Protein AF-A0A9J7KHP8-F1 (afdb_monomer_lite)

Sequence (453 aa):
MSPRVAGVLDDCNVEYSWENEDTSPMNNAVVNQTSPWVYQTSSALNGYPFWGSFALYAGGGYVAELSTNPAESVAIIQDLKNNMWIDDNTRTVLVEFTIYNAYVNLFSVVTLALELPVSGGVFPRADIQTVRLYNYTSQYTLYIMACEILYVIMLLFYLYREVKELRQKKCKYFGEFWNWVELAVAWLSVCAVCLFAWRMVITDRITAYRRSNPGRFVNYSEAAFWDAVYGYVIAIIVTLVIAKFVKLLRFNRRMSLIGDTIKHAAPKVLGFIVIYIVVIMAFAQALFFVLGNTSASFGTFLACLKTLWNIQLGEFDFSEFWDGHWFLGPAIWFTYVVTSSCILVFTFVAILMDSFESVKANIEKQSNDHEIVDFMVKQFKDYIGWKKEKNKRNAILPSPRTRSSDDLIEEDTRQMTKSRDSWTDFKTQEKEQVQTSAENGDKNMKDPFYCIL

Secondary structure (DSSP, 8-state):
--TTTTTT-S-------TTS---S-SS-----TTSTTS-B-HHHHTPPPEE-SS-EE-S-B---PPPSSHHHHHHHHHHHHHTTSS-TT--EEEEEEEEEETTTTEEEEEEEEEE--TT---EEEEEEEEE----S-STTHHHHHHHHHHHHHHHHHHHHHHHHHHHHHGGGGGGSHHHHHHHHHHHHHHHHHHHHHHHHHHHHHHHHHHHHSTTS----HHHHHHHHHHHHHHHHHHHHHHHHHHHHGGGSHHHHHHHHHHHHHHHHHHHHHHHHHHHHHHHHHHHHHHHTTT-GGGSSHHHHHHHHHHHHHT---HHHHHHH-TTHHHHHHHHHHIIIIIIIHHHHHHHHHHHHHHHHHHHHHS----HHHHHHHHHHHHHTT--------------PPPPPHHHHHHHHHHHHHHHHHHHHHHHHHHHHHHHHHHHHHTT----------

Structure (mmCIF, N/CA/C/O backbone):
data_AF-A0A9J7KHP8-F1
#
_entry.id   AF-A0A9J7KHP8-F1
#
loop_
_atom_site.group_PDB
_atom_site.id
_atom_site.type_symbol
_atom_site.label_atom_id
_atom_site.label_alt_id
_atom_site.label_comp_id
_atom_site.label_asym_id
_atom_site.label_entity_id
_atom_site.label_seq_id
_atom_site.pdbx_PDB_ins_code
_atom_site.Cartn_x
_atom_site.Cartn_y
_atom_site.Cartn_z
_atom_site.occupancy
_atom_site.B_iso_or_equiv
_atom_site.auth_seq_id
_atom_site.auth_comp_id
_atom_site.auth_asym_id
_atom_site.auth_atom_id
_atom_site.pdbx_PDB_model_num
ATOM 1 N N . MET A 1 1 ? 9.792 -30.897 -18.957 1.00 57.41 1 MET A N 1
ATOM 2 C CA . MET A 1 1 ? 8.770 -31.253 -19.968 1.00 57.41 1 MET A CA 1
ATOM 3 C C . MET A 1 1 ? 8.320 -32.695 -19.761 1.00 57.41 1 MET A C 1
ATOM 5 O O . MET A 1 1 ? 9.156 -33.517 -19.401 1.00 57.41 1 MET A O 1
ATOM 9 N N . SER A 1 2 ? 7.033 -33.024 -19.925 1.00 64.69 2 SER A N 1
ATOM 10 C CA . SER A 1 2 ? 6.605 -34.430 -19.819 1.00 64.69 2 SER A CA 1
ATOM 11 C C . SER A 1 2 ? 7.113 -35.234 -21.032 1.00 64.69 2 SER A C 1
ATOM 13 O O . SER A 1 2 ? 7.100 -34.699 -22.143 1.00 64.69 2 SER A O 1
ATOM 15 N N . PRO A 1 3 ? 7.500 -36.517 -20.878 1.00 73.25 3 PRO A N 1
ATOM 16 C CA . PRO A 1 3 ? 8.039 -37.322 -21.983 1.00 73.25 3 PRO A CA 1
ATOM 17 C C . PRO A 1 3 ? 7.072 -37.485 -23.166 1.00 73.25 3 PRO A C 1
ATOM 19 O O . PRO A 1 3 ? 7.483 -37.861 -24.255 1.00 73.25 3 PRO A O 1
ATOM 22 N N . ARG A 1 4 ? 5.775 -37.223 -22.953 1.00 77.25 4 ARG A N 1
ATOM 23 C CA . ARG A 1 4 ? 4.712 -37.407 -23.949 1.00 77.25 4 ARG A CA 1
ATOM 24 C C . ARG A 1 4 ? 4.614 -36.279 -24.978 1.00 77.25 4 ARG A C 1
ATOM 26 O O . ARG A 1 4 ? 4.010 -36.498 -26.018 1.00 77.25 4 ARG A O 1
ATOM 33 N N . VAL A 1 5 ? 5.166 -35.097 -24.689 1.00 81.31 5 VAL A N 1
ATOM 34 C CA . VAL A 1 5 ? 5.009 -33.892 -25.538 1.00 81.31 5 VAL A CA 1
ATOM 35 C C . VAL A 1 5 ? 6.353 -33.385 -26.082 1.00 81.31 5 VAL A C 1
ATOM 37 O O . VAL A 1 5 ? 6.386 -32.511 -26.938 1.00 81.31 5 VAL A O 1
ATOM 40 N N . ALA A 1 6 ? 7.465 -33.993 -25.660 1.00 72.94 6 ALA A N 1
ATOM 41 C CA . ALA A 1 6 ? 8.825 -33.595 -26.034 1.00 72.94 6 ALA A CA 1
ATOM 42 C C . ALA A 1 6 ? 9.168 -33.752 -27.534 1.00 72.94 6 ALA A C 1
ATOM 44 O O . ALA A 1 6 ? 10.245 -33.353 -27.944 1.00 72.94 6 ALA A O 1
ATOM 45 N N . GLY A 1 7 ? 8.289 -34.358 -28.343 1.00 78.94 7 GLY A N 1
ATOM 46 C CA . GLY A 1 7 ? 8.441 -34.444 -29.803 1.00 78.94 7 GLY A CA 1
ATOM 47 C C . GLY A 1 7 ? 7.521 -33.508 -30.596 1.00 78.94 7 GLY A C 1
ATOM 48 O O . GLY A 1 7 ? 7.484 -33.609 -31.816 1.00 78.94 7 GLY A O 1
ATOM 49 N N . VAL A 1 8 ? 6.724 -32.674 -29.915 1.00 83.19 8 VAL A N 1
ATOM 50 C CA . VAL A 1 8 ? 5.751 -31.748 -30.535 1.00 83.19 8 VAL A CA 1
ATOM 51 C C . VAL A 1 8 ? 6.102 -30.285 -30.262 1.00 83.19 8 VAL A C 1
ATOM 53 O O . VAL A 1 8 ? 5.781 -29.422 -31.071 1.00 83.19 8 VAL A O 1
ATOM 56 N N . LEU A 1 9 ? 6.733 -30.004 -29.123 1.00 80.31 9 LEU A N 1
ATOM 57 C CA . LEU A 1 9 ? 7.154 -28.668 -28.721 1.00 80.31 9 LEU A CA 1
ATOM 58 C C . LEU A 1 9 ? 8.669 -28.680 -28.534 1.00 80.31 9 LEU A C 1
ATOM 60 O O . LEU A 1 9 ? 9.168 -29.454 -27.715 1.00 80.31 9 LEU A O 1
ATOM 64 N N . ASP A 1 10 ? 9.356 -27.825 -29.288 1.00 77.56 10 ASP A N 1
ATOM 65 C CA . ASP A 1 10 ? 10.814 -27.692 -29.238 1.00 77.56 10 ASP A CA 1
ATOM 66 C C . ASP A 1 10 ? 11.261 -26.853 -28.028 1.00 77.56 10 ASP A C 1
ATOM 68 O O . ASP A 1 10 ? 12.238 -27.207 -27.373 1.00 77.56 10 ASP A O 1
ATOM 72 N N . ASP A 1 11 ? 10.477 -25.829 -27.661 1.00 78.31 11 ASP A N 1
ATOM 73 C CA . ASP A 1 11 ? 10.762 -24.909 -26.555 1.00 78.31 11 ASP A CA 1
ATOM 74 C C . ASP A 1 11 ? 9.572 -24.759 -25.590 1.00 78.31 11 ASP A C 1
ATOM 76 O O . ASP A 1 11 ? 8.405 -24.971 -25.940 1.00 78.31 11 ASP A O 1
ATOM 80 N N . CYS A 1 12 ? 9.867 -24.416 -24.333 1.00 82.88 12 CYS A N 1
ATOM 81 C CA . CYS A 1 12 ? 8.866 -24.222 -23.286 1.00 82.88 12 CYS A CA 1
ATOM 82 C C . CYS A 1 12 ? 9.282 -23.104 -22.336 1.00 82.88 12 CYS A C 1
ATOM 84 O O . CYS A 1 12 ? 10.274 -23.234 -21.618 1.00 82.88 12 CYS A O 1
ATOM 86 N N . ASN A 1 13 ? 8.450 -22.070 -22.247 1.00 84.12 13 ASN A N 1
ATOM 87 C CA . ASN A 1 13 ? 8.718 -20.932 -21.381 1.00 84.12 13 ASN A CA 1
ATOM 88 C C . ASN A 1 13 ? 7.970 -21.074 -20.056 1.00 84.12 13 ASN A C 1
ATOM 90 O O . ASN A 1 13 ? 6.845 -21.573 -20.004 1.00 84.12 13 ASN A O 1
ATOM 94 N N . VAL A 1 14 ? 8.613 -20.637 -18.976 1.00 87.69 14 VAL A N 1
ATOM 95 C CA . VAL A 1 14 ? 8.067 -20.696 -17.617 1.00 87.69 14 VAL A CA 1
ATOM 96 C C . VAL A 1 14 ? 7.699 -19.307 -17.109 1.00 87.69 14 VAL A C 1
ATOM 98 O O . VAL A 1 14 ? 8.107 -18.281 -17.669 1.00 87.69 14 VAL A O 1
ATOM 101 N N . GLU A 1 15 ? 6.877 -19.278 -16.059 1.00 88.75 15 GLU A N 1
ATOM 102 C CA . GLU A 1 15 ? 6.552 -18.043 -15.353 1.00 88.75 15 GLU A CA 1
ATOM 103 C C . GLU A 1 15 ? 7.813 -17.431 -14.741 1.00 88.75 15 GLU A C 1
ATOM 105 O O . GLU A 1 15 ? 8.769 -18.135 -14.398 1.00 88.75 15 GLU A O 1
ATOM 110 N N . TYR A 1 16 ? 7.808 -16.104 -14.616 1.00 91.88 16 TYR A N 1
ATOM 111 C CA . TYR A 1 16 ? 8.930 -15.387 -14.033 1.00 91.88 16 TYR A CA 1
ATOM 112 C C . TYR A 1 16 ? 9.116 -15.785 -12.567 1.00 91.88 16 TYR A C 1
ATOM 114 O O . TYR A 1 16 ? 8.192 -15.708 -11.757 1.00 91.88 16 TYR A O 1
ATOM 122 N N . SER A 1 17 ? 10.343 -16.145 -12.219 1.00 90.69 17 SER A N 1
ATOM 123 C CA . SER A 1 17 ? 10.808 -16.270 -10.846 1.00 90.69 17 SER A CA 1
ATOM 124 C C . SER A 1 17 ? 12.242 -15.756 -10.782 1.00 90.69 17 SER A C 1
ATOM 126 O O . SER A 1 17 ? 12.949 -15.756 -11.788 1.00 90.69 17 SER A O 1
ATOM 128 N N . TRP A 1 18 ? 12.697 -15.350 -9.598 1.00 89.38 18 TRP A N 1
ATOM 129 C CA . TRP A 1 18 ? 14.078 -14.883 -9.422 1.00 89.38 18 TRP A CA 1
ATOM 130 C C . TRP A 1 18 ? 15.125 -15.980 -9.672 1.00 89.38 18 TRP A C 1
ATOM 132 O O . TRP A 1 18 ? 16.287 -15.672 -9.900 1.00 89.38 18 TRP A O 1
ATOM 142 N N . GLU A 1 19 ? 14.728 -17.254 -9.628 1.00 88.56 19 GLU A N 1
ATOM 143 C CA . GLU A 1 19 ? 15.612 -18.396 -9.894 1.00 88.56 19 GLU A CA 1
ATOM 144 C C . GLU A 1 19 ? 15.714 -18.724 -11.390 1.00 88.56 19 GLU A C 1
ATOM 146 O O . GLU A 1 19 ? 16.733 -19.246 -11.833 1.00 88.56 19 GLU A O 1
ATOM 151 N N . ASN A 1 20 ? 14.670 -18.407 -12.162 1.00 87.75 20 ASN A N 1
ATOM 152 C CA . ASN A 1 20 ? 14.571 -18.707 -13.592 1.00 87.75 20 ASN A CA 1
ATOM 153 C C . ASN A 1 20 ? 14.925 -17.499 -14.477 1.00 87.75 20 ASN A C 1
ATOM 155 O O . ASN A 1 20 ? 14.645 -17.516 -15.674 1.00 87.75 20 ASN A O 1
ATOM 159 N N . GLU A 1 21 ? 15.476 -16.432 -13.898 1.00 89.81 21 GLU A N 1
ATOM 160 C CA . GLU A 1 21 ? 15.877 -15.239 -14.640 1.00 89.81 21 GLU A CA 1
ATOM 161 C C . GLU A 1 21 ? 17.104 -15.539 -15.512 1.00 89.81 21 GLU A C 1
ATOM 163 O O . GLU A 1 21 ? 18.146 -15.976 -15.015 1.00 89.81 21 GLU A O 1
ATOM 168 N N . ASP A 1 22 ? 16.985 -15.305 -16.821 1.00 89.62 22 ASP A N 1
ATOM 169 C CA . ASP A 1 22 ? 18.116 -15.438 -17.733 1.00 89.62 22 ASP A CA 1
ATOM 170 C C . ASP A 1 22 ? 19.070 -14.249 -17.559 1.00 89.62 22 ASP A C 1
ATOM 172 O O . ASP A 1 22 ? 18.680 -13.083 -17.620 1.00 89.62 22 ASP A O 1
ATOM 176 N N . THR A 1 23 ? 20.337 -14.571 -17.314 1.00 89.19 23 THR A N 1
ATOM 177 C CA . THR A 1 23 ? 21.428 -13.605 -17.117 1.00 89.19 23 THR A CA 1
ATOM 178 C C . THR A 1 23 ? 22.476 -13.691 -18.225 1.00 89.19 23 THR A C 1
ATOM 180 O O . THR A 1 23 ? 23.482 -12.976 -18.199 1.00 89.19 23 THR A O 1
ATOM 183 N N . SER A 1 24 ? 22.272 -14.579 -19.201 1.00 87.69 24 SER A N 1
ATOM 184 C CA . SER A 1 24 ? 23.193 -14.786 -20.310 1.00 87.69 24 SER A CA 1
ATOM 185 C C . SER A 1 24 ? 23.137 -13.622 -21.315 1.00 87.69 24 SER A C 1
ATOM 187 O O . SER A 1 24 ? 22.125 -12.933 -21.434 1.00 87.69 24 SER A O 1
ATOM 189 N N . PRO A 1 25 ? 24.233 -13.302 -22.021 1.00 84.88 25 PRO A N 1
ATOM 190 C CA . PRO A 1 25 ? 24.202 -12.252 -23.033 1.00 84.88 25 PRO A CA 1
ATOM 191 C C . PRO A 1 25 ? 23.331 -12.679 -24.224 1.00 84.88 25 PRO A C 1
ATOM 193 O O . PRO A 1 25 ? 23.494 -13.772 -24.760 1.00 84.88 25 PRO A O 1
ATOM 196 N N . MET A 1 26 ? 22.452 -11.784 -24.675 1.00 81.50 26 MET A N 1
ATOM 197 C CA . MET A 1 26 ? 21.475 -12.054 -25.739 1.00 81.50 26 MET A CA 1
ATOM 198 C C . MET A 1 26 ? 22.116 -12.097 -27.141 1.00 81.50 26 MET A C 1
ATOM 200 O O . MET A 1 26 ? 21.536 -12.629 -28.085 1.00 81.50 26 MET A O 1
ATOM 204 N N . ASN A 1 27 ? 23.329 -11.553 -27.304 1.00 75.19 27 ASN A N 1
ATOM 205 C CA . ASN A 1 27 ? 24.096 -11.649 -28.545 1.00 75.19 27 ASN A CA 1
ATOM 206 C C . ASN A 1 27 ? 25.610 -11.790 -28.307 1.00 75.19 27 ASN A C 1
ATOM 208 O O . ASN A 1 27 ? 26.138 -11.508 -27.235 1.00 75.19 27 ASN A O 1
ATOM 212 N N . ASN A 1 28 ? 26.327 -12.183 -29.364 1.00 64.31 28 ASN A N 1
ATOM 213 C CA . ASN A 1 28 ? 27.793 -12.275 -29.378 1.00 64.31 28 ASN A CA 1
ATOM 214 C C . ASN A 1 28 ? 28.482 -10.906 -29.574 1.00 64.31 28 ASN A C 1
ATOM 216 O O . ASN A 1 28 ? 29.649 -10.860 -29.973 1.00 64.31 28 ASN A O 1
ATOM 220 N N . ALA A 1 29 ? 27.771 -9.785 -29.389 1.00 56.25 29 ALA A N 1
ATOM 221 C CA . ALA A 1 29 ? 28.343 -8.466 -29.630 1.00 56.25 29 ALA A CA 1
ATOM 222 C C . ALA A 1 29 ? 29.395 -8.120 -28.566 1.00 56.25 29 ALA A C 1
ATOM 224 O O . ALA A 1 29 ? 29.362 -8.593 -27.431 1.00 56.25 29 ALA A O 1
ATOM 225 N N . VAL A 1 30 ? 30.365 -7.298 -28.972 1.00 54.59 30 VAL A N 1
ATOM 226 C CA . VAL A 1 30 ? 31.521 -6.891 -28.166 1.00 54.59 30 VAL A CA 1
ATOM 227 C C . VAL A 1 30 ? 31.074 -6.426 -26.778 1.00 54.59 30 VAL A C 1
ATOM 229 O O . VAL A 1 30 ? 30.212 -5.558 -26.659 1.00 54.59 30 VAL A O 1
ATOM 232 N N . VAL A 1 31 ? 31.702 -7.014 -25.754 1.00 57.19 31 VAL A N 1
ATOM 233 C CA . VAL A 1 31 ? 31.436 -6.878 -24.313 1.00 57.19 31 VAL A CA 1
ATOM 234 C C . VAL A 1 31 ? 31.705 -5.450 -23.818 1.00 57.19 31 VAL A C 1
ATOM 236 O O . VAL A 1 31 ? 32.621 -5.192 -23.042 1.00 57.19 31 VAL A O 1
ATOM 239 N N . ASN A 1 32 ? 30.906 -4.488 -24.266 1.00 62.47 32 ASN A N 1
ATOM 240 C CA . ASN A 1 32 ? 30.736 -3.232 -23.558 1.00 62.47 32 ASN A CA 1
ATOM 241 C C . ASN A 1 32 ? 29.624 -3.453 -22.529 1.00 62.47 32 ASN A C 1
ATOM 243 O O . ASN A 1 32 ? 28.487 -3.759 -22.890 1.00 62.47 32 ASN A O 1
ATOM 247 N N . GLN A 1 33 ? 29.959 -3.287 -21.246 1.00 61.22 33 GLN A N 1
ATOM 248 C CA . GLN A 1 33 ? 29.051 -3.506 -20.106 1.00 61.22 33 GLN A CA 1
ATOM 249 C C . GLN A 1 33 ? 27.774 -2.647 -20.153 1.00 61.22 33 GLN A C 1
ATOM 251 O O . GLN A 1 33 ? 26.822 -2.929 -19.441 1.00 61.22 33 GLN A O 1
ATOM 256 N N . THR A 1 34 ? 27.748 -1.607 -20.990 1.00 67.88 34 THR A N 1
ATOM 257 C CA . THR A 1 34 ? 26.619 -0.683 -21.172 1.00 67.88 34 THR A CA 1
ATOM 258 C C . THR A 1 34 ? 25.767 -0.996 -22.404 1.00 67.88 34 THR A C 1
ATOM 260 O O . THR A 1 34 ? 24.966 -0.161 -22.815 1.00 67.88 34 THR A O 1
ATOM 263 N N . SER A 1 35 ? 25.995 -2.128 -23.073 1.00 83.06 35 SER A N 1
ATOM 264 C CA . SER A 1 35 ? 25.195 -2.517 -24.236 1.00 83.06 35 SER A CA 1
ATOM 265 C C . SER A 1 35 ? 23.824 -3.061 -23.804 1.00 83.06 35 SER A C 1
ATOM 267 O O . SER A 1 35 ? 23.729 -3.714 -22.764 1.00 83.06 35 SER A O 1
ATOM 269 N N . PRO A 1 36 ? 22.764 -2.852 -24.607 1.00 87.75 36 PRO A N 1
ATOM 270 C CA . PRO A 1 36 ? 21.411 -3.298 -24.268 1.00 87.75 36 PRO A CA 1
ATOM 271 C C . PRO A 1 36 ? 21.216 -4.817 -24.360 1.00 87.75 36 PRO A C 1
ATOM 273 O O . PRO A 1 36 ? 20.140 -5.314 -24.057 1.00 87.75 36 PRO A O 1
ATOM 276 N N . TRP A 1 37 ? 22.249 -5.552 -24.772 1.00 89.06 37 TRP A N 1
ATOM 277 C CA . TRP A 1 37 ? 22.232 -7.001 -24.985 1.00 89.06 37 TRP A CA 1
ATOM 278 C C . TRP A 1 37 ? 22.928 -7.780 -23.861 1.00 89.06 37 TRP A C 1
ATOM 280 O O . TRP A 1 37 ? 22.935 -9.010 -23.869 1.00 89.06 37 TRP A O 1
ATOM 290 N N . VAL A 1 38 ? 23.532 -7.071 -22.901 1.00 89.94 38 VAL A N 1
ATOM 291 C CA . VAL A 1 38 ? 24.224 -7.651 -21.747 1.00 89.94 38 VAL A CA 1
ATOM 292 C C . VAL A 1 38 ? 23.385 -7.413 -20.497 1.00 89.94 38 VAL A C 1
ATOM 294 O O . VAL A 1 38 ? 22.963 -6.287 -20.232 1.00 89.94 38 VAL A O 1
ATOM 297 N N . TYR A 1 39 ? 23.163 -8.476 -19.723 1.00 90.44 39 TYR A N 1
ATOM 298 C CA . TYR A 1 39 ? 22.431 -8.401 -18.465 1.00 90.44 39 TYR A CA 1
ATOM 299 C C . TYR A 1 39 ? 23.182 -7.529 -17.449 1.00 90.44 39 TYR A C 1
ATOM 301 O O . TYR A 1 39 ? 24.380 -7.710 -17.208 1.00 90.44 39 TYR A O 1
ATOM 309 N N . GLN A 1 40 ? 22.466 -6.601 -16.819 1.00 90.81 40 GLN A N 1
ATOM 310 C CA . GLN A 1 40 ? 22.981 -5.743 -15.759 1.00 90.81 40 GLN A CA 1
ATOM 311 C C . GLN A 1 40 ? 22.262 -6.055 -14.447 1.00 90.81 40 GLN A C 1
ATOM 313 O O . GLN A 1 40 ? 21.036 -6.134 -14.379 1.00 90.81 40 GLN A O 1
ATOM 318 N N . THR A 1 41 ? 23.032 -6.222 -13.372 1.00 91.19 41 THR A N 1
ATOM 319 C CA . THR A 1 41 ? 22.471 -6.524 -12.053 1.00 91.19 41 THR A CA 1
ATOM 320 C C . THR A 1 41 ? 21.744 -5.312 -11.467 1.00 91.19 41 THR A C 1
ATOM 322 O O . THR A 1 41 ? 22.122 -4.163 -11.704 1.00 91.19 41 THR A O 1
ATOM 325 N N . SER A 1 42 ? 20.757 -5.563 -10.599 1.00 90.31 42 SER A N 1
ATOM 326 C CA . SER A 1 42 ? 20.036 -4.510 -9.856 1.00 90.31 42 SER A CA 1
ATOM 327 C C . SER A 1 42 ? 20.979 -3.548 -9.117 1.00 90.31 42 SER A C 1
ATOM 329 O O . SER A 1 42 ? 20.749 -2.340 -9.104 1.00 90.31 42 SER A O 1
ATOM 331 N N . SER A 1 43 ? 22.093 -4.047 -8.570 1.00 88.38 43 SER A N 1
ATOM 332 C CA . SER A 1 43 ? 23.103 -3.218 -7.901 1.00 88.38 43 SER A CA 1
ATOM 333 C C . SER A 1 43 ? 23.867 -2.289 -8.848 1.00 88.38 43 SER A C 1
ATOM 335 O O . SER A 1 43 ? 24.205 -1.178 -8.453 1.00 88.38 43 SER A O 1
ATOM 337 N N . ALA A 1 44 ? 24.136 -2.717 -10.085 1.00 87.44 44 ALA A N 1
ATOM 338 C CA . ALA A 1 44 ? 24.820 -1.896 -11.082 1.00 87.44 44 ALA A CA 1
ATOM 339 C C . ALA A 1 44 ? 23.908 -0.772 -11.599 1.00 87.44 44 ALA A C 1
ATOM 341 O O . ALA A 1 44 ? 24.362 0.354 -11.794 1.00 87.44 44 ALA A O 1
ATOM 342 N N . LEU A 1 45 ? 22.616 -1.072 -11.754 1.00 86.31 45 LEU A N 1
ATOM 343 C CA . LEU A 1 45 ? 21.592 -0.134 -12.219 1.00 86.31 45 LEU A CA 1
ATOM 344 C C . LEU A 1 45 ? 21.030 0.772 -11.113 1.00 86.31 45 LEU A C 1
ATOM 346 O O . LEU A 1 45 ? 20.279 1.701 -11.407 1.00 86.31 45 LEU A O 1
ATOM 350 N N . ASN A 1 46 ? 21.352 0.502 -9.841 1.00 86.81 46 ASN A N 1
ATOM 351 C CA . ASN A 1 46 ? 20.595 1.014 -8.691 1.00 86.81 46 ASN A CA 1
ATOM 352 C C . ASN A 1 46 ? 19.076 0.797 -8.870 1.00 86.81 46 ASN A C 1
ATOM 354 O O . ASN A 1 46 ? 18.266 1.664 -8.537 1.00 86.81 46 ASN A O 1
ATOM 358 N N . GLY A 1 47 ? 18.701 -0.338 -9.465 1.00 85.00 47 GLY A N 1
ATOM 359 C CA . GLY A 1 47 ? 17.325 -0.660 -9.812 1.00 85.00 47 GLY A CA 1
ATOM 360 C C . GLY A 1 47 ? 16.560 -1.189 -8.607 1.00 85.00 47 GLY A C 1
ATOM 361 O O . GLY A 1 47 ? 17.014 -2.120 -7.935 1.00 85.00 47 GLY A O 1
ATOM 362 N N . TYR A 1 48 ? 15.396 -0.602 -8.342 1.00 86.81 48 TYR A N 1
ATOM 363 C CA . TYR A 1 48 ? 14.488 -1.024 -7.280 1.00 86.81 48 TYR A CA 1
ATOM 364 C C . TYR A 1 48 ? 13.476 -2.055 -7.820 1.00 86.81 48 TYR A C 1
ATOM 366 O O . TYR A 1 48 ? 13.029 -1.900 -8.955 1.00 86.81 48 TYR A O 1
ATOM 374 N N . PRO A 1 49 ? 13.100 -3.098 -7.054 1.00 92.00 49 PRO A N 1
ATOM 375 C CA . PRO A 1 49 ? 12.123 -4.087 -7.511 1.00 92.00 49 PRO A CA 1
ATOM 376 C C . PRO A 1 49 ? 10.769 -3.466 -7.876 1.00 92.00 49 PRO A C 1
ATOM 378 O O . PRO A 1 49 ? 10.248 -2.618 -7.146 1.00 92.00 49 PRO A O 1
ATOM 381 N N . PHE A 1 50 ? 10.166 -3.933 -8.970 1.00 91.44 50 PHE A N 1
ATOM 382 C CA . PHE A 1 50 ? 8.868 -3.453 -9.445 1.00 91.44 50 PHE A CA 1
ATOM 383 C C . PHE A 1 50 ? 7.752 -4.441 -9.088 1.00 91.44 50 PHE A C 1
ATOM 385 O O . PHE A 1 50 ? 7.775 -5.606 -9.493 1.00 91.44 50 PHE A O 1
ATOM 392 N N . TRP A 1 51 ? 6.749 -3.974 -8.336 1.00 91.06 51 TRP A N 1
ATOM 393 C CA . TRP A 1 51 ? 5.589 -4.786 -7.955 1.00 91.06 51 TRP A CA 1
ATOM 394 C C . TRP A 1 51 ? 4.533 -4.794 -9.071 1.00 91.06 51 TRP A C 1
ATOM 396 O O . TRP A 1 51 ? 3.653 -3.924 -9.140 1.00 91.06 51 TRP A O 1
ATOM 406 N N . GLY A 1 52 ? 4.614 -5.807 -9.933 1.00 90.31 52 GLY A N 1
ATOM 407 C CA . GLY A 1 52 ? 3.671 -6.062 -11.016 1.00 90.31 52 GLY A CA 1
ATOM 408 C C . GLY A 1 52 ? 2.335 -6.649 -10.565 1.00 90.31 52 GLY A C 1
ATOM 409 O O . GLY A 1 52 ? 2.063 -6.804 -9.374 1.00 90.31 52 GLY A O 1
ATOM 410 N N . SER A 1 53 ? 1.470 -6.941 -11.533 1.00 85.56 53 SER A N 1
ATOM 411 C CA . SER A 1 53 ? 0.179 -7.600 -11.288 1.00 85.56 53 SER A CA 1
ATOM 412 C C . SER A 1 53 ? 0.348 -9.116 -11.195 1.00 85.56 53 SER A C 1
ATOM 414 O O . SER A 1 53 ? -0.374 -9.765 -10.441 1.00 85.56 53 SER A O 1
ATOM 416 N N . PHE A 1 54 ? 1.314 -9.662 -11.943 1.00 87.50 54 PHE A N 1
ATOM 417 C CA . PHE A 1 54 ? 1.583 -11.101 -12.010 1.00 87.50 54 PHE A CA 1
ATOM 418 C C . PHE A 1 54 ? 2.746 -11.530 -11.111 1.00 87.50 54 PHE A C 1
ATOM 420 O O . PHE A 1 54 ? 2.677 -12.588 -10.491 1.00 87.50 54 PHE A O 1
ATOM 427 N N . ALA A 1 55 ? 3.802 -10.717 -11.013 1.00 90.31 55 ALA A N 1
ATOM 428 C CA . ALA A 1 55 ? 4.993 -11.047 -10.235 1.00 90.31 55 ALA A CA 1
ATOM 429 C C . ALA A 1 55 ? 5.704 -9.802 -9.682 1.00 90.31 55 ALA A C 1
ATOM 431 O O . ALA A 1 55 ? 5.470 -8.670 -10.111 1.00 90.31 55 ALA A O 1
ATOM 432 N N . LEU A 1 56 ? 6.600 -10.031 -8.720 1.00 93.06 56 LEU A N 1
ATOM 433 C CA . LEU A 1 56 ? 7.560 -9.039 -8.244 1.00 93.06 56 LEU A CA 1
ATOM 434 C C . LEU A 1 56 ? 8.844 -9.161 -9.071 1.00 93.06 56 LEU A C 1
ATOM 436 O O . LEU A 1 56 ? 9.608 -10.110 -8.887 1.00 93.06 56 LEU A O 1
ATOM 440 N N . TYR A 1 57 ? 9.083 -8.207 -9.966 1.00 93.06 57 TYR A N 1
ATOM 441 C CA . TYR A 1 57 ? 10.245 -8.227 -10.853 1.00 93.06 57 TYR A CA 1
ATOM 442 C C . TYR A 1 57 ? 11.468 -7.632 -10.166 1.00 93.06 57 TYR A C 1
ATOM 444 O O . TYR A 1 57 ? 11.368 -6.630 -9.448 1.00 93.06 57 TYR A O 1
ATOM 452 N N . ALA A 1 58 ? 12.627 -8.252 -10.383 1.00 91.56 58 ALA A N 1
ATOM 453 C CA . ALA A 1 58 ? 13.895 -7.713 -9.923 1.00 91.56 58 ALA A CA 1
ATOM 454 C C . ALA A 1 58 ? 14.203 -6.373 -10.616 1.00 91.56 58 ALA A C 1
ATOM 456 O O . ALA A 1 58 ? 13.739 -6.099 -11.717 1.00 91.56 58 ALA A O 1
ATOM 457 N N . GLY A 1 59 ? 15.018 -5.532 -9.975 1.00 89.19 59 GLY A N 1
ATOM 458 C CA . GLY A 1 59 ? 15.484 -4.271 -10.568 1.00 89.19 59 GLY A CA 1
ATOM 459 C C . GLY A 1 59 ? 16.662 -4.433 -11.541 1.00 89.19 59 GLY A C 1
ATOM 460 O O . GLY A 1 59 ? 17.363 -3.461 -11.804 1.00 89.19 59 GLY A O 1
ATOM 461 N N . GLY A 1 60 ? 16.964 -5.663 -11.965 1.00 91.12 60 GLY A N 1
ATOM 462 C CA . GLY A 1 60 ? 18.022 -5.995 -12.922 1.00 91.12 60 GLY A CA 1
ATOM 463 C C . GLY A 1 60 ? 17.440 -6.331 -14.293 1.00 91.12 60 GLY A C 1
ATOM 464 O O . GLY A 1 60 ? 16.230 -6.477 -14.434 1.00 91.12 60 GLY A O 1
ATOM 465 N N . GLY A 1 61 ? 18.299 -6.457 -15.300 1.00 92.69 61 GLY A N 1
ATOM 466 C CA . GLY A 1 61 ? 17.887 -6.889 -16.631 1.00 92.69 61 GLY A CA 1
ATOM 467 C C . GLY A 1 61 ? 18.717 -6.283 -17.752 1.00 92.69 61 GLY A C 1
ATOM 468 O O . GLY A 1 61 ? 19.810 -5.750 -17.548 1.00 92.69 61 GLY A O 1
ATOM 469 N N . TYR A 1 62 ? 18.171 -6.371 -18.958 1.00 92.69 62 TYR A N 1
ATOM 470 C CA . TYR A 1 62 ? 18.718 -5.750 -20.156 1.00 92.69 62 TYR A CA 1
ATOM 471 C C . TYR A 1 62 ? 18.201 -4.312 -20.244 1.00 92.69 62 TYR A C 1
ATOM 473 O O . TYR A 1 62 ? 17.003 -4.072 -20.100 1.00 92.69 62 TYR A O 1
ATOM 481 N N . VAL A 1 63 ? 19.092 -3.339 -20.458 1.00 92.38 63 VAL A N 1
ATOM 482 C CA . VAL A 1 63 ? 18.735 -1.911 -20.397 1.00 92.38 63 VAL A CA 1
ATOM 483 C C . VAL A 1 63 ? 19.258 -1.164 -21.613 1.00 92.38 63 VAL A C 1
ATOM 485 O O . VAL A 1 63 ? 20.457 -1.166 -21.889 1.00 92.38 63 VAL A O 1
ATOM 488 N N . ALA A 1 64 ? 18.357 -0.466 -22.303 1.00 92.12 64 ALA A N 1
ATOM 489 C CA . ALA A 1 64 ? 18.686 0.475 -23.365 1.00 92.12 64 ALA A CA 1
ATOM 490 C C . ALA A 1 64 ? 18.436 1.916 -22.893 1.00 92.12 64 ALA A C 1
ATOM 492 O O . ALA A 1 64 ? 17.292 2.332 -22.714 1.00 92.12 64 ALA A O 1
ATOM 493 N N . GLU A 1 65 ? 19.505 2.692 -22.703 1.00 91.25 65 GLU A N 1
ATOM 494 C CA . GLU A 1 65 ? 19.391 4.120 -22.386 1.00 91.25 65 GLU A CA 1
ATOM 495 C C . GLU A 1 65 ? 19.029 4.917 -23.652 1.00 91.25 65 GLU A C 1
ATOM 497 O O . GLU A 1 65 ? 19.765 4.910 -24.640 1.00 91.25 65 GLU A O 1
ATOM 502 N N . LEU A 1 66 ? 17.894 5.621 -23.626 1.00 91.50 66 LEU A N 1
ATOM 503 C CA . LEU A 1 66 ? 17.490 6.520 -24.709 1.00 91.50 66 LEU A CA 1
ATOM 504 C C . LEU A 1 66 ? 18.256 7.849 -24.628 1.00 91.50 66 LEU A C 1
ATOM 506 O O . LEU A 1 66 ? 18.530 8.370 -23.546 1.00 91.50 66 LEU A O 1
ATOM 510 N N . SER A 1 67 ? 18.568 8.423 -25.790 1.00 89.81 67 SER A N 1
ATOM 511 C CA . SER A 1 67 ? 19.234 9.723 -25.898 1.00 89.81 67 SER A CA 1
ATOM 512 C C . SER A 1 67 ? 18.268 10.881 -25.615 1.00 89.81 67 SER A C 1
ATOM 514 O O . SER A 1 67 ? 17.044 10.772 -25.729 1.00 89.81 67 SER A O 1
ATOM 516 N N . THR A 1 68 ? 18.834 12.047 -25.296 1.00 88.44 68 THR A N 1
ATOM 517 C CA . THR A 1 68 ? 18.075 13.308 -25.220 1.00 88.44 68 THR A CA 1
ATOM 518 C C . THR A 1 68 ? 17.621 13.772 -26.609 1.00 88.44 68 THR A C 1
ATOM 520 O O . THR A 1 68 ? 16.630 14.491 -26.728 1.00 88.44 68 THR A O 1
ATOM 523 N N . ASN A 1 69 ? 18.327 13.360 -27.669 1.00 93.25 69 ASN A N 1
ATOM 524 C CA . ASN A 1 69 ? 17.969 13.676 -29.045 1.00 93.25 69 ASN A CA 1
ATOM 525 C C . ASN A 1 69 ? 16.897 12.694 -29.566 1.00 93.25 69 ASN A C 1
ATOM 527 O O . ASN A 1 69 ? 17.170 11.493 -29.653 1.00 93.25 69 ASN A O 1
ATOM 531 N N . PRO A 1 70 ? 15.709 13.174 -29.983 1.00 93.06 70 PRO A N 1
ATOM 532 C CA . PRO A 1 70 ? 14.647 12.304 -30.484 1.00 93.06 70 PRO A CA 1
ATOM 533 C C . PRO A 1 70 ? 15.064 11.436 -31.678 1.00 93.06 70 PRO A C 1
ATOM 535 O O . PRO A 1 70 ? 14.651 10.283 -31.756 1.00 93.06 70 PRO A O 1
ATOM 538 N N . ALA A 1 71 ? 15.889 11.956 -32.594 1.00 95.75 71 ALA A N 1
ATOM 539 C CA . ALA A 1 71 ? 16.300 11.214 -33.788 1.00 95.75 71 ALA A CA 1
ATOM 540 C C . ALA A 1 71 ? 17.186 10.004 -33.447 1.00 95.75 71 ALA A C 1
ATOM 542 O O . ALA A 1 71 ? 17.005 8.925 -34.008 1.00 95.75 71 ALA A O 1
ATOM 543 N N . GLU A 1 72 ? 18.101 10.166 -32.488 1.00 93.56 72 GLU A N 1
ATOM 544 C CA . GLU A 1 72 ? 18.955 9.080 -31.990 1.00 93.56 72 GLU A CA 1
ATOM 545 C C . GLU A 1 72 ? 18.137 8.038 -31.230 1.00 93.56 72 GLU A C 1
ATOM 547 O O . GLU A 1 72 ? 18.297 6.844 -31.463 1.00 93.56 72 GLU A O 1
ATOM 552 N N . SER A 1 73 ? 17.207 8.472 -30.376 1.00 93.38 73 SER A N 1
ATOM 553 C CA . SER A 1 73 ? 16.325 7.564 -29.636 1.00 93.38 73 SER A CA 1
ATOM 554 C C . SER A 1 73 ? 15.440 6.732 -30.562 1.00 93.38 73 SER A C 1
ATOM 556 O O . SER A 1 73 ? 15.270 5.538 -30.333 1.00 93.38 73 SER A O 1
ATOM 558 N N . VAL A 1 74 ? 14.932 7.318 -31.651 1.00 95.88 74 VAL A N 1
ATOM 559 C CA . VAL A 1 74 ? 14.197 6.568 -32.683 1.00 95.88 74 VAL A CA 1
ATOM 560 C C . VAL A 1 74 ? 15.101 5.547 -33.375 1.00 95.88 74 VAL A C 1
ATOM 562 O O . VAL A 1 74 ? 14.661 4.420 -33.589 1.00 95.88 74 VAL A O 1
ATOM 565 N N . ALA A 1 75 ? 16.351 5.899 -33.689 1.00 95.19 75 ALA A N 1
ATOM 566 C CA . ALA A 1 75 ? 17.303 4.963 -34.288 1.00 95.19 75 ALA A CA 1
ATOM 567 C C . ALA A 1 75 ? 17.629 3.787 -33.347 1.00 95.19 75 ALA A C 1
ATOM 569 O O . ALA A 1 75 ? 17.630 2.643 -33.793 1.00 95.19 75 ALA A O 1
ATOM 570 N N . ILE A 1 76 ? 17.816 4.048 -32.046 1.00 93.38 76 ILE A N 1
ATOM 571 C CA . ILE A 1 76 ? 18.016 3.007 -31.022 1.00 93.38 76 ILE A CA 1
ATOM 572 C C . ILE A 1 76 ? 16.797 2.081 -30.961 1.00 93.38 76 ILE A C 1
ATOM 574 O O . ILE A 1 76 ? 16.941 0.867 -31.040 1.00 93.38 76 ILE A O 1
ATOM 578 N N . ILE A 1 77 ? 15.583 2.633 -30.885 1.00 94.62 77 ILE A N 1
ATOM 579 C CA . ILE A 1 77 ? 14.348 1.832 -30.835 1.00 94.62 77 ILE A CA 1
ATOM 580 C C . ILE A 1 77 ? 14.178 0.989 -32.109 1.00 94.62 77 ILE A C 1
ATOM 582 O O . ILE A 1 77 ? 13.739 -0.158 -32.035 1.00 94.62 77 ILE A O 1
ATOM 586 N N . GLN A 1 78 ? 14.528 1.532 -33.279 1.00 95.56 78 GLN A N 1
ATOM 587 C CA . GLN A 1 78 ? 14.501 0.783 -34.537 1.00 95.56 78 GLN A CA 1
ATOM 588 C C . GLN A 1 78 ? 15.506 -0.372 -34.536 1.00 95.56 78 GLN A C 1
ATOM 590 O O . GLN A 1 78 ? 15.150 -1.463 -34.973 1.00 95.56 78 GLN A O 1
ATOM 595 N N . ASP A 1 79 ? 16.717 -0.164 -34.019 1.00 93.00 79 ASP A N 1
ATOM 596 C CA . ASP A 1 79 ? 17.726 -1.220 -33.885 1.00 93.00 79 ASP A CA 1
ATOM 597 C C . ASP A 1 79 ? 17.264 -2.337 -32.934 1.00 93.00 79 ASP A C 1
ATOM 599 O O . ASP A 1 79 ? 17.296 -3.513 -33.297 1.00 93.00 79 ASP A O 1
ATOM 603 N N . LEU A 1 80 ? 16.720 -1.978 -31.764 1.00 93.62 80 LEU A N 1
ATOM 604 C CA . LEU A 1 80 ? 16.146 -2.940 -30.813 1.00 93.62 80 LEU A CA 1
ATOM 605 C C . LEU A 1 80 ? 15.002 -3.746 -31.439 1.00 93.62 80 LEU A C 1
ATOM 607 O O . LEU A 1 80 ? 14.905 -4.957 -31.244 1.00 93.62 80 LEU A O 1
ATOM 611 N N . LYS A 1 81 ? 14.146 -3.088 -32.229 1.00 94.50 81 LYS A N 1
ATOM 612 C CA . LYS A 1 81 ? 13.038 -3.741 -32.930 1.00 94.50 81 LYS A CA 1
ATOM 613 C C . LYS A 1 81 ? 13.527 -4.693 -34.024 1.00 94.50 81 LYS A C 1
ATOM 615 O O . LYS A 1 81 ? 13.013 -5.802 -34.127 1.00 94.50 81 LYS A O 1
ATOM 620 N N . ASN A 1 82 ? 14.492 -4.269 -34.840 1.00 94.38 82 ASN A N 1
ATOM 621 C CA . ASN A 1 82 ? 15.017 -5.073 -35.947 1.00 94.38 82 ASN A CA 1
ATOM 622 C C . ASN A 1 82 ? 15.747 -6.331 -35.455 1.00 94.38 82 ASN A C 1
ATOM 624 O O . ASN A 1 82 ? 15.732 -7.348 -36.142 1.00 94.38 82 ASN A O 1
ATOM 628 N N . ASN A 1 83 ? 16.340 -6.264 -34.263 1.00 90.94 83 ASN A N 1
ATOM 629 C CA . ASN A 1 83 ? 17.070 -7.362 -33.635 1.00 90.94 83 ASN A CA 1
ATOM 630 C C . ASN A 1 83 ? 16.234 -8.146 -32.601 1.00 90.94 83 ASN A C 1
ATOM 632 O O . ASN A 1 83 ? 16.801 -8.913 -31.831 1.00 90.94 83 ASN A O 1
ATOM 636 N N . MET A 1 84 ? 14.904 -7.964 -32.574 1.00 91.75 84 MET A N 1
ATOM 637 C CA . MET A 1 84 ? 13.973 -8.681 -31.683 1.00 91.75 84 MET A CA 1
ATOM 638 C C . MET A 1 84 ? 14.368 -8.628 -30.198 1.00 91.75 84 MET A C 1
ATOM 640 O O . MET A 1 84 ? 14.383 -9.644 -29.515 1.00 91.75 84 MET A O 1
ATOM 644 N N . TRP A 1 85 ? 14.678 -7.432 -29.685 1.00 92.44 85 TRP A N 1
ATOM 645 C CA . TRP A 1 85 ? 15.011 -7.239 -28.266 1.00 92.44 85 TRP A CA 1
ATOM 646 C C . TRP A 1 85 ? 13.881 -7.660 -27.308 1.00 92.44 85 TRP A C 1
ATOM 648 O O . TRP A 1 85 ? 14.141 -8.025 -26.169 1.00 92.44 85 TRP A O 1
ATOM 658 N N . ILE A 1 86 ? 12.633 -7.612 -27.783 1.00 93.19 86 ILE A N 1
ATOM 659 C CA . ILE A 1 86 ? 11.468 -8.189 -27.107 1.00 93.19 86 ILE A CA 1
ATOM 660 C C . ILE A 1 86 ? 11.110 -9.475 -27.848 1.00 93.19 86 ILE A C 1
ATOM 662 O O . ILE A 1 86 ? 10.807 -9.431 -29.044 1.00 93.19 86 ILE A O 1
ATOM 666 N N . ASP A 1 87 ? 11.129 -10.587 -27.127 1.00 89.81 87 ASP A N 1
ATOM 667 C CA . ASP A 1 87 ? 10.909 -11.943 -27.627 1.00 89.81 87 ASP A CA 1
ATOM 668 C C . ASP A 1 87 ? 9.864 -12.705 -26.783 1.00 89.81 87 ASP A C 1
ATOM 670 O O . ASP A 1 87 ? 9.280 -12.165 -25.839 1.00 89.81 87 ASP A O 1
ATOM 674 N N . ASP A 1 88 ? 9.638 -13.983 -27.099 1.00 87.81 88 ASP A N 1
ATOM 675 C CA . ASP A 1 88 ? 8.670 -14.844 -26.396 1.00 87.81 88 ASP A CA 1
ATOM 676 C C . ASP A 1 88 ? 9.086 -15.187 -24.944 1.00 87.81 88 ASP A C 1
ATOM 678 O O . ASP A 1 88 ? 8.274 -15.676 -24.138 1.00 87.81 88 ASP A O 1
ATOM 682 N N . ASN A 1 89 ? 10.353 -14.936 -24.593 1.00 88.88 89 ASN A N 1
ATOM 683 C CA . ASN A 1 89 ? 10.910 -15.130 -23.253 1.00 88.88 89 ASN A CA 1
ATOM 684 C C . ASN A 1 89 ? 10.749 -13.888 -22.374 1.00 88.88 89 ASN A C 1
ATOM 686 O O . ASN A 1 89 ? 10.810 -13.981 -21.146 1.00 88.88 89 ASN A O 1
ATOM 690 N N . THR A 1 90 ? 10.500 -12.731 -22.984 1.00 92.69 90 THR A N 1
ATOM 691 C CA . THR A 1 90 ? 10.341 -11.466 -22.280 1.00 92.69 90 THR A CA 1
ATOM 692 C C . THR A 1 90 ? 9.092 -11.505 -21.397 1.00 92.69 90 THR A C 1
ATOM 694 O O . THR A 1 90 ? 7.986 -11.781 -21.859 1.00 92.69 90 THR A O 1
ATOM 697 N N . ARG A 1 91 ? 9.259 -11.223 -20.099 1.00 93.25 91 ARG A N 1
ATOM 698 C CA . ARG A 1 91 ? 8.166 -11.243 -19.104 1.00 93.25 91 ARG A CA 1
ATOM 699 C C . ARG A 1 91 ? 7.662 -9.857 -18.733 1.00 93.25 91 ARG A C 1
ATOM 701 O O . ARG A 1 91 ? 6.481 -9.695 -18.442 1.00 93.25 91 ARG A O 1
ATOM 708 N N . THR A 1 92 ? 8.539 -8.861 -18.742 1.00 95.06 92 THR A N 1
ATOM 709 C CA . THR A 1 92 ? 8.176 -7.475 -18.455 1.00 95.06 92 THR A CA 1
ATOM 710 C C . THR A 1 92 ? 9.060 -6.521 -19.241 1.00 95.06 92 THR A C 1
ATOM 712 O O . THR A 1 92 ? 10.253 -6.770 -19.405 1.00 95.06 92 THR A O 1
ATOM 715 N N . VAL A 1 93 ? 8.478 -5.425 -19.716 1.00 95.50 93 VAL A N 1
ATOM 716 C CA . VAL A 1 93 ? 9.211 -4.301 -20.303 1.00 95.50 93 VAL A CA 1
ATOM 717 C C . VAL A 1 93 ? 8.863 -3.054 -19.509 1.00 95.50 93 VAL A C 1
ATOM 719 O O . VAL A 1 93 ? 7.697 -2.661 -19.445 1.00 95.50 93 VAL A O 1
ATOM 722 N N . LEU A 1 94 ? 9.876 -2.436 -18.904 1.00 95.44 94 LEU A N 1
ATOM 723 C CA . LEU A 1 94 ? 9.734 -1.222 -18.109 1.00 95.44 94 LEU A CA 1
ATOM 724 C C . LEU A 1 94 ? 10.297 -0.028 -18.882 1.00 95.44 94 LEU A C 1
ATOM 726 O O . LEU A 1 94 ? 11.454 -0.028 -19.297 1.00 95.44 94 LEU A O 1
ATOM 730 N N . VAL A 1 95 ? 9.478 1.004 -19.058 1.00 94.81 95 VAL A N 1
ATOM 731 C CA . VAL A 1 95 ? 9.895 2.305 -19.584 1.00 94.81 95 VAL A CA 1
ATOM 732 C C . VAL A 1 95 ? 9.877 3.298 -18.432 1.00 94.81 95 VAL A C 1
ATOM 734 O O . VAL A 1 95 ? 8.812 3.690 -17.951 1.00 94.81 95 VAL A O 1
ATOM 737 N N . GLU A 1 96 ? 11.067 3.699 -17.992 1.00 93.88 96 GLU A N 1
ATOM 738 C CA . GLU A 1 96 ? 11.257 4.553 -16.822 1.00 93.88 96 GLU A CA 1
ATOM 739 C C . GLU A 1 96 ? 11.777 5.933 -17.216 1.00 93.88 96 GLU A C 1
ATOM 741 O O . GLU A 1 96 ? 12.751 6.073 -17.957 1.00 93.88 96 GLU A O 1
ATOM 746 N N . PHE A 1 97 ? 11.146 6.981 -16.695 1.00 93.06 97 PHE A N 1
ATOM 747 C CA . PHE A 1 97 ? 11.651 8.343 -16.816 1.00 93.06 97 PHE A CA 1
ATOM 748 C C . PHE A 1 97 ? 11.196 9.195 -15.633 1.00 93.06 97 PHE A C 1
ATOM 750 O O . PHE A 1 97 ? 10.178 8.942 -14.995 1.00 93.06 97 PHE A O 1
ATOM 757 N N . THR A 1 98 ? 11.966 10.235 -15.319 1.00 92.94 98 THR A N 1
ATOM 758 C CA . THR A 1 98 ? 11.631 11.170 -14.238 1.00 92.94 98 THR A CA 1
ATOM 759 C C . THR A 1 98 ? 11.484 12.576 -14.793 1.00 92.94 98 THR A C 1
ATOM 761 O O . THR A 1 98 ? 12.394 13.102 -15.433 1.00 92.94 98 THR A O 1
ATOM 764 N N . ILE A 1 99 ? 10.348 13.208 -14.507 1.00 93.44 99 ILE A N 1
ATOM 765 C CA . ILE A 1 99 ? 10.061 14.594 -14.882 1.00 93.44 99 ILE A CA 1
ATOM 766 C C . ILE A 1 99 ? 10.197 15.473 -13.642 1.00 93.44 99 ILE A C 1
ATOM 768 O O . ILE A 1 99 ? 9.621 15.177 -12.599 1.00 93.44 99 ILE A O 1
ATOM 772 N N . TYR A 1 100 ? 10.920 16.587 -13.753 1.00 92.62 100 TYR A N 1
ATOM 773 C CA . TYR A 1 100 ? 10.996 17.593 -12.695 1.00 92.62 100 TYR A CA 1
ATOM 774 C C . TYR A 1 100 ? 10.289 18.879 -13.116 1.00 92.62 100 TYR A C 1
ATOM 776 O O . TYR A 1 100 ? 10.654 19.499 -14.114 1.00 92.62 100 TYR A O 1
ATOM 784 N N . ASN A 1 101 ? 9.306 19.308 -12.325 1.00 94.12 101 ASN A N 1
ATOM 785 C CA . ASN A 1 101 ? 8.666 20.606 -12.483 1.00 94.12 101 ASN A CA 1
ATOM 786 C C . ASN A 1 101 ? 9.275 21.610 -11.494 1.00 94.12 101 ASN A C 1
ATOM 788 O O . ASN A 1 101 ? 9.003 21.562 -10.291 1.00 94.12 101 ASN A O 1
ATOM 792 N N . ALA A 1 102 ? 10.074 22.544 -12.016 1.00 89.81 102 ALA A N 1
ATOM 793 C CA . ALA A 1 102 ? 10.774 23.552 -11.221 1.00 89.81 102 ALA A CA 1
ATOM 794 C C . ALA A 1 102 ? 9.843 24.595 -10.574 1.00 89.81 102 ALA A C 1
ATOM 796 O O . ALA A 1 102 ? 10.184 25.134 -9.525 1.00 89.81 102 ALA A O 1
ATOM 797 N N . TYR A 1 103 ? 8.668 24.866 -11.156 1.00 89.12 103 TYR A N 1
ATOM 798 C CA . TYR A 1 103 ? 7.743 25.883 -10.642 1.00 89.12 103 TYR A CA 1
ATOM 799 C C . TYR A 1 103 ? 7.088 25.449 -9.323 1.00 89.12 103 TYR A C 1
ATOM 801 O O . TYR A 1 103 ? 7.042 26.216 -8.365 1.00 89.12 103 TYR A O 1
ATOM 809 N N . VAL A 1 104 ? 6.626 24.195 -9.248 1.00 88.69 104 VAL A N 1
ATOM 810 C CA . VAL A 1 104 ? 6.034 23.617 -8.022 1.00 88.69 104 VAL A CA 1
ATOM 811 C C . VAL A 1 104 ? 7.046 22.856 -7.157 1.00 88.69 104 VAL A C 1
ATOM 813 O O . VAL A 1 104 ? 6.749 22.512 -6.007 1.00 88.69 104 VAL A O 1
ATOM 816 N N . ASN A 1 105 ? 8.253 22.626 -7.685 1.00 90.50 105 ASN A N 1
ATOM 817 C CA . ASN A 1 105 ? 9.311 21.832 -7.066 1.00 90.50 105 ASN A CA 1
ATOM 818 C C . ASN A 1 105 ? 8.825 20.411 -6.713 1.00 90.50 105 ASN A C 1
ATOM 820 O O . ASN A 1 105 ? 8.844 19.996 -5.550 1.00 90.50 105 ASN A O 1
ATOM 824 N N . LEU A 1 106 ? 8.341 19.699 -7.736 1.00 92.44 106 LEU A N 1
ATOM 825 C CA . LEU A 1 106 ? 7.887 18.308 -7.657 1.00 92.44 106 LEU A CA 1
ATOM 826 C C . LEU A 1 106 ? 8.580 17.468 -8.727 1.00 92.44 106 LEU A C 1
ATOM 828 O O . LEU A 1 106 ? 8.703 17.883 -9.880 1.00 92.44 106 LEU A O 1
ATOM 832 N N . PHE A 1 107 ? 9.003 16.277 -8.330 1.00 93.38 107 PHE A N 1
ATOM 833 C CA . PHE A 1 107 ? 9.470 15.224 -9.216 1.00 93.38 107 PHE A CA 1
ATOM 834 C C . PHE A 1 107 ? 8.316 14.260 -9.453 1.00 93.38 107 PHE A C 1
ATOM 836 O O . PHE A 1 107 ? 7.605 13.923 -8.515 1.00 93.38 107 PHE A O 1
ATOM 843 N N . SER A 1 108 ? 8.115 13.828 -10.689 1.00 95.12 108 SER A N 1
ATOM 844 C CA . SER A 1 108 ? 7.221 12.724 -11.029 1.00 95.12 108 SER A CA 1
ATOM 845 C C . SER A 1 108 ? 8.065 11.610 -11.614 1.00 95.12 108 SER A C 1
ATOM 847 O O . SER A 1 108 ? 8.647 11.773 -12.687 1.00 95.12 108 SER A O 1
ATOM 849 N N . VAL A 1 109 ? 8.175 10.520 -10.866 1.00 94.50 109 VAL A N 1
ATOM 850 C CA . VAL A 1 109 ? 8.830 9.286 -11.288 1.00 94.50 109 VAL A CA 1
ATOM 851 C C . VAL A 1 109 ? 7.770 8.454 -11.991 1.00 94.50 109 VAL A C 1
ATOM 853 O O . VAL A 1 109 ? 6.730 8.157 -11.403 1.00 94.50 109 VAL A O 1
ATOM 856 N N . VAL A 1 110 ? 7.997 8.164 -13.268 1.00 94.94 110 VAL A N 1
ATOM 857 C CA . VAL A 1 110 ? 7.052 7.451 -14.122 1.00 94.94 110 VAL A CA 1
ATOM 858 C C . VAL A 1 110 ? 7.675 6.128 -14.533 1.00 94.94 110 VAL A C 1
ATOM 860 O O . VAL A 1 110 ? 8.747 6.115 -15.138 1.00 94.94 110 VAL A O 1
ATOM 863 N N . THR A 1 111 ? 6.967 5.042 -14.245 1.00 94.69 111 THR A N 1
ATOM 864 C CA . THR A 1 111 ? 7.298 3.689 -14.688 1.00 94.69 111 THR A CA 1
ATOM 865 C C . THR A 1 111 ? 6.106 3.150 -15.468 1.00 94.69 111 THR A C 1
ATOM 867 O O . THR A 1 111 ? 5.030 2.916 -14.915 1.00 94.69 111 THR A O 1
ATOM 870 N N . LEU A 1 112 ? 6.276 2.983 -16.777 1.00 95.62 112 LEU A N 1
ATOM 871 C CA . LEU A 1 112 ? 5.298 2.321 -17.635 1.00 95.62 112 LEU A CA 1
ATOM 872 C C . LEU A 1 112 ? 5.731 0.868 -17.802 1.00 95.62 112 LEU A C 1
ATOM 874 O O . LEU A 1 112 ? 6.796 0.604 -18.349 1.00 95.62 112 LEU A O 1
ATOM 878 N N . ALA A 1 113 ? 4.918 -0.061 -17.323 1.00 95.75 113 ALA A N 1
ATOM 879 C CA . ALA A 1 113 ? 5.176 -1.487 -17.388 1.00 95.75 113 ALA A CA 1
ATOM 880 C C . ALA A 1 113 ? 4.289 -2.148 -18.443 1.00 95.75 113 ALA A C 1
ATOM 882 O O . ALA A 1 113 ? 3.090 -1.881 -18.522 1.00 95.75 113 ALA A O 1
ATOM 883 N N . LEU A 1 114 ? 4.878 -3.036 -19.233 1.00 95.75 114 LEU A N 1
ATOM 884 C CA . LEU A 1 114 ? 4.175 -3.970 -20.104 1.00 95.75 114 LEU A CA 1
ATOM 885 C C . LEU A 1 114 ? 4.478 -5.376 -19.593 1.00 95.75 114 LEU A C 1
ATOM 887 O O . LEU A 1 114 ? 5.600 -5.847 -19.749 1.00 95.75 114 LEU A O 1
ATOM 891 N N . GLU A 1 115 ? 3.503 -6.029 -18.963 1.00 95.31 115 GLU A N 1
ATOM 892 C CA . GLU A 1 115 ? 3.652 -7.404 -18.473 1.00 95.31 115 GLU A CA 1
ATOM 893 C C . GLU A 1 115 ? 3.199 -8.402 -19.552 1.00 95.31 115 GLU A C 1
ATOM 895 O O . GLU A 1 115 ? 2.111 -8.260 -20.119 1.00 95.31 115 GLU A O 1
ATOM 900 N N . LEU A 1 116 ? 4.029 -9.412 -19.827 1.00 94.44 116 LEU A N 1
ATOM 901 C CA . LEU A 1 116 ? 3.806 -10.464 -20.823 1.00 94.44 116 LEU A CA 1
ATOM 902 C C . LEU A 1 116 ? 3.772 -11.840 -20.127 1.00 94.44 116 LEU A C 1
ATOM 904 O O . LEU A 1 116 ? 4.812 -12.498 -19.972 1.00 94.44 116 LEU A O 1
ATOM 908 N N . PRO A 1 117 ? 2.597 -12.292 -19.650 1.00 91.44 117 PRO A N 1
ATOM 909 C CA . PRO A 1 117 ? 2.475 -13.591 -18.998 1.00 91.44 117 PRO A CA 1
ATOM 910 C C . PRO A 1 117 ? 2.696 -14.742 -19.990 1.00 91.44 117 PRO A C 1
ATOM 912 O O . PRO A 1 117 ? 2.536 -14.592 -21.200 1.00 91.44 117 PRO A O 1
ATOM 915 N N . VAL A 1 118 ? 3.025 -15.929 -19.471 1.00 89.31 118 VAL A N 1
ATOM 916 C CA . VAL A 1 118 ? 3.275 -17.143 -20.281 1.00 89.31 118 VAL A CA 1
ATOM 917 C C . VAL A 1 118 ? 2.076 -17.581 -21.118 1.00 89.31 118 VAL A C 1
ATOM 919 O O . VAL A 1 118 ? 2.241 -18.215 -22.154 1.00 89.31 118 VAL A O 1
ATOM 922 N N . SER A 1 119 ? 0.865 -17.230 -20.682 1.00 86.25 119 SER A N 1
ATOM 923 C CA . SER A 1 119 ? -0.382 -17.468 -21.412 1.00 86.25 119 SER A CA 1
ATOM 924 C C . SER A 1 119 ? -0.494 -16.648 -22.702 1.00 86.25 119 SER A C 1
ATOM 926 O O . SER A 1 119 ? -1.427 -16.855 -23.475 1.00 86.25 119 SER A O 1
ATOM 928 N N . GLY A 1 120 ? 0.420 -15.698 -22.915 1.00 85.19 120 GLY A N 1
ATOM 929 C CA . GLY A 1 120 ? 0.353 -14.691 -23.961 1.00 85.19 120 GLY A CA 1
ATOM 930 C C . GLY A 1 120 ? -0.476 -13.469 -23.557 1.00 85.19 120 GLY A C 1
ATOM 931 O O . GLY A 1 120 ? -1.063 -13.403 -22.475 1.00 85.19 120 GLY A O 1
ATOM 932 N N . GLY A 1 121 ? -0.525 -12.492 -24.463 1.00 89.38 121 GLY A N 1
ATOM 933 C CA . GLY A 1 121 ? -1.136 -11.183 -24.228 1.00 89.38 121 GLY A CA 1
ATOM 934 C C . GLY A 1 121 ? -0.158 -10.160 -23.643 1.00 89.38 121 GLY A C 1
ATOM 935 O O . GLY A 1 121 ? 0.959 -10.489 -23.253 1.00 89.38 121 GLY A O 1
ATOM 936 N N . VAL A 1 122 ? -0.582 -8.896 -23.624 1.00 93.00 122 VAL A N 1
ATOM 937 C CA . VAL A 1 122 ? 0.210 -7.771 -23.111 1.00 93.00 122 VAL A CA 1
ATOM 938 C C . VAL A 1 122 ? -0.667 -6.953 -22.175 1.00 93.00 122 VAL A C 1
ATOM 940 O O . VAL A 1 122 ? -1.725 -6.470 -22.583 1.00 93.00 122 VAL A O 1
ATOM 943 N N . PHE A 1 123 ? -0.221 -6.785 -20.933 1.00 93.00 123 PHE A N 1
ATOM 944 C CA . PHE A 1 123 ? -0.954 -6.077 -19.888 1.00 93.00 123 PHE A CA 1
ATOM 945 C C . PHE A 1 123 ? -0.218 -4.782 -19.525 1.00 93.00 123 PHE A C 1
ATOM 947 O O . PHE A 1 123 ? 0.780 -4.821 -18.800 1.00 93.00 123 PHE A O 1
ATOM 954 N N . PRO A 1 124 ? -0.664 -3.626 -20.049 1.00 94.88 124 PRO A N 1
ATOM 955 C CA . PRO A 1 124 ? -0.041 -2.348 -19.753 1.00 94.88 124 PRO A CA 1
ATOM 956 C C . PRO A 1 124 ? -0.457 -1.829 -18.376 1.00 94.88 124 PRO A C 1
ATOM 958 O O . PRO A 1 124 ? -1.630 -1.867 -18.001 1.00 94.88 124 PRO A O 1
ATOM 961 N N . ARG A 1 125 ? 0.500 -1.256 -17.649 1.00 92.94 125 ARG A N 1
ATOM 962 C CA . ARG A 1 125 ? 0.283 -0.584 -16.369 1.00 92.94 125 ARG A CA 1
ATOM 963 C C . ARG A 1 125 ? 1.154 0.661 -16.278 1.00 92.94 125 ARG A C 1
ATOM 965 O O . ARG A 1 125 ? 2.322 0.638 -16.643 1.00 92.94 125 ARG A O 1
ATOM 972 N N . ALA A 1 126 ? 0.594 1.746 -15.760 1.00 93.81 126 ALA A N 1
ATOM 973 C CA . ALA A 1 126 ? 1.344 2.956 -15.453 1.00 93.81 126 ALA A CA 1
ATOM 974 C C . ALA A 1 126 ? 1.416 3.135 -13.935 1.00 93.81 126 ALA A C 1
ATOM 976 O O . ALA A 1 126 ? 0.378 3.133 -13.271 1.00 93.81 126 ALA A O 1
ATOM 977 N N . ASP A 1 127 ? 2.625 3.297 -13.402 1.00 92.94 127 ASP A N 1
ATOM 978 C CA . ASP A 1 127 ? 2.858 3.771 -12.041 1.00 92.94 127 ASP A CA 1
ATOM 979 C C . ASP A 1 127 ? 3.490 5.165 -12.095 1.00 92.94 127 ASP A C 1
ATOM 981 O O . ASP A 1 127 ? 4.505 5.387 -12.759 1.00 92.94 127 ASP A O 1
ATOM 985 N N . ILE A 1 128 ? 2.840 6.127 -11.444 1.00 94.31 128 ILE A N 1
ATOM 986 C CA . ILE A 1 128 ? 3.239 7.534 -11.452 1.00 94.31 128 ILE A CA 1
ATOM 987 C C . ILE A 1 128 ? 3.298 7.998 -10.005 1.00 94.31 128 ILE A C 1
ATOM 989 O O . ILE A 1 128 ? 2.268 8.180 -9.355 1.00 94.31 128 ILE A O 1
ATOM 993 N N . GLN A 1 129 ? 4.511 8.233 -9.517 1.00 93.44 129 GLN A N 1
ATOM 994 C CA . GLN A 1 129 ? 4.752 8.675 -8.150 1.00 93.44 129 GLN A CA 1
ATOM 995 C C . GLN A 1 129 ? 5.287 10.103 -8.153 1.00 93.44 129 GLN A C 1
ATOM 997 O O . GLN A 1 129 ? 6.377 10.385 -8.657 1.00 93.44 129 GLN A O 1
ATOM 1002 N N . THR A 1 130 ? 4.512 11.027 -7.585 1.00 93.81 130 THR A N 1
ATOM 1003 C CA . THR A 1 130 ? 4.903 12.434 -7.469 1.00 93.81 130 THR A CA 1
ATOM 1004 C C . THR A 1 130 ? 5.436 12.727 -6.073 1.00 93.81 130 THR A C 1
ATOM 1006 O O . THR A 1 130 ? 4.716 12.588 -5.089 1.00 93.81 130 THR A O 1
ATOM 1009 N N . VAL A 1 131 ? 6.686 13.183 -5.992 1.00 92.00 131 VAL A N 1
ATOM 1010 C CA . VAL A 1 131 ? 7.415 13.391 -4.737 1.00 92.00 131 VAL A CA 1
ATOM 1011 C C . VAL A 1 131 ? 8.137 14.734 -4.705 1.00 92.00 131 VAL A C 1
ATOM 1013 O O . VAL A 1 131 ? 8.642 15.236 -5.713 1.00 92.00 131 VAL A O 1
ATOM 1016 N N . ARG A 1 132 ? 8.223 15.342 -3.518 1.00 90.00 132 ARG A N 1
ATOM 1017 C CA . ARG A 1 132 ? 9.030 16.552 -3.294 1.00 90.00 132 ARG A CA 1
ATOM 1018 C C . ARG A 1 132 ? 10.374 16.156 -2.696 1.00 90.00 132 ARG A C 1
ATOM 1020 O O . ARG A 1 132 ? 10.490 16.014 -1.490 1.00 90.00 132 ARG A O 1
ATOM 1027 N N . LEU A 1 133 ? 11.415 16.007 -3.507 1.00 85.81 133 LEU A N 1
ATOM 1028 C CA . LEU A 1 133 ? 12.745 15.647 -2.988 1.00 85.81 133 LEU A CA 1
ATOM 1029 C C . LEU A 1 133 ? 13.442 16.830 -2.295 1.00 85.81 133 LEU A C 1
ATOM 1031 O O . LEU A 1 133 ? 14.061 16.667 -1.247 1.00 85.81 133 LEU A O 1
ATOM 1035 N N . TYR A 1 134 ? 13.294 18.044 -2.830 1.00 86.62 134 TYR A N 1
ATOM 1036 C CA . TYR A 1 134 ? 13.889 19.245 -2.240 1.00 86.62 134 TYR A CA 1
ATOM 1037 C C . TYR A 1 134 ? 12.924 19.922 -1.261 1.00 86.62 134 TYR A C 1
ATOM 1039 O O . TYR A 1 134 ? 12.054 20.694 -1.662 1.00 86.62 134 TYR A O 1
ATOM 1047 N N . ASN A 1 135 ? 13.077 19.649 0.036 1.00 80.25 135 ASN A N 1
ATOM 1048 C CA . ASN A 1 135 ? 12.183 20.191 1.067 1.00 80.25 135 ASN A CA 1
ATOM 1049 C C . ASN A 1 135 ? 12.447 21.673 1.400 1.00 80.25 135 ASN A C 1
ATOM 1051 O O . ASN A 1 135 ? 11.515 22.403 1.733 1.00 80.25 135 ASN A O 1
ATOM 1055 N N . TYR A 1 136 ? 13.688 22.145 1.249 1.00 82.50 136 TYR A N 1
ATOM 1056 C CA . TYR A 1 136 ? 14.156 23.440 1.771 1.00 82.50 136 TYR A CA 1
ATOM 1057 C C . TYR A 1 136 ? 14.424 24.493 0.685 1.00 82.50 136 TYR A C 1
ATOM 1059 O O . TYR A 1 136 ? 15.419 25.212 0.725 1.00 82.50 136 TYR A O 1
ATOM 1067 N N . THR A 1 137 ? 13.562 24.565 -0.330 1.00 78.19 137 THR A N 1
ATOM 1068 C CA . THR A 1 137 ? 13.731 25.496 -1.468 1.00 78.19 137 THR A CA 1
ATOM 1069 C C . THR A 1 137 ? 12.695 26.625 -1.473 1.00 78.19 137 THR A C 1
ATOM 1071 O O . THR A 1 137 ? 12.840 27.607 -2.193 1.00 78.19 137 THR A O 1
ATOM 1074 N N . SER A 1 138 ? 11.636 26.514 -0.666 1.00 75.94 138 SER A N 1
ATOM 1075 C CA . SER A 1 138 ? 10.533 27.483 -0.646 1.00 75.94 138 SER A CA 1
ATOM 1076 C C . SER A 1 138 ? 10.843 28.709 0.224 1.00 75.94 138 SER A C 1
ATOM 1078 O O . SER A 1 138 ? 11.631 28.630 1.166 1.00 75.94 138 SER A O 1
ATOM 1080 N N . GLN A 1 139 ? 10.148 29.825 -0.012 1.00 80.00 139 GLN A N 1
ATOM 1081 C CA . GLN A 1 139 ? 10.178 31.011 0.861 1.00 80.00 139 GLN A CA 1
ATOM 1082 C C . GLN A 1 139 ? 9.759 30.687 2.309 1.00 80.00 139 GLN A C 1
ATOM 1084 O O . GLN A 1 139 ? 10.165 31.367 3.246 1.00 80.00 139 GLN A O 1
ATOM 1089 N N . TYR A 1 140 ? 9.001 29.603 2.508 1.00 84.69 140 TYR A N 1
ATOM 1090 C CA . TYR A 1 140 ? 8.533 29.140 3.820 1.00 84.69 140 TYR A CA 1
ATOM 1091 C C . TYR A 1 140 ? 9.482 28.154 4.519 1.00 84.69 140 TYR A C 1
ATOM 1093 O O . TYR A 1 140 ? 9.112 27.560 5.528 1.00 84.69 140 TYR A O 1
ATOM 1101 N N . THR A 1 141 ? 10.705 27.969 4.018 1.00 86.75 141 THR A N 1
ATOM 1102 C CA . THR A 1 141 ? 11.674 27.000 4.564 1.00 86.75 141 THR A CA 1
ATOM 1103 C C . THR A 1 141 ? 11.938 27.202 6.061 1.00 86.75 141 THR A C 1
ATOM 1105 O O . THR A 1 141 ? 11.920 26.235 6.817 1.00 86.75 141 THR A O 1
ATOM 1108 N N . LEU A 1 142 ? 12.097 28.450 6.522 1.00 88.38 142 LEU A N 1
ATOM 1109 C CA . LEU A 1 142 ? 12.290 28.754 7.949 1.00 88.38 142 LEU A CA 1
ATOM 1110 C C . LEU A 1 142 ? 11.096 28.317 8.811 1.00 88.38 142 LEU A C 1
ATOM 1112 O O . LEU A 1 142 ? 11.288 27.784 9.901 1.00 88.38 142 LEU A O 1
ATOM 1116 N N . TYR A 1 143 ? 9.873 28.513 8.313 1.00 90.31 143 TYR A N 1
ATOM 1117 C CA . TYR A 1 143 ? 8.654 28.091 9.002 1.00 90.31 143 TYR A CA 1
ATOM 1118 C C . TYR A 1 143 ? 8.566 26.563 9.093 1.00 90.31 143 TYR A C 1
ATOM 1120 O O . TYR A 1 143 ? 8.318 26.030 10.170 1.00 90.31 143 TYR A O 1
ATOM 1128 N N . ILE A 1 144 ? 8.845 25.861 7.989 1.00 90.31 144 ILE A N 1
ATOM 1129 C CA . ILE A 1 144 ? 8.848 24.392 7.948 1.00 90.31 144 ILE A CA 1
ATOM 1130 C C . ILE A 1 144 ? 9.865 23.832 8.951 1.00 90.31 144 ILE A C 1
ATOM 1132 O O . ILE A 1 144 ? 9.501 23.003 9.780 1.00 90.31 144 ILE A O 1
ATOM 1136 N N . MET A 1 145 ? 11.100 24.347 8.955 1.00 90.06 145 MET A N 1
ATOM 1137 C CA . MET A 1 145 ? 12.130 23.917 9.911 1.00 90.06 145 MET A CA 1
ATOM 1138 C C . MET A 1 145 ? 11.723 24.188 11.366 1.00 90.06 145 MET A C 1
ATOM 1140 O O . MET A 1 145 ? 11.939 23.345 12.234 1.00 90.06 145 MET A O 1
ATOM 1144 N N . ALA A 1 146 ? 11.096 25.334 11.654 1.00 93.62 146 ALA A N 1
ATOM 1145 C CA . ALA A 1 146 ? 10.596 25.630 12.996 1.00 93.62 146 ALA A CA 1
ATOM 1146 C C . ALA A 1 146 ? 9.511 24.630 13.441 1.00 93.62 146 ALA A C 1
ATOM 1148 O O . ALA A 1 146 ? 9.531 24.174 14.586 1.00 93.62 146 ALA A O 1
ATOM 1149 N N . CYS A 1 147 ? 8.598 24.246 12.541 1.00 93.38 147 CYS A N 1
ATOM 1150 C CA . CYS A 1 147 ? 7.589 23.217 12.802 1.00 93.38 147 CYS A CA 1
ATOM 1151 C C . CYS A 1 147 ? 8.204 21.824 13.010 1.00 93.38 147 CYS A C 1
ATOM 1153 O O . CYS A 1 147 ? 7.768 21.110 13.912 1.00 93.38 147 CYS A O 1
ATOM 1155 N N . GLU A 1 148 ? 9.225 21.449 12.235 1.00 92.25 148 GLU A N 1
ATOM 1156 C CA . GLU A 1 148 ? 9.957 20.181 12.392 1.00 92.25 148 GLU A CA 1
ATOM 1157 C C . GLU A 1 148 ? 10.669 20.111 13.753 1.00 92.25 148 GLU A C 1
ATOM 1159 O O . GLU A 1 148 ? 10.525 19.131 14.486 1.00 92.25 148 GLU A O 1
ATOM 1164 N N . ILE A 1 149 ? 11.368 21.181 14.150 1.00 94.12 149 ILE A N 1
ATOM 1165 C CA . ILE A 1 149 ? 12.034 21.265 15.459 1.00 94.12 149 ILE A CA 1
ATOM 1166 C C . ILE A 1 149 ? 11.004 21.191 16.592 1.00 94.12 149 ILE A C 1
ATOM 1168 O O . ILE A 1 149 ? 11.185 20.437 17.551 1.00 94.12 149 ILE A O 1
ATOM 1172 N N . LEU A 1 150 ? 9.898 21.933 16.480 1.00 95.62 150 LEU A N 1
ATOM 1173 C CA . LEU A 1 150 ? 8.816 21.891 17.462 1.00 95.62 150 LEU A CA 1
ATOM 1174 C C . LEU A 1 150 ? 8.210 20.485 17.578 1.00 95.62 150 LEU A C 1
ATOM 1176 O O . LEU A 1 150 ? 7.942 20.030 18.690 1.00 95.62 150 LEU A O 1
ATOM 1180 N N . TYR A 1 151 ? 8.025 19.784 16.456 1.00 94.31 151 TYR A N 1
ATOM 1181 C CA . TYR A 1 151 ? 7.536 18.407 16.440 1.00 94.31 151 TYR A CA 1
ATOM 1182 C C . TYR A 1 151 ? 8.474 17.467 17.206 1.00 94.31 151 TYR A C 1
ATOM 1184 O O . TYR A 1 151 ? 8.007 16.704 18.051 1.00 94.31 151 TYR A O 1
ATOM 1192 N N . VAL A 1 152 ? 9.790 17.566 16.991 1.00 95.00 152 VAL A N 1
ATOM 1193 C CA . VAL A 1 152 ? 10.785 16.760 17.721 1.00 95.00 152 VAL A CA 1
ATOM 1194 C C . VAL A 1 152 ? 10.767 17.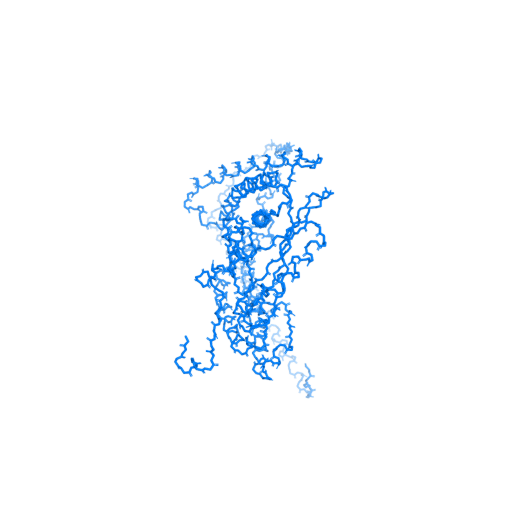072 19.223 1.00 95.00 152 VAL A C 1
ATOM 1196 O O . VAL A 1 152 ? 10.792 16.152 20.040 1.00 95.00 152 VAL A O 1
ATOM 1199 N N . ILE A 1 153 ? 10.655 18.346 19.616 1.00 95.81 153 ILE A N 1
ATOM 1200 C CA . ILE A 1 153 ? 10.540 18.736 21.034 1.00 95.81 153 ILE A CA 1
ATOM 1201 C C . ILE A 1 153 ? 9.275 18.133 21.664 1.00 95.81 153 ILE A C 1
ATOM 1203 O O . ILE A 1 153 ? 9.337 17.546 22.749 1.00 95.81 153 ILE A O 1
ATOM 1207 N N . MET A 1 154 ? 8.133 18.233 20.979 1.00 94.06 154 MET A N 1
ATOM 1208 C CA . MET A 1 154 ? 6.872 17.639 21.432 1.00 94.06 154 MET A CA 1
ATOM 1209 C C . MET A 1 154 ? 6.968 16.114 21.535 1.00 94.06 154 MET A C 1
ATOM 1211 O O . MET A 1 154 ? 6.478 15.533 22.503 1.00 94.06 154 MET A O 1
ATOM 1215 N N . LEU A 1 155 ? 7.636 15.462 20.583 1.00 94.50 155 LEU A N 1
ATOM 1216 C CA . LEU A 1 155 ? 7.878 14.023 20.602 1.00 94.50 155 LEU A CA 1
ATOM 1217 C C . LEU A 1 155 ? 8.678 13.600 21.839 1.00 94.50 155 LEU A C 1
ATOM 1219 O O . LEU A 1 155 ? 8.268 12.676 22.539 1.00 94.50 155 LEU A O 1
ATOM 1223 N N . LEU A 1 156 ? 9.776 14.293 22.153 1.00 95.06 156 LEU A N 1
ATOM 1224 C CA . LEU A 1 156 ? 10.585 14.004 23.342 1.00 95.06 156 LEU A CA 1
ATOM 1225 C C . LEU A 1 156 ? 9.774 14.158 24.634 1.00 95.06 156 LEU A C 1
ATOM 1227 O O . LEU A 1 156 ? 9.863 13.315 25.530 1.00 95.06 156 LEU A O 1
ATOM 1231 N N . PHE A 1 157 ? 8.942 15.200 24.717 1.00 94.81 157 PHE A N 1
ATOM 1232 C CA . PHE A 1 157 ? 8.028 15.390 25.841 1.00 94.81 157 PHE A CA 1
ATOM 1233 C C . PHE A 1 157 ? 7.014 14.242 25.962 1.00 94.81 157 PHE A C 1
ATOM 1235 O O . PHE A 1 157 ? 6.819 13.705 27.057 1.00 94.81 157 PHE A O 1
ATOM 1242 N N . TYR A 1 158 ? 6.395 13.827 24.852 1.00 91.62 158 TYR A N 1
ATOM 1243 C CA . TYR A 1 158 ? 5.451 12.711 24.852 1.00 91.62 158 TYR A CA 1
ATOM 1244 C C . TYR A 1 158 ? 6.122 11.390 25.232 1.00 91.62 158 TYR A C 1
ATOM 1246 O O . TYR A 1 158 ? 5.593 10.689 26.089 1.00 91.62 158 TYR A O 1
ATOM 1254 N N . LEU A 1 159 ? 7.307 11.084 24.698 1.00 93.62 159 LEU A N 1
ATOM 1255 C CA . LEU A 1 159 ? 8.070 9.888 25.068 1.00 93.62 159 LEU A CA 1
ATOM 1256 C C . LEU A 1 159 ? 8.405 9.868 26.562 1.00 93.62 159 LEU A C 1
ATOM 1258 O O . LEU A 1 159 ? 8.210 8.849 27.224 1.00 93.62 159 LEU A O 1
ATOM 1262 N N . TYR A 1 160 ? 8.853 10.996 27.120 1.00 93.94 160 TYR A N 1
ATOM 1263 C CA . TYR A 1 160 ? 9.098 11.108 28.557 1.00 93.94 160 TYR A CA 1
ATOM 1264 C C . TYR A 1 160 ? 7.830 10.823 29.375 1.00 93.94 160 TYR A C 1
ATOM 1266 O O . TYR A 1 160 ? 7.880 10.071 30.355 1.00 93.94 160 TYR A O 1
ATOM 1274 N N . ARG A 1 161 ? 6.688 11.395 28.969 1.00 92.38 161 ARG A N 1
ATOM 1275 C CA . ARG A 1 161 ? 5.402 11.160 29.634 1.00 92.38 161 ARG A CA 1
ATOM 1276 C C . ARG A 1 161 ? 5.002 9.686 29.570 1.00 92.38 161 ARG A C 1
ATOM 1278 O O . ARG A 1 161 ? 4.700 9.120 30.617 1.00 92.38 161 ARG A O 1
ATOM 1285 N N . GLU A 1 162 ? 5.060 9.062 28.395 1.00 91.31 162 GLU A N 1
ATOM 1286 C CA . GLU A 1 162 ? 4.700 7.648 28.220 1.00 91.31 162 GLU A CA 1
ATOM 1287 C C . GLU A 1 162 ? 5.604 6.727 29.052 1.00 91.31 162 GLU A C 1
ATOM 1289 O O . GLU A 1 162 ? 5.115 5.856 29.769 1.00 91.31 162 GLU A O 1
ATOM 1294 N N . VAL A 1 163 ? 6.920 6.966 29.070 1.00 90.56 163 VAL A N 1
ATOM 1295 C CA . VAL A 1 163 ? 7.859 6.185 29.899 1.00 90.56 163 VAL A CA 1
ATOM 1296 C C . VAL A 1 163 ? 7.565 6.352 31.393 1.00 90.56 163 VAL A C 1
ATOM 1298 O O . VAL A 1 163 ? 7.648 5.385 32.160 1.00 90.56 163 VAL A O 1
ATOM 1301 N N . LYS A 1 164 ? 7.211 7.563 31.836 1.00 91.56 164 LYS A N 1
ATOM 1302 C CA . LYS A 1 164 ? 6.823 7.823 33.228 1.00 91.56 164 LYS A CA 1
ATOM 1303 C C . LYS A 1 164 ? 5.540 7.075 33.594 1.00 91.56 164 LYS A C 1
ATOM 1305 O O . LYS A 1 164 ? 5.500 6.441 34.650 1.00 91.56 164 LYS A O 1
ATOM 1310 N N . GLU A 1 165 ? 4.524 7.115 32.737 1.00 88.44 165 GLU A N 1
ATOM 1311 C CA . GLU A 1 165 ? 3.266 6.394 32.952 1.00 88.44 165 GLU A CA 1
ATOM 1312 C C . GLU A 1 165 ? 3.464 4.878 32.968 1.00 88.44 165 GLU A C 1
ATOM 1314 O O . GLU A 1 165 ? 2.963 4.200 33.871 1.00 88.44 165 GLU A O 1
ATOM 1319 N N . LEU A 1 166 ? 4.274 4.358 32.044 1.00 88.94 166 LEU A N 1
ATOM 1320 C CA . LEU A 1 166 ? 4.639 2.948 31.984 1.00 88.94 166 LEU A CA 1
ATOM 1321 C C . LEU A 1 166 ? 5.340 2.502 33.276 1.00 88.94 166 LEU A C 1
ATOM 1323 O O . LEU A 1 166 ? 5.017 1.455 33.839 1.00 88.94 166 LEU A O 1
ATOM 1327 N N . ARG A 1 167 ? 6.255 3.323 33.810 1.00 89.06 167 ARG A N 1
ATOM 1328 C CA . ARG A 1 167 ? 6.975 3.026 35.060 1.00 89.06 167 ARG A CA 1
ATOM 1329 C C . ARG A 1 167 ? 6.057 3.019 36.285 1.00 89.06 167 ARG A C 1
ATOM 1331 O O . ARG A 1 167 ? 6.268 2.215 37.193 1.00 89.06 167 ARG A O 1
ATOM 1338 N N . GLN A 1 168 ? 5.056 3.897 36.320 1.00 89.69 168 GLN A N 1
ATOM 1339 C CA . GLN A 1 168 ? 4.101 3.986 37.429 1.00 89.69 168 GLN A CA 1
ATOM 1340 C C . GLN A 1 168 ? 3.077 2.846 37.404 1.00 89.69 168 GLN A C 1
ATOM 1342 O O . GLN A 1 168 ? 2.852 2.196 38.424 1.00 89.69 168 GLN A O 1
ATOM 1347 N N . LYS A 1 169 ? 2.465 2.588 36.241 1.00 84.25 169 LYS A N 1
ATOM 1348 C CA . LYS A 1 169 ? 1.374 1.612 36.083 1.00 84.25 169 LYS A CA 1
ATOM 1349 C C . LYS A 1 169 ? 1.883 0.175 35.868 1.00 84.25 169 LYS A C 1
ATOM 1351 O O . LYS A 1 169 ? 1.140 -0.771 36.139 1.00 84.25 169 LYS A O 1
ATOM 1356 N N . LYS A 1 170 ? 3.142 -0.013 35.443 1.00 86.44 170 LYS A N 1
ATOM 1357 C CA . LYS A 1 170 ? 3.782 -1.317 35.169 1.00 86.44 170 LYS A CA 1
ATOM 1358 C C . LYS A 1 170 ? 2.853 -2.233 34.354 1.00 86.44 170 LYS A C 1
ATOM 1360 O O . LYS A 1 170 ? 2.381 -1.849 33.293 1.00 86.44 170 LYS A O 1
ATOM 1365 N N . CYS A 1 171 ? 2.524 -3.418 34.875 1.00 79.25 171 CYS A N 1
ATOM 1366 C CA . CYS A 1 171 ? 1.678 -4.404 34.199 1.00 79.25 171 CYS A CA 1
ATOM 1367 C C . CYS A 1 171 ? 0.223 -3.943 34.010 1.00 79.25 171 CYS A C 1
ATOM 1369 O O . CYS A 1 171 ? -0.434 -4.394 33.079 1.00 79.25 171 CYS A O 1
ATOM 1371 N N . LYS A 1 172 ? -0.285 -3.019 34.842 1.00 82.62 172 LYS A N 1
ATOM 1372 C CA . LYS A 1 172 ? -1.650 -2.488 34.678 1.00 82.62 172 LYS A CA 1
ATOM 1373 C C . LYS A 1 172 ? -1.786 -1.601 33.437 1.00 82.62 172 LYS A C 1
ATOM 1375 O O . LYS A 1 172 ? -2.900 -1.418 32.963 1.00 82.62 172 LYS A O 1
ATOM 1380 N N . TYR A 1 173 ? -0.679 -1.081 32.896 1.00 82.69 173 TYR A N 1
ATOM 1381 C CA . TYR A 1 173 ? -0.692 -0.258 31.683 1.00 82.69 173 TYR A CA 1
ATOM 1382 C C . TYR A 1 173 ? -1.225 -1.040 30.473 1.00 82.69 173 TYR A C 1
ATOM 1384 O O . TYR A 1 173 ? -2.081 -0.538 29.751 1.00 82.69 173 TYR A O 1
ATOM 1392 N N . PHE A 1 174 ? -0.808 -2.299 30.312 1.00 83.69 174 PHE A N 1
ATOM 1393 C CA . PHE A 1 174 ? -1.172 -3.134 29.161 1.00 83.69 174 PHE A CA 1
ATOM 1394 C C . PHE A 1 174 ? -2.624 -3.637 29.168 1.00 83.69 174 PHE A C 1
ATOM 1396 O O . PHE A 1 174 ? -3.065 -4.227 28.184 1.00 83.69 174 PHE A O 1
ATOM 1403 N N . GLY A 1 175 ? -3.375 -3.402 30.250 1.00 80.19 175 GLY A N 1
ATOM 1404 C CA . GLY A 1 175 ? -4.784 -3.789 30.346 1.00 80.19 175 GLY A CA 1
ATOM 1405 C C . GLY A 1 175 ? -5.757 -2.808 29.684 1.00 80.19 175 GLY A C 1
ATOM 1406 O O . GLY A 1 175 ? -6.911 -3.160 29.454 1.00 80.19 175 GLY A O 1
ATOM 1407 N N . GLU A 1 176 ? -5.329 -1.580 29.379 1.00 83.88 176 GLU A N 1
ATOM 1408 C CA . GLU A 1 176 ? -6.198 -0.557 28.788 1.00 83.88 176 GLU A CA 1
ATOM 1409 C C . GLU A 1 176 ? -5.920 -0.399 27.288 1.00 83.88 176 GLU A C 1
ATOM 1411 O O . GLU A 1 176 ? -4.797 -0.114 26.879 1.00 83.88 176 GLU A O 1
ATOM 1416 N N . PHE A 1 177 ? -6.963 -0.520 26.462 1.00 84.06 177 PHE A N 1
ATOM 1417 C CA . PHE A 1 177 ? -6.872 -0.370 25.002 1.00 84.06 177 PHE A CA 1
ATOM 1418 C C . PHE A 1 177 ? -6.218 0.953 24.570 1.00 84.06 177 PHE A C 1
ATOM 1420 O O . PHE A 1 177 ? -5.379 0.980 23.677 1.00 84.06 177 PHE A O 1
ATOM 1427 N N . TRP A 1 178 ? -6.553 2.064 25.230 1.00 85.12 178 TRP A N 1
ATOM 1428 C CA . TRP A 1 178 ? -6.015 3.373 24.858 1.00 85.12 178 TRP A CA 1
ATOM 1429 C C . TRP A 1 178 ? -4.515 3.515 25.110 1.00 85.12 178 TRP A C 1
ATOM 1431 O O . TRP A 1 178 ? -3.865 4.261 24.385 1.00 85.12 178 TRP A O 1
ATOM 1441 N N . ASN A 1 179 ? -3.967 2.784 26.078 1.00 89.12 179 ASN A N 1
ATOM 1442 C CA . ASN A 1 179 ? -2.530 2.781 26.339 1.00 89.12 179 ASN A CA 1
ATOM 1443 C C . ASN A 1 179 ? -1.774 2.103 25.182 1.00 89.12 179 ASN A C 1
ATOM 1445 O O . ASN A 1 179 ? -0.698 2.551 24.801 1.00 89.12 179 ASN A O 1
ATOM 1449 N N . TRP A 1 180 ? -2.367 1.085 24.544 1.00 89.56 180 TRP A N 1
ATOM 1450 C CA . TRP A 1 180 ? -1.822 0.500 23.311 1.00 89.56 180 TRP A CA 1
ATOM 1451 C C . TRP A 1 180 ? -1.825 1.488 22.145 1.00 89.56 180 TRP A C 1
ATOM 1453 O O . TRP A 1 180 ? -0.847 1.557 21.406 1.00 89.56 180 TRP A O 1
ATOM 1463 N N . VAL A 1 181 ? -2.889 2.285 21.999 1.00 90.31 181 VAL A N 1
ATOM 1464 C CA . 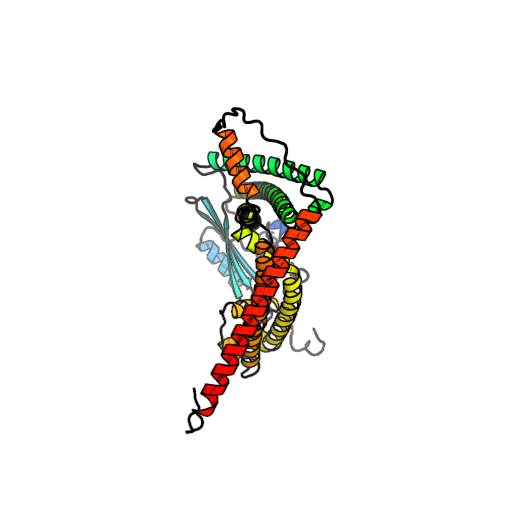VAL A 1 181 ? -2.950 3.343 20.977 1.00 90.31 181 VAL A CA 1
ATOM 1465 C C . VAL A 1 181 ? -1.883 4.413 21.233 1.00 90.31 181 VAL A C 1
ATOM 1467 O O . VAL A 1 181 ? -1.214 4.844 20.297 1.00 90.31 181 VAL A O 1
ATOM 1470 N N . GLU A 1 182 ? -1.682 4.827 22.488 1.00 90.56 182 GLU A N 1
ATOM 1471 C CA . GLU A 1 182 ? -0.643 5.801 22.855 1.00 90.56 182 GLU A CA 1
ATOM 1472 C C . GLU A 1 182 ? 0.768 5.270 22.592 1.00 90.56 182 GLU A C 1
ATOM 1474 O O . GLU A 1 182 ? 1.581 5.977 21.993 1.00 90.56 182 GLU A O 1
ATOM 1479 N N . LEU A 1 183 ? 1.026 4.006 22.933 1.00 91.69 183 LEU A N 1
ATOM 1480 C CA . LEU A 1 183 ? 2.283 3.333 22.627 1.00 91.69 183 LEU A CA 1
ATOM 1481 C C . LEU A 1 183 ? 2.521 3.222 21.112 1.00 91.69 183 LEU A C 1
ATOM 1483 O O . LEU A 1 183 ? 3.628 3.490 20.649 1.00 91.69 183 LEU A O 1
ATOM 1487 N N . ALA A 1 184 ? 1.489 2.881 20.333 1.00 93.75 184 ALA A N 1
ATOM 1488 C CA . ALA A 1 184 ? 1.577 2.794 18.877 1.00 93.75 184 ALA A CA 1
ATOM 1489 C C . ALA A 1 184 ? 1.899 4.155 18.242 1.00 93.75 184 ALA A C 1
ATOM 1491 O O . ALA A 1 184 ? 2.782 4.238 17.391 1.00 93.75 184 ALA A O 1
ATOM 1492 N N . VAL A 1 185 ? 1.244 5.233 18.689 1.00 93.56 185 VAL A N 1
ATOM 1493 C CA . VAL A 1 185 ? 1.538 6.598 18.220 1.00 93.56 185 VAL A CA 1
ATOM 1494 C C . VAL A 1 185 ? 2.969 7.005 18.572 1.00 93.56 185 VAL A C 1
ATOM 1496 O O . VAL A 1 185 ? 3.648 7.584 17.729 1.00 93.56 185 VAL A O 1
ATOM 1499 N N . ALA A 1 186 ? 3.437 6.697 19.786 1.00 93.50 186 ALA A N 1
ATOM 1500 C CA . ALA A 1 186 ? 4.796 7.010 20.224 1.00 93.50 186 ALA A CA 1
ATOM 1501 C C . ALA A 1 186 ? 5.868 6.232 19.444 1.00 93.50 186 ALA A C 1
ATOM 1503 O O . ALA A 1 186 ? 6.925 6.773 19.133 1.00 93.50 186 ALA A O 1
ATOM 1504 N N . TRP A 1 187 ? 5.605 4.968 19.110 1.00 94.31 187 TRP A N 1
ATOM 1505 C CA . TRP A 1 187 ? 6.517 4.166 18.299 1.00 94.31 187 TRP A CA 1
ATOM 1506 C C . TRP A 1 187 ? 6.544 4.647 16.842 1.00 94.31 187 TRP A C 1
ATOM 1508 O O . TRP A 1 187 ? 7.617 4.912 16.302 1.00 94.31 187 TRP A O 1
ATOM 1518 N N . LEU A 1 188 ? 5.372 4.848 16.229 1.00 95.94 188 LEU A N 1
ATOM 1519 C CA . LEU A 1 188 ? 5.261 5.314 14.845 1.00 95.94 188 LEU A CA 1
ATOM 1520 C C . LEU A 1 188 ? 5.887 6.698 14.644 1.00 95.94 188 LEU A C 1
ATOM 1522 O O . LEU A 1 188 ? 6.498 6.936 13.608 1.00 95.94 188 LEU A O 1
ATOM 1526 N N . SER A 1 189 ? 5.773 7.607 15.614 1.00 95.69 189 SER A N 1
ATOM 1527 C CA . SER A 1 189 ? 6.382 8.939 15.522 1.00 95.69 189 SER A CA 1
ATOM 1528 C C . SER A 1 189 ? 7.909 8.899 15.577 1.00 95.69 189 SER A C 1
ATOM 1530 O O . SER A 1 189 ? 8.559 9.632 14.832 1.00 95.69 189 SER A O 1
ATOM 1532 N N . VAL A 1 190 ? 8.500 8.006 16.379 1.00 95.69 190 VAL A N 1
ATOM 1533 C CA . VAL A 1 190 ? 9.950 7.750 16.344 1.00 95.69 190 VAL A CA 1
ATOM 1534 C C . VAL A 1 190 ? 10.352 7.177 14.985 1.00 95.69 190 VAL A C 1
ATOM 1536 O O . VAL A 1 190 ? 11.288 7.681 14.365 1.00 95.69 190 VAL A O 1
ATOM 1539 N N . CYS A 1 191 ? 9.607 6.191 14.476 1.00 96.19 191 CYS A N 1
ATOM 1540 C CA . CYS A 1 191 ? 9.831 5.643 13.139 1.00 96.19 191 CYS A CA 1
ATOM 1541 C C . CYS A 1 191 ? 9.731 6.716 12.046 1.00 96.19 191 CYS A C 1
ATOM 1543 O O . CYS A 1 191 ? 10.560 6.726 11.141 1.00 96.19 191 CYS A O 1
ATOM 1545 N N . ALA A 1 192 ? 8.779 7.648 12.140 1.00 95.81 192 ALA A N 1
ATOM 1546 C CA . ALA A 1 192 ? 8.625 8.741 11.183 1.00 95.81 192 ALA A CA 1
ATOM 1547 C C . ALA A 1 192 ? 9.862 9.653 11.144 1.00 95.81 192 ALA A C 1
ATOM 1549 O O . ALA A 1 192 ? 10.325 9.997 10.059 1.00 95.81 192 ALA A O 1
ATOM 1550 N N . VAL A 1 193 ? 10.450 9.990 12.300 1.00 95.44 193 VAL A N 1
ATOM 1551 C CA . VAL A 1 193 ? 11.696 10.779 12.360 1.00 95.44 193 VAL A CA 1
ATOM 1552 C C . VAL A 1 193 ? 12.866 10.015 11.730 1.00 95.44 193 VAL A C 1
ATOM 1554 O O . VAL A 1 193 ? 13.632 10.592 10.956 1.00 95.44 193 VAL A O 1
ATOM 1557 N N . CYS A 1 194 ? 12.988 8.712 12.002 1.00 95.38 194 CYS A N 1
ATOM 1558 C CA . CYS A 1 194 ? 14.012 7.873 11.375 1.00 95.38 194 CYS A CA 1
ATOM 1559 C C . CYS A 1 194 ? 13.837 7.789 9.850 1.00 95.38 194 CYS A C 1
ATOM 1561 O O . CYS A 1 194 ? 14.814 7.933 9.118 1.00 95.38 194 CYS A O 1
ATOM 1563 N N . LEU A 1 195 ? 12.604 7.606 9.367 1.00 95.31 195 LEU A N 1
ATOM 1564 C CA . LEU A 1 195 ? 12.284 7.569 7.938 1.00 95.31 195 LEU A CA 1
ATOM 1565 C C . LEU A 1 195 ? 12.552 8.912 7.255 1.00 95.31 195 LEU A C 1
ATOM 1567 O O . LEU A 1 195 ? 13.064 8.932 6.139 1.00 95.31 195 LEU A O 1
ATOM 1571 N N . PHE A 1 196 ? 12.270 10.031 7.925 1.00 92.94 196 PHE A N 1
ATOM 1572 C CA . PHE A 1 196 ? 12.591 11.360 7.410 1.00 92.94 196 PHE A CA 1
ATOM 1573 C C . PHE A 1 196 ? 14.103 11.547 7.221 1.00 92.94 196 PHE A C 1
ATOM 1575 O O . PHE A 1 196 ? 14.548 11.981 6.156 1.00 92.94 196 PHE A O 1
ATOM 1582 N N . ALA A 1 197 ? 14.906 11.156 8.218 1.00 93.25 197 ALA A N 1
ATOM 1583 C CA . ALA A 1 197 ? 16.364 11.191 8.115 1.00 93.25 197 ALA A CA 1
ATOM 1584 C C . ALA A 1 197 ? 16.878 10.260 7.002 1.00 93.25 197 ALA A C 1
ATOM 1586 O O . ALA A 1 197 ? 17.723 10.655 6.200 1.00 93.25 197 ALA A O 1
ATOM 1587 N N . TRP A 1 198 ? 16.325 9.048 6.905 1.00 94.19 198 TRP A N 1
ATOM 1588 C CA . TRP A 1 198 ? 16.666 8.083 5.859 1.00 94.19 198 TRP A CA 1
ATOM 1589 C C . TRP A 1 198 ? 16.363 8.613 4.451 1.00 94.19 198 TRP A C 1
ATOM 1591 O O . TRP A 1 198 ? 17.226 8.584 3.571 1.00 94.19 198 TRP A O 1
ATOM 1601 N N . ARG A 1 199 ? 15.175 9.195 4.251 1.00 91.94 199 ARG A N 1
ATOM 1602 C CA . ARG A 1 199 ? 14.783 9.857 3.000 1.00 91.94 199 ARG A CA 1
ATOM 1603 C C . ARG A 1 199 ? 15.749 10.984 2.628 1.00 91.94 199 ARG A C 1
ATOM 1605 O O . ARG A 1 199 ? 16.084 11.130 1.450 1.00 91.94 199 ARG A O 1
ATOM 1612 N N . MET A 1 200 ? 16.212 11.771 3.602 1.00 90.19 200 MET A N 1
ATOM 1613 C CA . MET A 1 200 ? 17.189 12.839 3.364 1.00 90.19 200 MET A CA 1
ATOM 1614 C C . MET A 1 200 ? 18.531 12.279 2.871 1.00 90.19 200 MET A C 1
ATOM 1616 O O . MET A 1 200 ? 19.061 12.778 1.880 1.00 90.19 200 MET A O 1
ATOM 1620 N N . VAL A 1 201 ? 19.035 11.209 3.494 1.00 93.00 201 VAL A N 1
ATOM 1621 C CA . VAL A 1 201 ? 20.284 10.538 3.085 1.00 93.00 201 VAL A CA 1
ATOM 1622 C C . VAL A 1 201 ? 20.184 9.981 1.663 1.00 93.00 201 VAL A C 1
ATOM 1624 O O . VAL A 1 201 ? 21.083 10.198 0.852 1.00 93.00 201 VAL A O 1
ATOM 1627 N N . ILE A 1 202 ? 19.080 9.306 1.326 1.00 91.75 202 ILE A N 1
ATOM 1628 C CA . ILE A 1 202 ? 18.858 8.777 -0.030 1.00 91.75 202 ILE A CA 1
ATOM 1629 C C . ILE A 1 202 ? 18.800 9.908 -1.057 1.00 91.75 202 ILE A C 1
ATOM 1631 O O . ILE A 1 202 ? 19.420 9.821 -2.117 1.00 91.75 202 ILE A O 1
ATOM 1635 N N . THR A 1 203 ? 18.079 10.983 -0.739 1.00 90.56 203 THR A N 1
ATOM 1636 C CA . THR A 1 203 ? 17.951 12.134 -1.638 1.00 90.56 203 THR A CA 1
ATOM 1637 C C . THR A 1 203 ? 19.313 12.773 -1.904 1.00 90.56 203 THR A C 1
ATOM 1639 O O . THR A 1 203 ? 19.636 13.074 -3.055 1.00 90.56 203 THR A O 1
ATOM 1642 N N . ASP A 1 204 ? 20.144 12.940 -0.875 1.00 90.69 204 ASP A N 1
ATOM 1643 C CA . ASP A 1 204 ? 21.497 13.480 -1.030 1.00 90.69 204 ASP A CA 1
ATOM 1644 C C . ASP A 1 204 ? 22.383 12.552 -1.879 1.00 90.69 204 ASP A C 1
ATOM 1646 O O . ASP A 1 204 ? 22.996 12.998 -2.847 1.00 90.69 204 ASP A O 1
ATOM 1650 N N . ARG A 1 205 ? 22.337 11.234 -1.633 1.00 91.69 205 ARG A N 1
ATOM 1651 C CA . ARG A 1 205 ? 23.062 10.229 -2.432 1.00 91.69 205 ARG A CA 1
ATOM 1652 C C . ARG A 1 205 ? 22.695 10.287 -3.918 1.00 91.69 205 ARG A C 1
ATOM 1654 O O . ARG A 1 205 ? 23.579 10.362 -4.771 1.00 91.69 205 ARG A O 1
ATOM 1661 N N . ILE A 1 206 ? 21.402 10.264 -4.239 1.00 90.06 206 ILE A N 1
ATOM 1662 C CA . ILE A 1 206 ? 20.920 10.251 -5.630 1.00 90.06 206 ILE A CA 1
ATOM 1663 C C . ILE A 1 206 ? 21.222 11.585 -6.318 1.00 90.06 206 ILE A C 1
ATOM 1665 O O . ILE A 1 206 ? 21.605 11.623 -7.488 1.00 90.06 206 ILE A O 1
ATOM 1669 N N . THR A 1 207 ? 21.087 12.703 -5.604 1.00 88.44 207 THR A N 1
ATOM 1670 C CA . THR A 1 207 ? 21.389 14.020 -6.177 1.00 88.44 207 THR A CA 1
ATOM 1671 C C . THR A 1 207 ? 22.888 14.232 -6.384 1.00 88.44 207 THR A C 1
ATOM 1673 O O . THR A 1 207 ? 23.263 14.849 -7.382 1.00 88.44 207 THR A O 1
ATOM 1676 N N . ALA A 1 208 ? 23.747 13.680 -5.521 1.00 90.56 208 ALA A N 1
ATOM 1677 C CA . ALA A 1 208 ? 25.191 13.636 -5.732 1.00 90.56 208 ALA A CA 1
ATOM 1678 C C . ALA A 1 208 ? 25.554 12.795 -6.968 1.00 90.56 208 ALA A C 1
ATOM 1680 O O . ALA A 1 208 ? 26.310 13.268 -7.815 1.00 90.56 208 ALA A O 1
ATOM 1681 N N . TYR A 1 209 ? 24.941 11.616 -7.130 1.00 89.62 209 TYR A N 1
ATOM 1682 C CA . TYR A 1 209 ? 25.128 10.757 -8.307 1.00 89.62 209 TYR A CA 1
ATOM 1683 C C . TYR A 1 209 ? 24.692 11.445 -9.612 1.00 89.62 209 TYR A C 1
ATOM 1685 O O . TYR A 1 209 ? 25.410 11.445 -10.612 1.00 89.62 209 TYR A O 1
ATOM 1693 N N . ARG A 1 210 ? 23.547 12.138 -9.598 1.00 89.75 210 ARG A N 1
ATOM 1694 C CA . ARG A 1 210 ? 23.096 12.933 -10.751 1.00 89.75 210 ARG A CA 1
ATOM 1695 C C . ARG A 1 210 ? 24.086 14.039 -11.124 1.00 89.75 210 ARG A C 1
ATOM 1697 O O . ARG A 1 210 ? 24.242 14.347 -12.302 1.00 89.75 210 ARG A O 1
ATOM 1704 N N . ARG A 1 211 ? 24.732 14.666 -10.133 1.00 89.06 211 ARG A N 1
ATOM 1705 C CA . ARG A 1 211 ? 25.730 15.723 -10.366 1.00 89.06 211 ARG A CA 1
ATOM 1706 C C . ARG A 1 211 ? 27.030 15.172 -10.952 1.00 89.06 211 ARG A C 1
ATOM 1708 O O . ARG A 1 211 ? 27.630 15.860 -11.771 1.00 89.06 211 ARG A O 1
ATOM 1715 N N . SER A 1 212 ? 27.460 13.970 -10.559 1.00 91.50 212 SER A N 1
ATOM 1716 C CA . SER A 1 212 ? 28.676 13.342 -11.098 1.00 91.50 212 SER A CA 1
ATOM 1717 C C . SER A 1 212 ? 28.499 12.791 -12.513 1.00 91.50 212 SER A C 1
ATOM 1719 O O . SER A 1 212 ? 29.475 12.712 -13.256 1.00 91.50 212 SER A O 1
ATOM 1721 N N . ASN A 1 213 ? 27.273 12.433 -12.903 1.00 87.12 213 ASN A N 1
ATOM 1722 C CA . ASN A 1 213 ? 26.973 11.799 -14.188 1.00 87.12 213 ASN A CA 1
ATOM 1723 C C . ASN A 1 213 ? 25.910 12.589 -14.975 1.00 87.12 213 ASN A C 1
ATOM 1725 O O . ASN A 1 213 ? 24.779 12.120 -15.135 1.00 87.12 213 ASN A O 1
ATOM 1729 N N . PRO A 1 214 ? 26.244 13.792 -15.482 1.00 84.38 214 PRO A N 1
ATOM 1730 C CA . PRO A 1 214 ? 25.313 14.568 -16.291 1.00 84.38 214 PRO A CA 1
ATOM 1731 C C . PRO A 1 214 ? 24.984 13.826 -17.594 1.00 84.38 214 PRO A C 1
ATOM 1733 O O . PRO A 1 214 ? 25.873 13.311 -18.267 1.00 84.38 214 PRO A O 1
ATOM 1736 N N . GLY A 1 215 ? 23.701 13.786 -17.956 1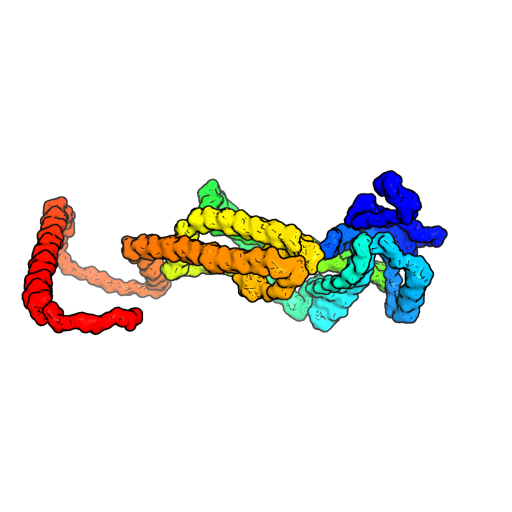.00 81.38 215 GLY A N 1
ATOM 1737 C CA . GLY A 1 215 ? 23.228 13.169 -19.201 1.00 81.38 215 GLY A CA 1
ATOM 1738 C C . GLY A 1 215 ? 22.906 11.675 -19.115 1.00 81.38 215 GLY A C 1
ATOM 1739 O O . GLY A 1 215 ? 22.354 11.145 -20.072 1.00 81.38 215 GLY A O 1
ATOM 1740 N N . ARG A 1 216 ? 23.179 11.010 -17.984 1.00 85.44 216 ARG A N 1
ATOM 1741 C CA . ARG A 1 216 ? 22.700 9.644 -17.726 1.00 85.44 216 ARG A CA 1
ATOM 1742 C C . ARG A 1 216 ? 21.359 9.628 -17.009 1.00 85.44 216 ARG A C 1
ATOM 1744 O O . ARG A 1 216 ? 21.028 10.553 -16.262 1.00 85.44 216 ARG A O 1
ATOM 1751 N N . PHE A 1 217 ? 20.605 8.555 -17.228 1.00 87.56 217 PHE A N 1
ATOM 1752 C CA . PHE A 1 217 ? 19.402 8.288 -16.456 1.00 87.56 217 PHE A CA 1
ATOM 1753 C C . PHE A 1 217 ? 19.770 8.048 -14.986 1.00 87.56 217 PHE A C 1
ATOM 1755 O O . PHE A 1 217 ? 20.780 7.425 -14.665 1.00 87.56 217 PHE A O 1
ATOM 1762 N N . VAL A 1 218 ? 18.952 8.587 -14.086 1.00 89.56 218 VAL A N 1
ATOM 1763 C CA . VAL A 1 218 ? 19.113 8.412 -12.644 1.00 89.56 218 VAL A CA 1
ATOM 1764 C C . VAL A 1 218 ? 17.810 7.861 -12.112 1.00 89.56 218 VAL A C 1
ATOM 1766 O O . VAL A 1 218 ? 16.761 8.488 -12.274 1.00 89.56 218 VAL A O 1
ATOM 1769 N N . ASN A 1 219 ? 17.888 6.704 -11.465 1.00 88.50 219 ASN A N 1
ATOM 1770 C CA . ASN A 1 219 ? 16.713 6.063 -10.912 1.00 88.50 219 ASN A CA 1
ATOM 1771 C C . ASN A 1 219 ? 16.280 6.763 -9.610 1.00 88.50 219 ASN A C 1
ATOM 1773 O O . ASN A 1 219 ? 17.032 6.824 -8.637 1.00 88.50 219 ASN A O 1
ATOM 1777 N N . TYR A 1 220 ? 15.062 7.313 -9.604 1.00 91.31 220 TYR A N 1
ATOM 1778 C CA . TYR A 1 220 ? 14.437 7.956 -8.442 1.00 91.31 220 TYR A CA 1
ATOM 1779 C C . TYR A 1 220 ? 13.363 7.079 -7.771 1.00 91.31 220 TYR A C 1
ATOM 1781 O O . TYR A 1 220 ? 12.764 7.517 -6.787 1.00 91.31 220 TYR A O 1
ATOM 1789 N N . SER A 1 221 ? 13.130 5.856 -8.261 1.00 89.94 221 SER A N 1
ATOM 1790 C CA . SER A 1 221 ? 12.113 4.930 -7.735 1.00 89.94 221 SER A CA 1
ATOM 1791 C C . SER A 1 221 ? 12.312 4.614 -6.251 1.00 89.94 221 SER A C 1
ATOM 1793 O O . SER A 1 221 ? 11.367 4.716 -5.473 1.00 89.94 221 SER A O 1
ATOM 1795 N N . GLU A 1 222 ? 13.548 4.339 -5.822 1.00 89.69 222 GLU A N 1
ATOM 1796 C CA . GLU A 1 222 ? 13.872 4.079 -4.413 1.00 89.69 222 GLU A CA 1
ATOM 1797 C C . GLU A 1 222 ? 13.493 5.273 -3.521 1.00 89.69 222 GLU A C 1
ATOM 1799 O O . GLU A 1 222 ? 12.880 5.106 -2.465 1.00 89.69 222 GLU A O 1
ATOM 1804 N N . ALA A 1 223 ? 13.816 6.497 -3.948 1.00 91.94 223 ALA A N 1
ATOM 1805 C CA . ALA A 1 223 ? 13.471 7.697 -3.191 1.00 91.94 223 ALA A CA 1
ATOM 1806 C C . ALA A 1 223 ? 11.957 7.924 -3.132 1.00 91.94 223 ALA A C 1
ATOM 1808 O O . ALA A 1 223 ? 11.445 8.344 -2.093 1.00 91.94 223 ALA A O 1
ATOM 1809 N N . ALA A 1 224 ? 11.252 7.634 -4.227 1.00 92.12 224 ALA A N 1
ATOM 1810 C CA . ALA A 1 224 ? 9.806 7.760 -4.287 1.00 92.12 224 ALA A CA 1
ATOM 1811 C C . ALA A 1 224 ? 9.102 6.744 -3.374 1.00 92.12 224 ALA A C 1
ATOM 1813 O O . ALA A 1 224 ? 8.215 7.121 -2.607 1.00 92.12 224 ALA A O 1
ATOM 1814 N N . PHE A 1 225 ? 9.583 5.499 -3.349 1.00 91.19 225 PHE A N 1
ATOM 1815 C CA . PHE A 1 225 ? 9.084 4.460 -2.453 1.00 91.19 225 PHE A CA 1
ATOM 1816 C C . PHE A 1 225 ? 9.204 4.864 -0.978 1.00 91.19 225 PHE A C 1
ATOM 1818 O O . PHE A 1 225 ? 8.224 4.809 -0.233 1.00 91.19 225 PHE A O 1
ATOM 1825 N N . TRP A 1 226 ? 10.386 5.312 -0.540 1.00 92.50 226 TRP A N 1
ATOM 1826 C CA . TRP A 1 226 ? 10.581 5.715 0.857 1.00 92.50 226 TRP A CA 1
ATOM 1827 C C . TRP A 1 226 ? 9.771 6.959 1.238 1.00 92.50 226 TRP A C 1
ATOM 1829 O O . TRP A 1 226 ? 9.325 7.060 2.383 1.00 92.50 226 TRP A O 1
ATOM 1839 N N . ASP A 1 227 ? 9.535 7.879 0.299 1.00 92.62 227 ASP A N 1
ATOM 1840 C CA . ASP A 1 227 ? 8.630 9.011 0.515 1.00 92.62 227 ASP A CA 1
ATOM 1841 C C . ASP A 1 227 ? 7.169 8.561 0.665 1.00 92.62 227 ASP A C 1
ATOM 1843 O O . ASP A 1 227 ? 6.477 9.015 1.578 1.00 92.62 227 ASP A O 1
ATOM 1847 N N . ALA A 1 228 ? 6.715 7.604 -0.151 1.00 92.75 228 ALA A N 1
ATOM 1848 C CA . ALA A 1 228 ? 5.384 7.013 -0.026 1.00 92.75 228 ALA A CA 1
ATOM 1849 C C . ALA A 1 228 ? 5.209 6.291 1.321 1.00 92.75 228 ALA A C 1
ATOM 1851 O O . ALA A 1 228 ? 4.221 6.521 2.020 1.00 92.75 228 ALA A O 1
ATOM 1852 N N . VAL A 1 229 ? 6.195 5.486 1.739 1.00 94.25 229 VAL A N 1
ATOM 1853 C CA . VAL A 1 229 ? 6.203 4.817 3.054 1.00 94.25 229 VAL A CA 1
ATOM 1854 C C . VAL A 1 229 ? 6.130 5.836 4.190 1.00 94.25 229 VAL A C 1
ATOM 1856 O O . VAL A 1 229 ? 5.324 5.680 5.109 1.00 94.25 229 VAL A O 1
ATOM 1859 N N . TYR A 1 230 ? 6.922 6.907 4.122 1.00 94.44 230 TYR A N 1
ATOM 1860 C CA . TYR A 1 230 ? 6.860 8.002 5.089 1.00 94.44 230 TYR A CA 1
ATOM 1861 C C . TYR A 1 230 ? 5.470 8.662 5.123 1.00 94.44 230 TYR A C 1
ATOM 1863 O O . TYR A 1 230 ? 4.915 8.878 6.204 1.00 94.44 230 TYR A O 1
ATOM 1871 N N . GLY A 1 231 ? 4.866 8.906 3.956 1.00 94.62 231 GLY A N 1
ATOM 1872 C CA . GLY A 1 231 ? 3.503 9.418 3.827 1.00 94.62 231 GLY A CA 1
ATOM 1873 C C . GLY A 1 231 ? 2.454 8.509 4.475 1.00 94.62 231 GLY A C 1
ATOM 1874 O O . GLY A 1 231 ? 1.616 8.992 5.241 1.00 94.62 231 GLY A O 1
ATOM 1875 N N . TYR A 1 232 ? 2.530 7.194 4.249 1.00 95.62 232 TYR A N 1
ATOM 1876 C CA . TYR A 1 232 ? 1.638 6.218 4.883 1.00 95.62 232 TYR A CA 1
ATOM 1877 C C . TYR A 1 232 ? 1.787 6.205 6.407 1.00 95.62 232 TYR A C 1
ATOM 1879 O O . TYR A 1 232 ? 0.785 6.211 7.123 1.00 95.62 232 TYR A O 1
ATOM 1887 N N . VAL A 1 233 ? 3.020 6.255 6.923 1.00 96.62 233 VAL A N 1
ATOM 1888 C CA . VAL A 1 233 ? 3.272 6.318 8.371 1.00 96.62 233 VAL A CA 1
ATOM 1889 C C . VAL A 1 233 ? 2.670 7.588 8.979 1.00 96.62 233 VAL A C 1
ATOM 1891 O O . VAL A 1 233 ? 1.975 7.501 9.993 1.00 96.62 233 VAL A O 1
ATOM 1894 N N . ILE A 1 234 ? 2.851 8.755 8.348 1.00 95.38 234 ILE A N 1
ATOM 1895 C CA . ILE A 1 234 ? 2.214 10.004 8.799 1.00 95.38 234 ILE A CA 1
ATOM 1896 C C . ILE A 1 234 ? 0.691 9.879 8.791 1.00 95.38 234 ILE A C 1
ATOM 1898 O O . ILE A 1 234 ? 0.048 10.261 9.769 1.00 95.38 234 ILE A O 1
ATOM 1902 N N . ALA A 1 235 ? 0.104 9.344 7.720 1.00 96.94 235 ALA A N 1
ATOM 1903 C CA . ALA A 1 235 ? -1.344 9.195 7.607 1.00 96.94 235 ALA A CA 1
ATOM 1904 C C . ALA A 1 235 ? -1.914 8.322 8.738 1.00 96.94 235 ALA A C 1
ATOM 1906 O O . ALA A 1 235 ? -2.929 8.677 9.346 1.00 96.94 235 ALA A O 1
ATOM 1907 N N . ILE A 1 236 ? -1.229 7.227 9.085 1.00 96.38 236 ILE A N 1
ATOM 1908 C CA . ILE A 1 236 ? -1.608 6.364 10.212 1.00 96.38 236 ILE A CA 1
ATOM 1909 C C . ILE A 1 236 ? -1.490 7.126 11.537 1.00 96.38 236 ILE A C 1
ATOM 1911 O O . ILE A 1 236 ? -2.428 7.100 12.334 1.00 96.38 236 ILE A O 1
ATOM 1915 N N . ILE A 1 237 ? -0.389 7.852 11.770 1.00 95.19 237 ILE A N 1
ATOM 1916 C CA . ILE A 1 237 ? -0.208 8.666 12.985 1.00 95.19 237 ILE A CA 1
ATOM 1917 C C . ILE A 1 237 ? -1.348 9.677 13.130 1.00 95.19 237 ILE A C 1
ATOM 1919 O O . ILE A 1 237 ? -1.978 9.744 14.185 1.00 95.19 237 ILE A O 1
ATOM 1923 N N . VAL A 1 238 ? -1.638 10.444 12.077 1.00 94.69 238 VAL A N 1
ATOM 1924 C CA . VAL A 1 238 ? -2.706 11.454 12.079 1.00 94.69 238 VAL A CA 1
ATOM 1925 C C . VAL A 1 238 ? -4.059 10.799 12.350 1.00 94.69 238 VAL A C 1
ATOM 1927 O O . VAL A 1 238 ? -4.812 11.291 13.188 1.00 94.69 238 VAL A O 1
ATOM 1930 N N . THR A 1 239 ? -4.340 9.651 11.732 1.00 94.88 239 THR A N 1
ATOM 1931 C CA . THR A 1 239 ? -5.580 8.894 11.959 1.00 94.88 239 THR A CA 1
ATOM 1932 C C . THR A 1 239 ? -5.721 8.457 13.419 1.00 94.88 239 THR A C 1
ATOM 1934 O O . THR A 1 239 ? -6.775 8.654 14.024 1.00 94.88 239 THR A O 1
ATOM 1937 N N . LEU A 1 240 ? -4.657 7.929 14.032 1.00 92.81 240 LEU A N 1
ATOM 1938 C CA . LEU A 1 240 ? -4.664 7.532 15.444 1.00 92.81 240 LEU A CA 1
ATOM 1939 C C . LEU A 1 240 ? -4.798 8.734 16.389 1.00 92.81 240 LEU A C 1
ATOM 1941 O O . LEU A 1 240 ? -5.486 8.647 17.407 1.00 92.81 240 LEU A O 1
ATOM 1945 N N . VAL A 1 241 ? -4.187 9.875 16.057 1.00 90.81 241 VAL A N 1
ATOM 1946 C CA . VAL A 1 241 ? -4.330 11.122 16.825 1.00 90.81 241 VAL A CA 1
ATOM 1947 C C . VAL A 1 241 ? -5.759 11.667 16.731 1.00 90.81 241 VAL A C 1
ATOM 1949 O O . VAL A 1 241 ? -6.321 12.080 17.747 1.00 90.81 241 VAL A O 1
ATOM 1952 N N . ILE A 1 242 ? -6.388 11.608 15.556 1.00 90.31 242 ILE A N 1
ATOM 1953 C CA . ILE A 1 242 ? -7.806 11.954 15.384 1.00 90.31 242 ILE A CA 1
ATOM 1954 C C . ILE A 1 242 ? -8.689 10.988 16.189 1.00 90.31 242 ILE A C 1
ATOM 1956 O O . ILE A 1 242 ? -9.571 11.431 16.921 1.00 90.31 242 ILE A O 1
ATOM 1960 N N . ALA A 1 243 ? -8.418 9.681 16.156 1.00 86.88 243 ALA A N 1
ATOM 1961 C CA . ALA A 1 243 ? -9.131 8.711 16.990 1.00 86.88 243 ALA A CA 1
ATOM 1962 C C . ALA A 1 243 ? -8.949 9.000 18.494 1.00 86.88 243 ALA A C 1
ATOM 1964 O O . ALA A 1 243 ? -9.894 8.884 19.276 1.00 86.88 243 ALA A O 1
ATOM 1965 N N . LYS A 1 244 ? -7.765 9.462 18.916 1.00 84.62 244 LYS A N 1
ATOM 1966 C CA . LYS A 1 244 ? -7.505 9.904 20.295 1.00 84.62 244 LYS A CA 1
ATOM 1967 C C . LYS A 1 244 ? -8.339 11.126 20.684 1.00 84.62 244 LYS A C 1
ATOM 1969 O O . LYS A 1 244 ? -8.738 11.234 21.844 1.00 84.62 244 LYS A O 1
ATOM 1974 N N . PHE A 1 245 ? -8.662 12.013 19.744 1.00 80.62 245 PHE A N 1
ATOM 1975 C CA . PHE A 1 245 ? -9.575 13.126 20.009 1.00 80.62 245 PHE A CA 1
ATOM 1976 C C . PHE A 1 245 ? -10.957 12.632 20.471 1.00 80.62 245 PHE A C 1
ATOM 1978 O O . PHE A 1 245 ? -11.549 13.226 21.370 1.00 80.62 245 PHE A O 1
ATOM 1985 N N . VAL A 1 246 ? -11.426 11.477 19.982 1.00 77.06 246 VAL A N 1
ATOM 1986 C CA . VAL A 1 246 ? -12.671 10.844 20.461 1.00 77.06 246 VAL A CA 1
ATOM 1987 C C . VAL A 1 246 ? -12.582 10.468 21.947 1.00 77.06 246 VAL A C 1
ATOM 1989 O O . VAL A 1 246 ? -13.548 10.667 22.683 1.00 77.06 246 VAL A O 1
ATOM 1992 N N . LYS A 1 247 ? -11.413 10.013 22.435 1.00 74.31 247 LYS A N 1
ATOM 1993 C CA . LYS A 1 247 ? -11.181 9.770 23.876 1.00 74.31 247 LYS A CA 1
ATOM 1994 C C . LYS A 1 247 ? -11.345 11.056 24.686 1.00 74.31 247 LYS A C 1
ATOM 1996 O O . LYS A 1 247 ? -11.949 11.025 25.755 1.00 74.31 247 LYS A O 1
ATOM 2001 N N . LEU A 1 248 ? -10.840 12.182 24.174 1.00 72.69 248 LEU A N 1
ATOM 2002 C CA . LEU A 1 248 ? -10.988 13.489 24.823 1.00 72.69 248 LEU A CA 1
ATOM 2003 C C . LEU A 1 248 ? -12.453 13.939 24.848 1.00 72.69 248 LEU A C 1
ATOM 2005 O O . LEU A 1 248 ? -12.887 14.542 25.818 1.00 72.69 248 LEU A O 1
ATOM 2009 N N . LEU A 1 249 ? -13.259 13.590 23.845 1.00 73.25 249 LEU A N 1
ATOM 2010 C CA . LEU A 1 249 ? -14.689 13.920 23.830 1.00 73.25 249 LEU A CA 1
ATOM 2011 C C . LEU A 1 249 ? -15.535 13.095 24.815 1.00 73.25 249 LEU A C 1
ATOM 2013 O O . LEU A 1 249 ? -16.703 13.431 25.032 1.00 73.25 249 LEU A O 1
ATOM 2017 N N . ARG A 1 250 ? -14.965 12.074 25.477 1.00 70.31 250 ARG A N 1
ATOM 2018 C CA . ARG A 1 250 ? -15.653 11.282 26.514 1.00 70.31 250 ARG A CA 1
ATOM 2019 C C . ARG A 1 250 ? -16.117 12.123 27.712 1.00 70.31 250 ARG A C 1
ATOM 2021 O O . ARG A 1 250 ? -17.007 11.688 28.435 1.00 70.31 250 ARG A O 1
ATOM 2028 N N . PHE A 1 251 ? -15.599 13.343 27.891 1.00 69.06 251 PHE A N 1
ATOM 2029 C CA . PHE A 1 251 ? -16.128 14.285 28.889 1.00 69.06 251 PHE A CA 1
ATOM 2030 C C . PHE A 1 251 ? -17.624 14.590 28.696 1.00 69.06 251 PHE A C 1
ATOM 2032 O O . PHE A 1 251 ? -18.305 14.946 29.656 1.00 69.06 251 PHE A O 1
ATOM 2039 N N . ASN A 1 252 ? -18.167 14.426 27.484 1.00 77.69 252 ASN A N 1
ATOM 2040 C CA . ASN A 1 252 ? -19.604 14.509 27.251 1.00 77.69 252 ASN A CA 1
ATOM 2041 C C . ASN A 1 252 ? -20.288 13.169 27.571 1.00 77.69 252 ASN A C 1
ATOM 2043 O O . ASN A 1 252 ? -19.974 12.144 26.964 1.00 77.69 252 ASN A O 1
ATOM 2047 N N . ARG A 1 253 ? -21.306 13.192 28.444 1.00 71.56 253 ARG A N 1
ATOM 2048 C CA . ARG A 1 253 ? -22.115 12.019 28.831 1.00 71.56 253 ARG A CA 1
ATOM 2049 C C . ARG A 1 253 ? -22.648 11.238 27.629 1.00 71.56 253 ARG A C 1
ATOM 2051 O O . ARG A 1 253 ? -22.615 10.011 27.639 1.00 71.56 253 ARG A O 1
ATOM 2058 N N . ARG A 1 254 ? -23.098 11.930 26.575 1.00 74.75 254 ARG A N 1
ATOM 2059 C CA . ARG A 1 254 ? -23.597 11.272 25.352 1.00 74.75 254 ARG A CA 1
ATOM 2060 C C . ARG A 1 254 ? -22.497 10.487 24.630 1.00 74.75 254 ARG A C 1
ATOM 2062 O O . ARG A 1 254 ? -22.759 9.402 24.131 1.00 74.75 254 ARG A O 1
ATOM 2069 N N . MET A 1 255 ? -21.270 11.008 24.621 1.00 78.38 255 MET A N 1
ATOM 2070 C CA . MET A 1 255 ? -20.121 10.346 23.995 1.00 78.38 255 MET A CA 1
ATOM 2071 C C . MET A 1 255 ? -19.562 9.215 24.865 1.00 78.38 255 MET A C 1
ATOM 2073 O O . MET A 1 255 ? -19.169 8.181 24.328 1.00 78.38 255 MET A O 1
ATOM 2077 N N . SER A 1 256 ? -19.584 9.352 26.198 1.00 78.94 256 SER A N 1
ATOM 2078 C CA . SER A 1 256 ? -19.224 8.237 27.087 1.00 78.94 256 SER A CA 1
ATOM 2079 C C . SER A 1 256 ? -20.199 7.073 26.976 1.00 78.94 256 SER A C 1
ATOM 2081 O O . SER A 1 256 ? -19.736 5.939 26.916 1.00 78.94 256 SER A O 1
ATOM 2083 N N . LEU A 1 257 ? -21.510 7.336 26.869 1.00 83.31 257 LEU A N 1
ATOM 2084 C CA . LEU A 1 257 ? -22.509 6.288 26.634 1.00 83.31 257 LEU A CA 1
ATOM 2085 C C . LEU A 1 257 ? -22.136 5.457 25.398 1.00 83.31 257 LEU A C 1
ATOM 2087 O O . LEU A 1 257 ? -22.054 4.241 25.500 1.00 83.31 257 LEU A O 1
ATOM 2091 N N . ILE A 1 258 ? -21.812 6.091 24.265 1.00 83.94 258 ILE A N 1
ATOM 2092 C CA . ILE A 1 258 ? -21.396 5.372 23.046 1.00 83.94 258 ILE A CA 1
ATOM 2093 C C . ILE A 1 258 ? -20.153 4.507 23.315 1.00 83.94 258 ILE A C 1
ATOM 2095 O O . ILE A 1 258 ? -20.146 3.320 22.992 1.00 83.94 258 ILE A O 1
ATOM 2099 N N . GLY A 1 259 ? -19.123 5.054 23.965 1.00 83.12 259 GLY A N 1
ATOM 2100 C CA . GLY A 1 259 ? -17.911 4.294 24.292 1.00 83.12 259 GLY A CA 1
ATOM 2101 C C . GLY A 1 259 ? -18.172 3.083 25.196 1.00 83.12 259 GLY A C 1
ATOM 2102 O O . GLY A 1 259 ? -17.637 2.000 24.955 1.00 83.12 259 GLY A O 1
ATOM 2103 N N . ASP A 1 260 ? -19.021 3.245 26.210 1.00 83.38 260 ASP A N 1
ATOM 2104 C CA . ASP A 1 260 ? -19.372 2.176 27.145 1.00 83.38 260 ASP A CA 1
ATOM 2105 C C . ASP A 1 260 ? -20.276 1.116 26.491 1.00 83.38 260 ASP A C 1
ATOM 2107 O O . ASP A 1 260 ? -20.085 -0.076 26.736 1.00 83.38 260 ASP A O 1
ATOM 2111 N N . THR A 1 261 ? -21.171 1.513 25.577 1.00 89.06 261 THR A N 1
ATOM 2112 C CA . THR A 1 261 ? -21.993 0.582 24.777 1.00 89.06 261 THR A CA 1
ATOM 2113 C C . THR A 1 261 ? -21.137 -0.286 23.858 1.00 89.06 261 THR A C 1
ATOM 2115 O O . THR A 1 261 ? -21.303 -1.503 23.853 1.00 89.06 261 THR A O 1
ATOM 2118 N N . ILE A 1 262 ? -20.144 0.292 23.169 1.00 88.00 262 ILE A N 1
ATOM 2119 C CA . ILE A 1 262 ? -19.195 -0.459 22.332 1.00 88.00 262 ILE A CA 1
ATOM 2120 C C . ILE A 1 262 ? -18.359 -1.410 23.193 1.00 88.00 262 ILE A C 1
ATOM 2122 O O . ILE A 1 262 ? -18.182 -2.573 22.835 1.00 88.00 262 ILE A O 1
ATOM 2126 N N . LYS A 1 263 ? -17.872 -0.948 24.353 1.00 87.38 263 LYS A N 1
ATOM 2127 C CA . LYS A 1 263 ? -17.091 -1.789 25.271 1.00 87.38 263 LYS A CA 1
ATOM 2128 C C . LYS A 1 263 ? -17.909 -2.969 25.802 1.00 87.38 263 LYS A C 1
ATOM 2130 O O . LYS A 1 263 ? -17.367 -4.063 25.942 1.00 87.38 263 LYS A O 1
ATOM 2135 N N . HIS A 1 264 ? -19.192 -2.758 26.087 1.00 89.94 264 HIS A N 1
ATOM 2136 C CA . HIS A 1 264 ? -20.098 -3.813 26.532 1.00 89.94 264 HIS A CA 1
ATOM 2137 C C . HIS A 1 264 ? -20.481 -4.779 25.397 1.00 89.94 264 HIS A C 1
ATOM 2139 O O . HIS A 1 264 ? -20.555 -5.985 25.624 1.00 89.94 264 HIS A O 1
ATOM 2145 N N . ALA A 1 265 ? -20.653 -4.272 24.171 1.00 93.56 265 ALA A N 1
ATOM 2146 C CA . ALA A 1 265 ? -20.949 -5.074 22.984 1.00 93.56 265 ALA A CA 1
ATOM 2147 C C . ALA A 1 265 ? -19.743 -5.890 22.485 1.00 93.56 265 ALA A C 1
ATOM 2149 O O . ALA A 1 265 ? -19.929 -6.943 21.878 1.00 93.56 265 ALA A O 1
ATOM 2150 N N . ALA A 1 266 ? -18.512 -5.433 22.746 1.00 91.38 266 ALA A N 1
ATOM 2151 C CA . ALA A 1 266 ? -17.269 -6.007 22.226 1.00 91.38 266 ALA A CA 1
ATOM 2152 C C . ALA A 1 266 ? -17.170 -7.547 22.291 1.00 91.38 266 ALA A C 1
ATOM 2154 O O . ALA A 1 266 ? -16.884 -8.138 21.252 1.00 91.38 266 ALA A O 1
ATOM 2155 N N . PRO A 1 267 ? -17.423 -8.240 23.423 1.00 92.44 267 PRO A N 1
ATOM 2156 C CA . PRO A 1 267 ? -17.343 -9.703 23.455 1.00 92.44 267 PRO A CA 1
ATOM 2157 C C . PRO A 1 267 ? -18.382 -10.383 22.550 1.00 92.44 267 PRO A C 1
ATOM 2159 O O . PRO A 1 267 ? -18.053 -11.359 21.877 1.00 92.44 267 PRO A O 1
ATOM 2162 N N . LYS A 1 268 ? -19.614 -9.854 22.483 1.00 94.12 268 LYS A N 1
ATOM 2163 C CA . LYS A 1 268 ? -20.672 -10.377 21.601 1.00 94.12 268 LYS A CA 1
ATOM 2164 C C . LYS A 1 268 ? -20.316 -10.146 20.128 1.00 94.12 268 LYS A C 1
ATOM 2166 O O . LYS A 1 268 ? -20.429 -11.057 19.313 1.00 94.12 268 LYS A O 1
ATOM 2171 N N . VAL A 1 269 ? -19.827 -8.949 19.804 1.00 93.69 269 VAL A N 1
ATOM 2172 C CA . VAL A 1 269 ? -19.401 -8.571 18.448 1.00 93.69 269 VAL A CA 1
ATOM 2173 C C . VAL A 1 269 ? -18.194 -9.392 17.992 1.00 93.69 269 VAL A C 1
ATOM 2175 O O . VAL A 1 269 ? -18.187 -9.860 16.860 1.00 93.69 269 VAL A O 1
ATOM 2178 N N . LEU A 1 270 ? -17.202 -9.635 18.855 1.00 92.50 270 LEU A N 1
ATOM 2179 C CA . LEU A 1 270 ? -16.042 -10.469 18.517 1.00 92.50 270 LEU A CA 1
ATOM 2180 C C . LEU A 1 270 ? -16.449 -11.905 18.162 1.00 92.50 270 LEU A C 1
ATOM 2182 O O . LEU A 1 270 ? -15.948 -12.445 17.179 1.00 92.50 270 LEU A O 1
ATOM 2186 N N . GLY A 1 271 ? -17.391 -12.500 18.903 1.00 93.19 271 GLY A N 1
ATOM 2187 C CA . GLY A 1 271 ? -17.952 -13.809 18.551 1.00 93.19 271 GLY A CA 1
ATOM 2188 C C . GLY A 1 271 ? -18.683 -13.791 17.204 1.00 93.19 271 GLY A C 1
ATOM 2189 O O . GLY A 1 271 ? -18.497 -14.686 16.382 1.00 93.19 271 GLY A O 1
ATOM 2190 N N . PHE A 1 272 ? -19.457 -12.736 16.938 1.00 94.38 272 PHE A N 1
ATOM 2191 C CA . PHE A 1 272 ? -20.149 -12.557 15.662 1.00 94.38 272 PHE A CA 1
ATOM 2192 C C . PHE A 1 272 ? -19.189 -12.362 14.474 1.00 94.38 272 PHE A C 1
ATOM 2194 O O . PHE A 1 272 ? -19.434 -12.914 13.404 1.00 94.38 272 PHE A O 1
ATOM 2201 N N . ILE A 1 273 ? -18.068 -11.651 14.654 1.00 94.06 273 ILE A N 1
ATOM 2202 C CA . ILE A 1 273 ? -17.046 -11.462 13.609 1.00 94.06 273 ILE A CA 1
ATOM 2203 C C . ILE A 1 273 ? -16.486 -12.808 13.131 1.00 94.06 273 ILE A C 1
ATOM 2205 O O . ILE A 1 273 ? -16.254 -12.977 11.936 1.00 94.06 273 ILE A O 1
ATOM 2209 N N . VAL A 1 274 ? -16.312 -13.789 14.022 1.00 94.81 274 VAL A N 1
ATOM 2210 C CA . VAL A 1 274 ? -15.861 -15.134 13.625 1.00 94.81 274 VAL A CA 1
ATOM 2211 C C . VAL A 1 274 ? -16.873 -15.789 12.681 1.00 94.81 274 VAL A C 1
ATOM 2213 O O . VAL A 1 274 ? -16.486 -16.306 11.636 1.00 94.81 274 VAL A O 1
ATOM 2216 N N . ILE A 1 275 ? -18.168 -15.713 13.003 1.00 94.00 275 ILE A N 1
ATOM 2217 C CA . ILE A 1 275 ? -19.245 -16.236 12.146 1.00 94.00 275 ILE A CA 1
ATOM 2218 C C . ILE A 1 275 ? -19.253 -15.500 10.798 1.00 94.00 275 ILE A C 1
ATOM 2220 O O . ILE A 1 275 ? -19.303 -16.138 9.748 1.00 94.00 275 ILE A O 1
ATOM 2224 N N . TYR A 1 276 ? -19.143 -14.170 10.823 1.00 93.56 276 TYR A N 1
ATOM 2225 C CA . TYR A 1 276 ? -19.091 -13.322 9.631 1.00 93.56 276 TYR A CA 1
ATOM 2226 C C . TYR A 1 276 ? -17.944 -13.718 8.690 1.00 93.56 276 TYR A C 1
ATOM 2228 O O . TYR A 1 276 ? -18.164 -13.905 7.494 1.00 93.56 276 TYR A O 1
ATOM 2236 N N . ILE A 1 277 ? -16.733 -13.911 9.228 1.00 94.56 277 ILE A N 1
ATOM 2237 C CA . ILE A 1 277 ? -15.562 -14.331 8.447 1.00 94.56 277 ILE A CA 1
ATOM 2238 C C . ILE A 1 277 ? -15.789 -15.715 7.838 1.00 94.56 277 ILE A C 1
ATOM 2240 O O . ILE A 1 277 ? -15.542 -15.888 6.650 1.00 94.56 277 ILE A O 1
ATOM 2244 N N . VAL A 1 278 ? -16.286 -16.692 8.605 1.00 95.50 278 VAL A N 1
ATOM 2245 C CA . VAL A 1 278 ? -16.536 -18.050 8.086 1.00 95.50 278 VAL A CA 1
ATOM 2246 C C . VAL A 1 278 ? -17.520 -18.023 6.915 1.00 95.50 278 VAL A C 1
ATOM 2248 O O . VAL A 1 278 ? -17.266 -18.653 5.889 1.00 95.50 278 VAL A O 1
ATOM 2251 N N . VAL A 1 279 ? -18.607 -17.257 7.035 1.00 94.44 279 VAL A N 1
ATOM 2252 C CA . VAL A 1 279 ? -19.609 -17.119 5.970 1.00 94.44 279 VAL A CA 1
ATOM 2253 C C . VAL A 1 279 ? -19.006 -16.454 4.731 1.00 94.44 279 VAL A C 1
ATOM 2255 O O . VAL A 1 279 ? -19.141 -16.990 3.633 1.00 94.44 279 VAL A O 1
ATOM 2258 N N . ILE A 1 280 ? -18.294 -15.332 4.883 1.00 94.31 280 ILE A N 1
ATOM 2259 C CA . ILE A 1 280 ? -17.663 -14.647 3.743 1.00 94.31 280 ILE A CA 1
ATOM 2260 C C . ILE A 1 280 ? -16.622 -15.527 3.063 1.00 94.31 280 ILE A C 1
ATOM 2262 O O . ILE A 1 280 ? -16.598 -15.587 1.839 1.00 94.31 280 ILE A O 1
ATOM 2266 N N . MET A 1 281 ? -15.791 -16.234 3.827 1.00 95.19 281 MET A N 1
ATOM 2267 C CA . MET A 1 281 ? -14.773 -17.126 3.270 1.00 95.19 281 MET A CA 1
ATOM 2268 C C . MET A 1 281 ? -15.410 -18.261 2.458 1.00 95.19 281 MET A C 1
ATOM 2270 O O . MET A 1 281 ? -14.922 -18.574 1.373 1.00 95.19 281 MET A O 1
ATOM 2274 N N . ALA A 1 282 ? -16.526 -18.829 2.930 1.00 96.00 282 ALA A N 1
ATOM 2275 C CA . ALA A 1 282 ? -17.258 -19.864 2.202 1.00 96.00 282 ALA A CA 1
ATOM 2276 C C . ALA A 1 282 ? -17.808 -19.349 0.860 1.00 96.00 282 ALA A C 1
ATOM 2278 O O . ALA A 1 282 ? -17.624 -19.995 -0.173 1.00 96.00 282 ALA A O 1
ATOM 2279 N N . PHE A 1 283 ? -18.424 -18.162 0.849 1.00 95.00 283 PHE A N 1
ATOM 2280 C CA . PHE A 1 283 ? -18.909 -17.541 -0.389 1.00 95.00 283 PHE A CA 1
ATOM 2281 C C . PHE A 1 283 ? -17.767 -17.117 -1.322 1.00 95.00 283 PHE A C 1
ATOM 2283 O O . PHE A 1 283 ? -17.867 -17.321 -2.531 1.00 95.00 283 PHE A O 1
ATOM 2290 N N . ALA A 1 284 ? -16.664 -16.591 -0.782 1.00 95.31 284 ALA A N 1
ATOM 2291 C CA . ALA A 1 284 ? -15.484 -16.210 -1.558 1.00 95.31 284 ALA A CA 1
ATOM 2292 C C . ALA A 1 284 ? -14.891 -17.416 -2.283 1.00 95.31 284 ALA A C 1
ATOM 2294 O O . ALA A 1 284 ? -14.575 -17.338 -3.467 1.00 95.31 284 ALA A O 1
ATOM 2295 N N . GLN A 1 285 ? -14.791 -18.549 -1.585 1.00 94.62 285 GLN A N 1
ATOM 2296 C CA . GLN A 1 285 ? -14.304 -19.795 -2.157 1.00 94.62 285 GLN A CA 1
ATOM 2297 C C . GLN A 1 285 ? -15.263 -20.346 -3.223 1.00 94.62 285 GLN A C 1
ATOM 2299 O O . GLN A 1 285 ? -14.809 -20.775 -4.281 1.00 94.62 285 GLN A O 1
ATOM 2304 N N . ALA A 1 286 ? -16.577 -20.299 -2.985 1.00 93.56 286 ALA A N 1
ATOM 2305 C CA . ALA A 1 286 ? -17.570 -20.734 -3.967 1.00 93.56 286 ALA A CA 1
ATOM 2306 C C . ALA A 1 286 ? -17.506 -19.903 -5.262 1.00 93.56 286 ALA A C 1
ATOM 2308 O O . ALA A 1 286 ? -17.452 -20.469 -6.353 1.00 93.56 286 ALA A O 1
ATOM 2309 N N . LEU A 1 287 ? -17.454 -18.571 -5.152 1.00 92.50 287 LEU A N 1
ATOM 2310 C CA . LEU A 1 287 ? -17.349 -17.679 -6.311 1.00 92.50 287 LEU A CA 1
ATOM 2311 C C . LEU A 1 287 ? -16.003 -17.812 -7.024 1.00 92.50 287 LEU A C 1
ATOM 2313 O O . LEU A 1 287 ? -15.978 -17.814 -8.249 1.00 92.50 287 LEU A O 1
ATOM 2317 N N . PHE A 1 288 ? -14.907 -17.996 -6.285 1.00 93.31 288 PHE A N 1
ATOM 2318 C CA . PHE A 1 288 ? -13.594 -18.259 -6.875 1.00 93.31 288 PHE A CA 1
ATOM 2319 C C . PHE A 1 288 ? -13.614 -19.510 -7.766 1.00 93.31 288 PHE A C 1
ATOM 2321 O O . PHE A 1 288 ? -13.127 -19.475 -8.891 1.00 93.31 288 PHE A O 1
ATOM 2328 N N . PHE A 1 289 ? -14.231 -20.605 -7.309 1.00 91.94 289 PHE A N 1
ATOM 2329 C CA . PHE A 1 289 ? -14.307 -21.830 -8.110 1.00 91.94 289 PHE A CA 1
ATOM 2330 C C . PHE A 1 289 ? -15.261 -21.734 -9.305 1.00 91.94 289 PHE A C 1
ATOM 2332 O O . PHE A 1 289 ? -14.985 -22.340 -10.337 1.00 91.94 289 PHE A O 1
ATOM 2339 N N . VAL A 1 290 ? -16.380 -21.015 -9.177 1.00 92.00 290 VAL A N 1
ATOM 2340 C CA . VAL A 1 290 ? -17.387 -20.928 -10.250 1.00 92.00 290 VAL A CA 1
ATOM 2341 C C . VAL A 1 290 ? -17.025 -19.870 -11.295 1.00 92.00 290 VAL A C 1
ATOM 2343 O O . VAL A 1 290 ? -17.184 -20.123 -12.485 1.00 92.00 290 VAL A O 1
ATOM 2346 N N . LEU A 1 291 ? -16.549 -18.697 -10.868 1.00 90.88 291 LEU A N 1
ATOM 2347 C CA . LEU A 1 291 ? -16.369 -17.508 -11.715 1.00 90.88 291 LEU A CA 1
ATOM 2348 C C . LEU A 1 291 ? -14.903 -17.092 -11.894 1.00 90.88 291 LEU A C 1
ATOM 2350 O O . LEU A 1 291 ? -14.616 -16.191 -12.685 1.00 90.88 291 LEU A O 1
ATOM 2354 N N . GLY A 1 292 ? -13.960 -17.731 -11.193 1.00 89.88 292 GLY A N 1
ATOM 2355 C CA . GLY A 1 292 ? -12.562 -17.296 -11.196 1.00 89.88 292 GLY A CA 1
ATOM 2356 C C . GLY A 1 292 ? -11.861 -17.407 -12.548 1.00 89.88 292 GLY A C 1
ATOM 2357 O O . GLY A 1 292 ? -10.933 -16.654 -12.813 1.00 89.88 292 GLY A O 1
ATOM 2358 N N . ASN A 1 293 ? -12.329 -18.285 -13.440 1.00 88.00 293 ASN A N 1
ATOM 2359 C CA . ASN A 1 293 ? -11.768 -18.397 -14.790 1.00 88.00 293 ASN A CA 1
ATOM 2360 C C . ASN A 1 293 ? -12.445 -17.474 -15.820 1.00 88.00 293 ASN A C 1
ATOM 2362 O O . ASN A 1 293 ? -11.909 -17.266 -16.903 1.00 88.00 293 ASN A O 1
ATOM 2366 N N . THR A 1 294 ? -13.636 -16.952 -15.525 1.00 86.94 294 THR A N 1
ATOM 2367 C CA . THR A 1 294 ? -14.438 -16.182 -16.492 1.00 86.94 294 THR A CA 1
ATOM 2368 C C . THR A 1 294 ? -14.352 -14.679 -16.271 1.00 86.94 294 THR A C 1
ATOM 2370 O O . THR A 1 294 ? -14.631 -13.912 -17.186 1.00 86.94 294 THR A O 1
ATOM 2373 N N . SER A 1 295 ? -13.964 -14.241 -15.074 1.00 87.00 295 SER A N 1
ATOM 2374 C CA . SER A 1 295 ? -14.013 -12.835 -14.671 1.00 87.00 295 SER A CA 1
ATOM 2375 C C . SER A 1 295 ? -12.777 -12.445 -13.862 1.00 87.00 295 SER A C 1
ATOM 2377 O O . SER A 1 295 ? -12.370 -13.142 -12.932 1.00 87.00 295 SER A O 1
ATOM 2379 N N . ALA A 1 296 ? -12.180 -11.298 -14.194 1.00 84.94 296 ALA A N 1
ATOM 2380 C CA . ALA A 1 296 ? -10.983 -10.803 -13.507 1.00 84.94 296 ALA A CA 1
ATOM 2381 C C . ALA A 1 296 ? -11.264 -10.445 -12.035 1.00 84.94 296 ALA A C 1
ATOM 2383 O O . ALA A 1 296 ? -10.427 -10.677 -11.161 1.00 84.94 296 ALA A O 1
ATOM 2384 N N . SER A 1 297 ? -12.473 -9.954 -11.756 1.00 89.44 297 SER A N 1
ATOM 2385 C CA . SER A 1 297 ? -13.016 -9.652 -10.427 1.00 89.44 297 SER A CA 1
ATOM 2386 C C . SER A 1 297 ? -12.934 -10.842 -9.459 1.00 89.44 297 SER A C 1
ATOM 2388 O O . SER A 1 297 ? -12.688 -10.658 -8.266 1.00 89.44 297 SER A O 1
ATOM 2390 N N . PHE A 1 298 ? -13.063 -12.069 -9.970 1.00 90.88 298 PHE A N 1
ATOM 2391 C CA . PHE A 1 298 ? -13.009 -13.301 -9.181 1.00 90.88 298 PHE A CA 1
ATOM 2392 C C . PHE A 1 298 ? -11.741 -14.134 -9.442 1.00 90.88 298 PHE A C 1
ATOM 2394 O O . PHE A 1 298 ? -11.619 -15.250 -8.941 1.00 90.88 298 PHE A O 1
ATOM 2401 N N . GLY A 1 299 ? -10.774 -13.598 -10.196 1.00 87.38 299 GLY A N 1
ATOM 2402 C CA . GLY A 1 299 ? -9.603 -14.348 -10.665 1.00 87.38 299 GLY A CA 1
ATOM 2403 C C . GLY A 1 299 ? -8.585 -14.712 -9.582 1.00 87.38 299 GLY A C 1
ATOM 2404 O O . GLY A 1 299 ? -7.839 -15.674 -9.730 1.00 87.38 299 GLY A O 1
ATOM 2405 N N . THR A 1 300 ? -8.558 -13.984 -8.463 1.00 90.44 300 THR A N 1
ATOM 2406 C CA . THR A 1 300 ? -7.749 -14.342 -7.286 1.00 90.44 300 THR A CA 1
ATOM 2407 C C . THR A 1 300 ? -8.615 -14.358 -6.040 1.00 90.44 300 THR A C 1
ATOM 2409 O O . THR A 1 300 ? -9.582 -13.608 -5.934 1.00 90.44 300 THR A O 1
ATOM 2412 N N . PHE A 1 301 ? -8.239 -15.162 -5.047 1.00 90.62 301 PHE A N 1
ATOM 2413 C CA . PHE A 1 301 ? -8.990 -15.237 -3.794 1.00 90.62 301 PHE A CA 1
ATOM 2414 C C . PHE A 1 301 ? -9.116 -13.874 -3.085 1.00 90.62 301 PHE A C 1
ATOM 2416 O O . PHE A 1 301 ? -10.174 -13.534 -2.557 1.00 90.62 301 PHE A O 1
ATOM 2423 N N . LEU A 1 302 ? -8.055 -13.056 -3.115 1.00 91.12 302 LEU A N 1
ATOM 2424 C CA . LEU A 1 302 ? -8.086 -11.703 -2.557 1.00 91.12 302 LEU A CA 1
ATOM 2425 C C . LEU A 1 302 ? -8.998 -10.769 -3.367 1.00 91.12 302 LEU A C 1
ATOM 2427 O O . LEU A 1 302 ? -9.716 -9.964 -2.772 1.00 91.12 302 LEU A O 1
ATOM 2431 N N . ALA A 1 303 ? -9.007 -10.894 -4.699 1.00 91.00 303 ALA A N 1
ATOM 2432 C CA . ALA A 1 303 ? -9.949 -10.165 -5.543 1.00 91.00 303 ALA A CA 1
ATOM 2433 C C . ALA A 1 303 ? -11.399 -10.561 -5.221 1.00 91.00 303 ALA A C 1
ATOM 2435 O O . ALA A 1 303 ? -12.208 -9.665 -5.004 1.00 91.00 303 ALA A O 1
ATOM 2436 N N . CYS A 1 304 ? -11.698 -11.854 -5.026 1.00 93.38 304 CYS A N 1
ATOM 2437 C CA . CYS A 1 304 ? -13.022 -12.318 -4.587 1.00 93.38 304 CYS A CA 1
ATOM 2438 C C . CYS A 1 304 ? -13.457 -11.697 -3.255 1.00 93.38 304 CYS A C 1
ATOM 2440 O O . CYS A 1 304 ? -14.602 -11.285 -3.095 1.00 93.38 304 CYS A O 1
ATOM 2442 N N . LEU A 1 305 ? -12.560 -11.626 -2.268 1.00 94.12 305 LEU A N 1
ATOM 2443 C CA . LEU A 1 305 ? -12.879 -10.989 -0.987 1.00 94.12 305 LEU A CA 1
ATOM 2444 C C . LEU A 1 305 ? -13.163 -9.491 -1.156 1.00 94.12 305 LEU A C 1
ATOM 2446 O O . LEU A 1 305 ? -14.095 -8.967 -0.544 1.00 94.12 305 LEU A O 1
ATOM 2450 N N . LYS A 1 306 ? -12.384 -8.808 -2.004 1.00 92.62 306 LYS A N 1
ATOM 2451 C CA . LYS A 1 306 ? -12.589 -7.392 -2.327 1.00 92.62 306 LYS A CA 1
ATOM 2452 C C . LYS A 1 306 ? -13.928 -7.168 -3.032 1.00 92.62 306 LYS A C 1
ATOM 2454 O O . LYS A 1 306 ? -14.645 -6.238 -2.681 1.00 92.62 306 LYS A O 1
ATOM 2459 N N . THR A 1 307 ? -14.285 -8.013 -3.993 1.00 93.31 307 THR A N 1
ATOM 2460 C CA . THR A 1 307 ? -15.546 -7.883 -4.732 1.00 93.31 307 THR A CA 1
ATOM 2461 C C . THR A 1 307 ? -16.745 -8.189 -3.852 1.00 93.31 307 THR A C 1
ATOM 2463 O O . THR A 1 307 ? -17.701 -7.426 -3.875 1.00 93.31 307 THR A O 1
ATOM 2466 N N . LEU A 1 308 ? -16.678 -9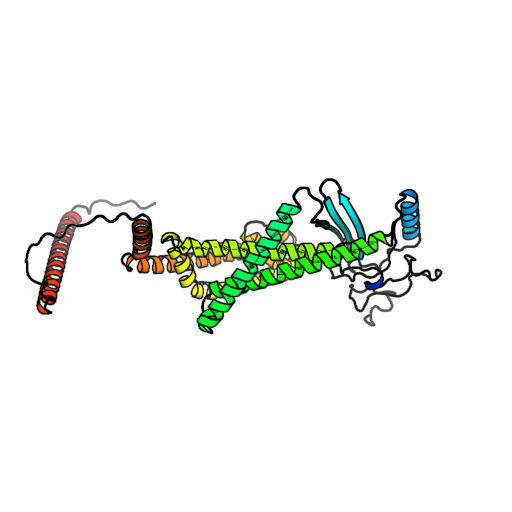.206 -2.987 1.00 93.56 308 LEU A N 1
ATOM 2467 C CA . LEU A 1 308 ? -17.709 -9.450 -1.972 1.00 93.56 308 LEU A CA 1
ATOM 2468 C C . LEU A 1 308 ? -17.919 -8.241 -1.051 1.00 93.56 308 LEU A C 1
ATOM 2470 O O . LEU A 1 308 ? -19.056 -7.860 -0.777 1.00 93.56 308 LEU A O 1
ATOM 2474 N N . TRP A 1 309 ? -16.836 -7.595 -0.614 1.00 92.62 309 TRP A N 1
ATOM 2475 C CA . TRP A 1 309 ? -16.934 -6.365 0.172 1.00 92.62 309 TRP A CA 1
ATOM 2476 C C . TRP A 1 309 ? -17.597 -5.220 -0.609 1.00 92.62 309 TRP A C 1
ATOM 2478 O O . TRP A 1 309 ? -18.444 -4.514 -0.063 1.00 92.62 309 TRP A O 1
ATOM 2488 N N . ASN A 1 310 ? -17.265 -5.055 -1.890 1.00 92.75 310 ASN A N 1
ATOM 2489 C CA . ASN A 1 310 ? -17.894 -4.052 -2.754 1.00 92.75 310 ASN A CA 1
ATOM 2490 C C . ASN A 1 310 ? -19.390 -4.331 -2.972 1.00 92.75 310 ASN A C 1
ATOM 2492 O O . ASN A 1 310 ? -20.199 -3.410 -2.857 1.00 92.75 310 ASN A O 1
ATOM 2496 N N . ILE A 1 311 ? -19.778 -5.600 -3.160 1.00 92.25 311 ILE A N 1
ATOM 2497 C CA . ILE A 1 311 ? -21.187 -6.014 -3.250 1.00 92.25 311 ILE A CA 1
ATOM 2498 C C . ILE A 1 311 ? -21.934 -5.616 -1.971 1.00 92.25 311 ILE A C 1
ATOM 2500 O O . ILE A 1 311 ? -23.054 -5.115 -2.048 1.00 92.25 311 ILE A O 1
ATOM 2504 N N . GLN A 1 312 ? -21.309 -5.764 -0.797 1.00 89.94 312 GLN A N 1
ATOM 2505 C CA . GLN A 1 312 ? -21.900 -5.345 0.478 1.00 89.94 312 GLN A CA 1
ATOM 2506 C C . GLN A 1 312 ? -22.122 -3.825 0.574 1.00 89.94 312 GLN A C 1
ATOM 2508 O O . GLN A 1 312 ? -23.049 -3.383 1.253 1.00 89.94 312 GLN A O 1
ATOM 2513 N N . LEU A 1 313 ? -21.286 -3.027 -0.096 1.00 90.38 313 LEU A N 1
ATOM 2514 C CA . LEU A 1 313 ? -21.448 -1.573 -0.217 1.00 90.38 313 LEU A CA 1
ATOM 2515 C C . LEU A 1 313 ? -22.456 -1.171 -1.309 1.00 90.38 313 LEU A C 1
ATOM 2517 O O . LEU A 1 313 ? -22.825 -0.000 -1.387 1.00 90.38 313 LEU A O 1
ATOM 2521 N N . GLY A 1 314 ? -22.925 -2.128 -2.113 1.00 88.56 314 GLY A N 1
ATOM 2522 C CA . GLY A 1 314 ? -23.879 -1.917 -3.202 1.00 88.56 314 GLY A CA 1
ATOM 2523 C C . GLY A 1 314 ? -23.241 -1.691 -4.574 1.00 88.56 314 GLY A C 1
ATOM 2524 O O . GLY A 1 314 ? -23.966 -1.415 -5.526 1.00 88.56 314 GLY A O 1
ATOM 2525 N N . GLU A 1 315 ? -21.919 -1.820 -4.703 1.00 91.19 315 GLU A N 1
ATOM 2526 C CA . GLU A 1 315 ? -21.216 -1.738 -5.985 1.00 91.19 315 GLU A CA 1
ATOM 2527 C C . GLU A 1 315 ? -20.998 -3.149 -6.542 1.00 91.19 315 GLU A C 1
ATOM 2529 O O . GLU A 1 315 ? -20.190 -3.920 -6.020 1.00 91.19 315 GLU A O 1
ATOM 2534 N N . PHE A 1 316 ? -21.736 -3.506 -7.593 1.00 88.00 316 PHE A N 1
ATOM 2535 C CA . PHE A 1 316 ? -21.589 -4.793 -8.267 1.00 88.00 316 PHE A CA 1
ATOM 2536 C C . PHE A 1 316 ? -21.995 -4.705 -9.736 1.00 88.00 316 PHE A C 1
ATOM 2538 O O . PHE A 1 316 ? -22.933 -3.987 -10.081 1.00 88.00 316 PHE A O 1
ATOM 2545 N N . ASP A 1 317 ? -21.316 -5.477 -10.582 1.00 88.94 317 ASP A N 1
ATOM 2546 C CA . ASP A 1 317 ? -21.733 -5.701 -11.961 1.00 88.94 317 ASP A CA 1
ATOM 2547 C C . ASP A 1 317 ? -22.417 -7.068 -12.073 1.00 88.94 317 ASP A C 1
ATOM 2549 O O . ASP A 1 317 ? -21.803 -8.113 -11.851 1.00 88.94 317 ASP A O 1
ATOM 2553 N N . PHE A 1 318 ? -23.719 -7.069 -12.366 1.00 89.50 318 PHE A N 1
ATOM 2554 C CA . PHE A 1 318 ? -24.488 -8.309 -12.449 1.00 89.50 318 PHE A CA 1
ATOM 2555 C C . PHE A 1 318 ? -24.136 -9.141 -13.694 1.00 89.50 318 PHE A C 1
ATOM 2557 O O . PHE A 1 318 ? -24.322 -10.361 -13.667 1.00 89.50 318 PHE A O 1
ATOM 2564 N N . SER A 1 319 ? -23.612 -8.529 -14.766 1.00 88.88 319 SER A N 1
ATOM 2565 C CA . SER A 1 319 ? -23.286 -9.276 -15.990 1.00 88.88 319 SER A CA 1
ATOM 2566 C C . SER A 1 319 ? -22.190 -10.309 -15.752 1.00 88.88 319 SER A C 1
ATOM 2568 O O . SER A 1 319 ? -22.302 -11.428 -16.243 1.00 88.88 319 SER A O 1
ATOM 2570 N N . GLU A 1 320 ? -21.207 -10.004 -14.899 1.00 89.25 320 GLU A N 1
ATOM 2571 C CA . GLU A 1 320 ? -20.115 -10.931 -14.571 1.00 89.25 320 GLU A CA 1
ATOM 2572 C C . GLU A 1 320 ? -20.618 -12.261 -13.977 1.00 89.25 320 GLU A C 1
ATOM 2574 O O . GLU A 1 320 ? -20.050 -13.325 -14.237 1.00 89.25 320 GLU A O 1
ATOM 2579 N N . PHE A 1 321 ? -21.712 -12.226 -13.207 1.00 90.62 321 PHE A N 1
ATOM 2580 C CA . PHE A 1 321 ? -22.308 -13.430 -12.622 1.00 90.62 321 PHE A CA 1
ATOM 2581 C C . PHE A 1 321 ? -23.081 -14.244 -13.655 1.00 90.62 321 PHE A C 1
ATOM 2583 O O . PHE A 1 321 ? -23.043 -15.476 -13.619 1.00 90.62 321 PHE A O 1
ATOM 2590 N N . TRP A 1 322 ? -23.793 -13.564 -14.553 1.00 89.62 322 TRP A N 1
ATOM 2591 C CA . TRP A 1 322 ? -24.587 -14.203 -15.597 1.00 89.62 322 TRP A CA 1
ATOM 2592 C C . TRP A 1 322 ? -23.703 -14.876 -16.652 1.00 89.62 322 TRP A C 1
ATOM 2594 O O . TRP A 1 322 ? -23.971 -16.015 -17.041 1.00 89.62 322 TRP A O 1
ATOM 2604 N N . ASP A 1 323 ? -22.626 -14.201 -17.056 1.00 86.81 323 ASP A N 1
ATOM 2605 C CA . ASP A 1 323 ? -21.725 -14.649 -18.120 1.00 86.81 323 ASP A CA 1
ATOM 2606 C C . ASP A 1 323 ? -20.882 -15.864 -17.714 1.00 86.81 323 ASP A C 1
ATOM 2608 O O . ASP A 1 323 ? -20.551 -16.697 -18.557 1.00 86.81 323 ASP A O 1
ATOM 2612 N N . GLY A 1 324 ? -20.557 -16.010 -16.424 1.00 83.75 324 GLY A N 1
ATOM 2613 C CA . GLY A 1 324 ? -19.781 -17.157 -15.952 1.00 83.75 324 GLY A CA 1
ATOM 2614 C C . GLY A 1 324 ? -20.577 -18.465 -15.944 1.00 83.75 324 GLY A C 1
ATOM 2615 O O . GLY A 1 324 ? -20.139 -19.479 -16.486 1.00 83.75 324 GLY A O 1
ATOM 2616 N N . HIS A 1 325 ? -21.771 -18.457 -15.350 1.00 86.44 325 HIS A N 1
ATOM 2617 C CA . HIS A 1 325 ? -22.697 -19.584 -15.438 1.00 86.44 325 HIS A CA 1
ATOM 2618 C C . HIS A 1 325 ? -24.133 -19.092 -15.309 1.00 86.44 325 HIS A C 1
ATOM 2620 O O . HIS A 1 325 ? -24.498 -18.510 -14.290 1.00 86.44 325 HIS A O 1
ATOM 2626 N N . TRP A 1 326 ? -24.991 -19.491 -16.251 1.00 86.62 326 TRP A N 1
ATOM 2627 C CA . TRP A 1 326 ? -26.398 -19.067 -16.364 1.00 86.62 326 TRP A CA 1
ATOM 2628 C C . TRP A 1 326 ? -27.281 -19.274 -15.114 1.00 86.62 326 TRP A C 1
ATOM 2630 O O . TRP A 1 326 ? -28.400 -18.778 -15.059 1.00 86.62 326 TRP A O 1
ATOM 2640 N N . PHE A 1 327 ? -26.807 -20.027 -14.117 1.00 91.00 327 PHE A N 1
ATOM 2641 C CA . PHE A 1 327 ? -27.585 -20.414 -12.940 1.00 91.00 327 PHE A CA 1
ATOM 2642 C C . PHE A 1 327 ? -26.764 -20.295 -11.658 1.00 91.00 327 PHE A C 1
ATOM 2644 O O . PHE A 1 327 ? -27.161 -19.572 -10.750 1.00 91.00 327 PHE A O 1
ATOM 2651 N N . LEU A 1 328 ? -25.605 -20.965 -11.585 1.00 92.12 328 LEU A N 1
ATOM 2652 C CA . LEU A 1 328 ? -24.791 -20.987 -10.366 1.00 92.12 328 LEU A CA 1
ATOM 2653 C C . LEU A 1 328 ? -24.304 -19.593 -9.953 1.00 92.12 328 LEU A C 1
ATOM 2655 O O . LEU A 1 328 ? -24.3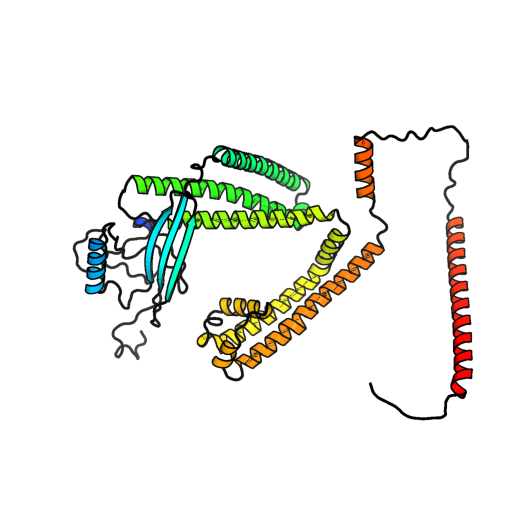83 -19.269 -8.772 1.00 92.12 328 LEU A O 1
ATOM 2659 N N . GLY A 1 329 ? -23.861 -18.759 -10.899 1.00 91.69 329 GLY A N 1
ATOM 2660 C CA . GLY A 1 329 ? -23.405 -17.397 -10.606 1.00 91.69 329 GLY A CA 1
ATOM 2661 C C . GLY A 1 329 ? -24.507 -16.541 -9.966 1.00 91.69 329 GLY A C 1
ATOM 2662 O O . GLY A 1 329 ? -24.353 -16.130 -8.812 1.00 91.69 329 GLY A O 1
ATOM 2663 N N . PRO A 1 330 ? -25.656 -16.341 -10.644 1.00 93.06 330 PRO A N 1
ATOM 2664 C CA . PRO A 1 330 ? -26.780 -15.584 -10.094 1.00 93.06 330 PRO A CA 1
ATOM 2665 C C . PRO A 1 330 ? -27.343 -16.173 -8.794 1.00 93.06 330 PRO A C 1
ATOM 2667 O O . PRO A 1 330 ? -27.717 -15.422 -7.894 1.00 93.06 330 PRO A O 1
ATOM 2670 N N . ALA A 1 331 ? -27.378 -17.504 -8.655 1.00 94.69 331 ALA A N 1
ATOM 2671 C CA . ALA A 1 331 ? -27.857 -18.162 -7.441 1.00 94.69 331 ALA A CA 1
ATOM 2672 C C . ALA A 1 331 ? -26.939 -17.902 -6.232 1.00 94.69 331 ALA A C 1
ATOM 2674 O O . ALA A 1 331 ? -27.427 -17.580 -5.144 1.00 94.69 331 ALA A O 1
ATOM 2675 N N . ILE A 1 332 ? -25.616 -18.003 -6.407 1.00 94.06 332 ILE A N 1
ATOM 2676 C CA . ILE A 1 332 ? -24.646 -17.706 -5.340 1.00 94.06 332 ILE A CA 1
ATOM 2677 C C . ILE A 1 332 ? -24.691 -16.218 -4.984 1.00 94.06 332 ILE A C 1
ATOM 2679 O O . ILE A 1 332 ? -24.721 -15.878 -3.804 1.00 94.06 332 ILE A O 1
ATOM 2683 N N . TRP A 1 333 ? -24.766 -15.330 -5.979 1.00 92.88 333 TRP A N 1
ATOM 2684 C CA . TRP A 1 333 ? -24.912 -13.894 -5.738 1.00 92.88 333 TRP A CA 1
ATOM 2685 C C . TRP A 1 333 ? -26.176 -13.574 -4.932 1.00 92.88 333 TRP A C 1
ATOM 2687 O O . TRP A 1 333 ? -26.101 -12.910 -3.899 1.00 92.88 333 TRP A O 1
ATOM 2697 N N . PHE A 1 334 ? -27.332 -14.101 -5.345 1.00 93.75 334 PHE A N 1
ATOM 2698 C CA . PHE A 1 334 ? -28.600 -13.846 -4.663 1.00 93.75 334 PHE A CA 1
ATOM 2699 C C . PHE A 1 334 ? -28.581 -14.358 -3.217 1.00 93.75 334 PHE A C 1
ATOM 2701 O O . PHE A 1 334 ? -28.956 -13.642 -2.287 1.00 93.75 334 PHE A O 1
ATOM 2708 N N . THR A 1 335 ? -28.099 -15.586 -3.008 1.00 95.19 335 THR A N 1
ATOM 2709 C CA . THR A 1 335 ? -27.992 -16.171 -1.661 1.00 95.19 335 THR A CA 1
ATOM 2710 C C . THR A 1 335 ? -27.006 -15.416 -0.774 1.00 95.19 335 THR A C 1
ATOM 2712 O O . THR A 1 335 ? -27.294 -15.224 0.412 1.00 95.19 335 THR A O 1
ATOM 2715 N N . TYR A 1 336 ? -25.892 -14.939 -1.336 1.00 94.81 336 TYR A N 1
ATOM 2716 C CA . TYR A 1 336 ? -24.943 -14.077 -0.641 1.00 94.81 336 TYR A CA 1
ATOM 2717 C C . TYR A 1 336 ? -25.597 -12.765 -0.214 1.00 94.81 336 TYR A C 1
ATOM 2719 O O . TYR A 1 336 ? -25.587 -12.471 0.975 1.00 94.81 336 TYR A O 1
ATOM 2727 N N . VAL A 1 337 ? -26.224 -12.023 -1.134 1.00 93.19 337 VAL A N 1
ATOM 2728 C CA . VAL A 1 337 ? -26.844 -10.718 -0.840 1.00 93.19 337 VAL A CA 1
ATOM 2729 C C . VAL A 1 337 ? -27.915 -10.837 0.243 1.00 93.19 337 VAL A C 1
ATOM 2731 O O . VAL A 1 337 ? -27.943 -10.029 1.173 1.00 93.19 337 VAL A O 1
ATOM 2734 N N . VAL A 1 338 ? -28.766 -11.867 0.173 1.00 94.12 338 VAL A N 1
ATOM 2735 C CA . VAL A 1 338 ? -29.782 -12.127 1.206 1.00 94.12 338 VAL A CA 1
ATOM 2736 C C . VAL A 1 338 ? -29.120 -12.453 2.544 1.00 94.12 338 VAL A C 1
ATOM 2738 O O . VAL A 1 338 ? -29.487 -11.895 3.577 1.00 94.12 338 VAL A O 1
ATOM 2741 N N . THR A 1 339 ? -28.113 -13.323 2.552 1.00 94.06 339 THR A N 1
ATOM 2742 C CA . THR A 1 339 ? -27.445 -13.724 3.794 1.00 94.06 339 THR A CA 1
ATOM 2743 C C . THR A 1 339 ? -26.664 -12.561 4.407 1.00 94.06 339 THR A C 1
ATOM 2745 O O . THR A 1 339 ? -26.745 -12.322 5.609 1.00 94.06 339 THR A O 1
ATOM 2748 N N . SER A 1 340 ? -25.934 -11.792 3.610 1.00 91.69 340 SER A N 1
ATOM 2749 C CA . SER A 1 340 ? -25.088 -10.713 4.096 1.00 91.69 340 SER A CA 1
ATOM 2750 C C . SER A 1 340 ? -25.905 -9.494 4.532 1.00 91.69 340 SER A C 1
ATOM 2752 O O . SER A 1 340 ? -25.720 -8.990 5.640 1.00 91.69 340 SER A O 1
ATOM 2754 N N . SER A 1 341 ? -26.873 -9.064 3.723 1.00 88.25 341 SER A N 1
ATOM 2755 C CA . SER A 1 341 ? -27.648 -7.847 3.987 1.00 88.25 341 SER A CA 1
ATOM 2756 C C . SER A 1 341 ? -28.807 -8.088 4.944 1.00 88.25 341 SER A C 1
ATOM 2758 O O . SER A 1 341 ? -29.046 -7.264 5.824 1.00 88.25 341 SER A O 1
ATOM 2760 N N . CYS A 1 342 ? -29.518 -9.213 4.825 1.00 89.44 342 CYS A N 1
ATOM 2761 C CA . CYS A 1 342 ? -30.619 -9.508 5.736 1.00 89.44 342 CYS A CA 1
ATOM 2762 C C . CYS A 1 342 ? -30.116 -10.198 7.003 1.00 89.44 342 CYS A C 1
ATOM 2764 O O . CYS A 1 342 ? -30.471 -9.787 8.095 1.00 89.44 342 CYS A O 1
ATOM 2766 N N . ILE A 1 343 ? -29.280 -11.231 6.924 1.00 92.12 343 ILE A N 1
ATOM 2767 C CA . ILE A 1 343 ? -28.949 -11.995 8.140 1.00 92.12 343 ILE A CA 1
ATOM 2768 C C . ILE A 1 343 ? -27.808 -11.327 8.912 1.00 92.12 343 ILE A C 1
ATOM 2770 O O . ILE A 1 343 ? -27.973 -10.995 10.089 1.00 92.12 343 ILE A O 1
ATOM 2774 N N . LEU A 1 344 ? -26.655 -11.102 8.274 1.00 92.62 344 LEU A N 1
ATOM 2775 C CA . LEU A 1 344 ? -25.460 -10.624 8.975 1.00 92.62 344 LEU A CA 1
ATOM 2776 C C . LEU A 1 344 ? -25.630 -9.183 9.476 1.00 92.62 344 LEU A C 1
ATOM 2778 O O . LEU A 1 344 ? -25.436 -8.932 10.667 1.00 92.62 344 LEU A O 1
ATOM 2782 N N . VAL A 1 345 ? -26.046 -8.246 8.617 1.00 91.81 345 VAL A N 1
ATOM 2783 C CA . VAL A 1 345 ? -26.226 -6.843 9.033 1.00 91.81 345 VAL A CA 1
ATOM 2784 C C . VAL A 1 345 ? -27.324 -6.697 10.094 1.00 91.81 345 VAL A C 1
ATOM 2786 O O . VAL A 1 345 ? -27.080 -6.026 11.098 1.00 91.81 345 VAL A O 1
ATOM 2789 N N . PHE A 1 346 ? -28.490 -7.351 9.963 1.00 91.62 346 PHE A N 1
ATOM 2790 C CA . PHE A 1 346 ? -29.523 -7.249 11.010 1.00 91.62 346 PHE A CA 1
ATOM 2791 C C . PHE A 1 346 ? -29.089 -7.889 12.328 1.00 91.62 346 PHE A C 1
ATOM 2793 O O . PHE A 1 346 ? -29.372 -7.326 13.384 1.00 91.62 346 PHE A O 1
ATOM 2800 N N . THR A 1 347 ? -28.350 -9.001 12.298 1.00 92.75 347 THR A N 1
ATOM 2801 C CA . THR A 1 347 ? -27.810 -9.605 13.528 1.00 92.75 347 THR A CA 1
ATOM 2802 C C . THR A 1 347 ? -26.804 -8.672 14.205 1.00 92.75 347 THR A C 1
ATOM 2804 O O . THR A 1 347 ? -26.863 -8.477 15.420 1.00 92.75 347 THR A O 1
ATOM 2807 N N . PHE A 1 348 ? -25.917 -8.038 13.432 1.00 92.19 348 PHE A N 1
ATOM 2808 C CA . PHE A 1 348 ? -24.969 -7.054 13.957 1.00 92.19 348 PHE A CA 1
ATOM 2809 C C . PHE A 1 348 ? -25.683 -5.865 14.615 1.00 92.19 348 PHE A C 1
ATOM 2811 O O . PHE A 1 348 ? -25.362 -5.498 15.747 1.00 92.19 348 PHE A O 1
ATOM 2818 N N . VAL A 1 349 ? -26.694 -5.302 13.945 1.00 92.62 349 VAL A N 1
ATOM 2819 C CA . VAL A 1 349 ? -27.508 -4.205 14.491 1.00 92.62 349 VAL A CA 1
ATOM 2820 C C . VAL A 1 349 ? -28.254 -4.643 15.753 1.00 92.62 349 VAL A C 1
ATOM 2822 O O . VAL A 1 349 ? -28.265 -3.898 16.729 1.00 92.62 349 VAL A O 1
ATOM 2825 N N . ALA A 1 350 ? -28.820 -5.852 15.784 1.00 93.75 350 ALA A N 1
ATOM 2826 C CA . ALA A 1 350 ? -29.521 -6.374 16.956 1.00 93.75 350 ALA A CA 1
ATOM 2827 C C . ALA A 1 350 ? -28.598 -6.493 18.182 1.00 93.75 350 ALA A C 1
ATOM 2829 O O . ALA A 1 350 ? -28.967 -6.052 19.270 1.00 93.75 350 ALA A O 1
ATOM 2830 N N . ILE A 1 351 ? -27.372 -7.008 18.009 1.00 94.19 351 ILE A N 1
ATOM 2831 C CA . ILE A 1 351 ? -26.370 -7.095 19.088 1.00 94.19 351 ILE A CA 1
ATOM 2832 C C . ILE A 1 351 ? -26.021 -5.703 19.632 1.00 94.19 351 ILE A C 1
ATOM 2834 O O . ILE A 1 351 ? -25.876 -5.522 20.848 1.00 94.19 351 ILE A O 1
ATOM 2838 N N . LEU A 1 352 ? -25.873 -4.718 18.740 1.00 92.56 352 LEU A N 1
ATOM 2839 C CA . LEU A 1 352 ? -25.590 -3.341 19.132 1.00 92.56 352 LEU A CA 1
ATOM 2840 C C . LEU A 1 352 ? -26.764 -2.704 19.876 1.00 92.56 352 LEU A C 1
ATOM 2842 O O . LEU A 1 352 ? -26.530 -2.039 20.881 1.00 92.56 352 LEU A O 1
ATOM 2846 N N . MET A 1 353 ? -28.002 -2.923 19.428 1.00 93.12 353 MET A N 1
ATOM 2847 C CA . MET A 1 353 ? -29.195 -2.372 20.078 1.00 93.12 353 MET A CA 1
ATOM 2848 C C . MET A 1 353 ? -29.421 -2.962 21.471 1.00 93.12 353 MET A C 1
ATOM 2850 O O . MET A 1 353 ? -29.624 -2.203 22.415 1.00 93.12 353 MET A O 1
ATOM 2854 N N . ASP A 1 354 ? -29.280 -4.280 21.629 1.00 94.06 354 ASP A N 1
ATOM 2855 C CA . ASP A 1 354 ? -29.356 -4.954 22.935 1.00 94.06 354 ASP A CA 1
ATOM 2856 C C . ASP A 1 354 ? -28.296 -4.412 23.912 1.00 94.06 354 ASP A C 1
ATOM 2858 O O . ASP A 1 354 ? -28.578 -4.060 25.059 1.00 94.06 354 ASP A O 1
ATOM 2862 N N . SER A 1 355 ? -27.060 -4.253 23.431 1.00 92.50 355 SER A N 1
ATOM 2863 C CA . SER A 1 355 ? -25.972 -3.689 24.240 1.00 92.50 355 SER A CA 1
ATOM 2864 C C . SER A 1 355 ? -26.165 -2.195 24.530 1.00 92.50 355 SER A C 1
ATOM 2866 O O . SER A 1 355 ? -25.710 -1.697 25.560 1.00 92.50 355 SER A O 1
ATOM 2868 N N . PHE A 1 356 ? -26.821 -1.462 23.629 1.00 91.12 356 PHE A N 1
ATOM 2869 C CA . PHE A 1 356 ? -27.148 -0.057 23.829 1.00 91.12 356 PHE A CA 1
ATOM 2870 C C . PHE A 1 356 ? -28.201 0.121 24.924 1.00 91.12 356 PHE A C 1
ATOM 2872 O O . PHE A 1 356 ? -28.024 0.946 25.824 1.00 91.12 356 PHE A O 1
ATOM 2879 N N . GLU A 1 357 ? -29.265 -0.679 24.879 1.00 91.00 357 GLU A N 1
ATOM 2880 C CA . GLU A 1 357 ? -30.344 -0.656 25.863 1.00 91.00 357 GLU A CA 1
ATOM 2881 C C . GLU A 1 357 ? -29.849 -1.056 27.258 1.00 91.00 357 GLU A C 1
ATOM 2883 O O . GLU A 1 357 ? -30.142 -0.360 28.236 1.00 91.00 357 GLU A O 1
ATOM 2888 N N . SER A 1 358 ? -29.014 -2.097 27.356 1.00 89.31 358 SER A N 1
ATOM 2889 C CA . SER A 1 358 ? -28.466 -2.548 28.640 1.00 89.31 358 SER A CA 1
ATOM 2890 C C . SER A 1 358 ? -27.607 -1.475 29.320 1.00 89.31 358 SER A C 1
ATOM 2892 O O . SER A 1 358 ? -27.734 -1.231 30.524 1.00 89.31 358 SER A O 1
ATOM 2894 N N . VAL A 1 359 ? -26.758 -0.777 28.561 1.00 89.06 359 VAL A N 1
ATOM 2895 C CA . VAL A 1 359 ? -25.911 0.291 29.107 1.00 89.06 359 VAL A CA 1
ATOM 2896 C C . VAL A 1 359 ? -26.731 1.544 29.408 1.00 89.06 359 VAL A C 1
ATOM 2898 O O . VAL A 1 359 ? -26.504 2.172 30.443 1.00 89.06 359 VAL A O 1
ATOM 2901 N N . LYS A 1 360 ? -27.722 1.889 28.576 1.00 87.44 360 LYS A N 1
ATOM 2902 C CA . LYS A 1 360 ? -28.632 3.010 28.848 1.00 87.44 360 LYS A CA 1
ATOM 2903 C C . LYS A 1 360 ? -29.379 2.812 30.173 1.00 87.44 360 LYS A C 1
ATOM 2905 O O . LYS A 1 360 ? -29.367 3.719 31.005 1.00 87.44 360 LYS A O 1
ATOM 2910 N N . ALA A 1 361 ? -29.933 1.622 30.412 1.00 85.81 361 ALA A N 1
ATOM 2911 C CA . ALA A 1 361 ? -30.627 1.292 31.659 1.00 85.81 361 ALA A CA 1
ATOM 2912 C C . ALA A 1 361 ? -29.704 1.358 32.893 1.00 85.81 361 ALA A C 1
ATOM 2914 O O . ALA A 1 361 ? -30.132 1.758 33.976 1.00 85.81 361 ALA A O 1
ATOM 2915 N N . ASN A 1 362 ? -28.424 1.002 32.741 1.00 81.81 362 ASN A N 1
ATOM 2916 C CA . ASN A 1 362 ? -27.432 1.103 33.817 1.00 81.81 362 ASN A CA 1
ATOM 2917 C C . ASN A 1 362 ? -27.028 2.557 34.117 1.00 81.81 362 ASN A C 1
ATOM 2919 O O . ASN A 1 362 ? -26.856 2.918 35.280 1.00 81.81 362 ASN A O 1
ATOM 2923 N N . ILE A 1 363 ? -26.926 3.408 33.093 1.00 74.06 363 ILE A N 1
ATOM 2924 C CA . ILE A 1 363 ? -26.587 4.831 33.248 1.00 74.06 363 ILE A CA 1
ATOM 2925 C C . ILE A 1 363 ? -27.762 5.650 33.800 1.00 74.06 363 ILE A C 1
ATOM 2927 O O . ILE A 1 363 ? -27.540 6.653 34.474 1.00 74.06 363 ILE A O 1
ATOM 2931 N N . GLU A 1 364 ? -29.008 5.249 33.547 1.00 68.94 364 GLU A N 1
ATOM 2932 C CA . GLU A 1 364 ? -30.181 5.848 34.202 1.00 68.94 364 GLU A CA 1
ATOM 2933 C C . GLU A 1 364 ? -30.247 5.499 35.700 1.00 68.94 364 GLU A C 1
ATOM 2935 O O . GLU A 1 364 ? -30.730 6.305 36.494 1.00 68.94 364 GLU A O 1
ATOM 2940 N N . LYS A 1 365 ? -29.691 4.347 36.106 1.00 62.78 365 LYS A N 1
ATOM 2941 C CA . LYS A 1 365 ? -29.564 3.934 37.516 1.00 62.78 365 LYS A CA 1
ATOM 2942 C C . LYS A 1 365 ? -28.378 4.577 38.246 1.00 62.78 365 LYS A C 1
ATOM 2944 O O . LYS A 1 365 ? -28.404 4.656 39.471 1.00 62.78 365 LYS A O 1
ATOM 2949 N N . GLN A 1 366 ? -27.352 5.048 37.533 1.00 59.22 366 GLN A N 1
ATOM 2950 C CA . GLN A 1 366 ? -26.275 5.851 38.122 1.00 59.22 366 GLN A CA 1
ATOM 2951 C C . GLN A 1 366 ? -26.736 7.308 38.288 1.00 59.22 366 GLN A C 1
ATOM 2953 O O . GLN A 1 366 ? -26.801 8.085 37.334 1.00 59.22 366 GLN A O 1
ATOM 2958 N N . SER A 1 367 ? -27.071 7.691 39.521 1.00 46.38 367 SER A N 1
ATOM 2959 C CA . SER A 1 367 ? -27.419 9.066 39.878 1.00 46.38 367 SER A CA 1
ATOM 2960 C C . SER A 1 367 ? -26.230 10.012 39.665 1.00 46.38 367 SER A C 1
ATOM 2962 O O . SER A 1 367 ? -25.244 9.921 40.382 1.00 46.38 367 SER A O 1
ATOM 2964 N N . ASN A 1 368 ? -26.367 10.930 38.703 1.00 49.50 368 ASN A N 1
ATOM 2965 C CA . ASN A 1 368 ? -25.626 12.189 38.542 1.00 49.50 368 ASN A CA 1
ATOM 2966 C C . ASN A 1 368 ? -24.163 12.231 39.032 1.00 49.50 368 ASN A C 1
ATOM 2968 O O . ASN A 1 368 ? -23.848 12.908 40.009 1.00 49.50 368 ASN A O 1
ATOM 2972 N N . ASP A 1 369 ? -23.243 11.712 38.217 1.00 52.66 369 ASP A N 1
ATOM 2973 C CA . ASP A 1 369 ? -21.844 12.167 38.210 1.00 52.66 369 ASP A CA 1
ATOM 2974 C C . ASP A 1 369 ? -21.747 13.566 37.557 1.00 52.66 369 ASP A C 1
ATOM 2976 O O . ASP A 1 369 ? -21.107 13.779 36.526 1.00 52.66 369 ASP A O 1
ATOM 2980 N N . HIS A 1 370 ? -22.430 14.555 38.144 1.00 53.59 370 HIS A N 1
ATOM 2981 C CA . HIS A 1 370 ? -22.210 15.975 37.849 1.00 53.59 370 HIS A CA 1
ATOM 2982 C C . HIS A 1 370 ? -21.045 16.564 38.647 1.00 53.59 370 HIS A C 1
ATOM 2984 O O . HIS A 1 370 ? -20.744 17.747 38.488 1.00 53.59 370 HIS A O 1
ATOM 2990 N N . GLU A 1 371 ? -20.313 15.743 39.405 1.00 56.53 371 GLU A N 1
ATOM 2991 C CA . GLU A 1 371 ? -19.126 16.199 40.119 1.00 56.53 371 GLU A CA 1
ATOM 2992 C C . GLU A 1 371 ? -18.098 16.832 39.181 1.00 56.53 371 GLU A C 1
ATOM 2994 O O . GLU A 1 371 ? -17.497 17.808 39.578 1.00 56.53 371 GLU A O 1
ATOM 2999 N N . ILE A 1 372 ? -17.924 16.396 37.926 1.00 57.31 372 ILE A N 1
ATOM 3000 C CA . ILE A 1 372 ? -16.855 16.934 37.058 1.00 57.31 372 ILE A CA 1
ATOM 3001 C C . ILE A 1 372 ? -17.182 18.332 36.505 1.00 57.31 372 ILE A C 1
ATOM 3003 O O . ILE A 1 372 ? -16.293 19.179 36.421 1.00 57.31 372 ILE A O 1
ATOM 3007 N N . VAL A 1 373 ? -18.442 18.606 36.147 1.00 61.66 373 VAL A N 1
ATOM 3008 C CA . VAL A 1 373 ? -18.856 19.948 35.694 1.00 61.66 373 VAL A CA 1
ATOM 3009 C C . VAL A 1 373 ? -18.935 20.891 36.886 1.00 61.66 373 VAL A C 1
ATOM 3011 O O . VAL A 1 373 ? -18.416 21.999 36.796 1.00 61.66 373 VAL A O 1
ATOM 3014 N N . ASP A 1 374 ? -19.468 20.441 38.025 1.00 62.78 374 ASP A N 1
ATOM 3015 C CA . ASP A 1 374 ? -19.421 21.226 39.259 1.00 62.78 374 ASP A CA 1
ATOM 3016 C C . ASP A 1 374 ? -17.982 21.440 39.738 1.00 62.78 374 ASP A C 1
ATOM 3018 O O . ASP A 1 374 ? -17.669 22.524 40.214 1.00 62.78 374 ASP A O 1
ATOM 3022 N N . PHE A 1 375 ? -17.070 20.483 39.549 1.00 64.75 375 PHE A N 1
ATOM 3023 C CA . PHE A 1 375 ? -15.651 20.604 39.893 1.00 64.75 375 PHE A CA 1
ATOM 3024 C C . PHE A 1 375 ? -14.910 21.538 38.939 1.00 64.75 375 PHE A C 1
ATOM 3026 O O . PHE A 1 375 ? -14.133 22.361 39.411 1.00 64.75 375 PHE A O 1
ATOM 3033 N N . MET A 1 376 ? -15.175 21.490 37.628 1.00 66.88 376 MET A N 1
ATOM 3034 C CA . MET A 1 376 ? -14.632 22.460 36.669 1.00 66.88 376 MET A CA 1
ATOM 3035 C C . MET A 1 376 ? -15.191 23.862 36.915 1.00 66.88 376 MET A C 1
ATOM 3037 O O . MET A 1 376 ? -14.424 24.815 36.941 1.00 66.88 376 MET A O 1
ATOM 3041 N N . VAL A 1 377 ? -16.493 24.008 37.176 1.00 70.62 377 VAL A N 1
ATOM 3042 C CA . VAL A 1 377 ? -17.122 25.295 37.521 1.00 70.62 377 VAL A CA 1
ATOM 3043 C C . VAL A 1 377 ? -16.617 25.809 38.869 1.00 70.62 377 VAL A C 1
ATOM 3045 O O . VAL A 1 377 ? -16.448 27.015 39.030 1.00 70.62 377 VAL A O 1
ATOM 3048 N N . LYS A 1 378 ? -16.345 24.928 39.834 1.00 70.06 378 LYS A N 1
ATOM 3049 C CA . LYS A 1 378 ? -15.780 25.275 41.143 1.00 70.06 378 LYS A CA 1
ATOM 3050 C C . LYS A 1 378 ? -14.310 25.672 41.034 1.00 70.06 378 LYS A C 1
ATOM 3052 O O . LYS A 1 378 ? -13.971 26.734 41.524 1.00 70.06 378 LYS A O 1
ATOM 3057 N N . GLN A 1 379 ? -13.484 24.926 40.300 1.00 74.94 379 GLN A N 1
ATOM 3058 C CA . GLN A 1 379 ? -12.107 25.312 39.959 1.00 74.94 379 GLN A CA 1
ATOM 3059 C C . GLN A 1 379 ? -12.063 26.634 39.190 1.00 74.94 379 GLN A C 1
ATOM 3061 O O . GLN A 1 379 ? -11.242 27.486 39.498 1.00 74.94 379 GLN A O 1
ATOM 3066 N N . PHE A 1 380 ? -12.974 26.852 38.240 1.00 74.69 380 PHE A N 1
ATOM 3067 C CA . PHE A 1 380 ? -13.057 28.100 37.483 1.00 74.69 380 PHE A CA 1
ATOM 3068 C C . PHE A 1 380 ? -13.516 29.269 38.371 1.00 74.69 380 PHE A C 1
ATOM 3070 O O . PHE A 1 380 ? -12.954 30.355 38.290 1.00 74.69 380 PHE A O 1
ATOM 3077 N N . LYS A 1 381 ? -14.473 29.049 39.285 1.00 75.44 381 LYS A N 1
ATOM 3078 C CA . LYS A 1 381 ? -14.887 30.038 40.302 1.00 75.44 381 LYS A CA 1
ATOM 3079 C C . LYS A 1 381 ? -13.790 30.332 41.328 1.00 75.44 381 LYS A C 1
ATOM 3081 O O . LYS A 1 381 ? -13.656 31.485 41.732 1.00 75.44 381 LYS A O 1
ATOM 3086 N N . ASP A 1 382 ? -13.010 29.324 41.712 1.00 73.25 382 ASP A N 1
ATOM 3087 C CA . ASP A 1 382 ? -11.877 29.444 42.634 1.00 73.25 382 ASP A CA 1
ATOM 3088 C C . ASP A 1 382 ? -10.686 30.151 41.961 1.00 73.25 382 ASP A C 1
ATOM 3090 O O . ASP A 1 382 ? -10.038 30.983 42.591 1.00 73.25 382 ASP A O 1
ATOM 3094 N N . TYR A 1 383 ? -10.452 29.912 40.666 1.00 74.81 383 TYR A N 1
ATOM 3095 C CA . TYR A 1 383 ? -9.426 30.588 39.861 1.00 74.81 383 TYR A CA 1
ATOM 3096 C C . TYR A 1 383 ? -9.799 32.045 39.527 1.00 74.81 383 TYR A C 1
ATOM 3098 O O . TYR A 1 383 ? -8.926 32.902 39.433 1.00 74.81 383 TYR A O 1
ATOM 3106 N N . ILE A 1 384 ? -11.098 32.348 39.400 1.00 77.44 384 ILE A N 1
ATOM 3107 C CA . ILE A 1 384 ? -11.633 33.702 39.141 1.00 77.44 384 ILE A CA 1
ATOM 3108 C C . ILE A 1 384 ? -11.911 34.481 40.445 1.00 77.44 384 ILE A C 1
ATOM 3110 O O . ILE A 1 384 ? -12.243 35.663 40.415 1.00 77.44 384 ILE A O 1
ATOM 3114 N N . GLY A 1 385 ? -11.735 33.863 41.619 1.00 56.44 385 GLY A N 1
ATOM 3115 C CA . GLY A 1 385 ? -11.824 34.551 42.911 1.00 56.44 385 GLY A CA 1
ATOM 3116 C C . GLY A 1 385 ? -13.239 34.971 43.333 1.00 56.44 385 GLY A C 1
ATOM 3117 O O . GLY A 1 385 ? -13.393 35.797 44.235 1.00 56.44 385 GLY A O 1
ATOM 3118 N N . TRP A 1 386 ? -14.294 34.400 42.743 1.00 55.91 386 TRP A N 1
ATOM 3119 C CA . TRP A 1 386 ? -15.680 34.694 43.131 1.00 55.91 386 TRP A CA 1
ATOM 3120 C C . TRP A 1 386 ? -16.075 33.948 44.415 1.00 55.91 386 TRP A C 1
ATOM 3122 O O . TRP A 1 386 ? -16.865 33.001 44.415 1.00 55.91 386 TRP A O 1
ATOM 3132 N N . LYS A 1 387 ? -15.558 34.404 45.560 1.00 46.19 387 LYS A N 1
ATOM 3133 C CA . LYS A 1 387 ? -16.100 34.032 46.872 1.00 46.19 387 LYS A CA 1
ATOM 3134 C C . LYS A 1 387 ? -17.372 34.833 47.147 1.00 46.19 387 LYS A C 1
ATOM 3136 O O . LYS A 1 387 ? -17.317 36.021 47.444 1.00 46.19 387 LYS A O 1
ATOM 3141 N N . LYS A 1 388 ? -18.533 34.170 47.128 1.00 47.50 388 LYS A N 1
ATOM 3142 C CA . LYS A 1 388 ? -19.721 34.678 47.830 1.00 47.50 388 LYS A CA 1
ATOM 3143 C C . LYS A 1 388 ? -19.547 34.361 49.313 1.00 47.50 388 LYS A C 1
ATOM 3145 O O . LYS A 1 388 ? -19.769 33.236 49.755 1.00 47.50 388 LYS A O 1
ATOM 3150 N N . GLU A 1 389 ? -19.094 35.353 50.061 1.00 36.50 389 GLU A N 1
ATOM 3151 C CA . GLU A 1 389 ? -18.930 35.303 51.507 1.00 36.50 389 GLU A CA 1
ATOM 3152 C C . GLU A 1 389 ? -20.308 35.130 52.171 1.00 36.50 389 GLU A C 1
ATOM 3154 O O . GLU A 1 389 ? -21.094 36.068 52.298 1.00 36.50 389 GLU A O 1
ATOM 3159 N N . LYS A 1 390 ? -20.661 33.894 52.549 1.00 38.69 390 LYS A N 1
ATOM 3160 C CA . LYS A 1 390 ? -21.817 33.656 53.421 1.00 38.69 390 LYS A CA 1
ATOM 3161 C C . LYS A 1 390 ? -21.405 33.982 54.851 1.00 38.69 390 LYS A C 1
ATOM 3163 O O . LYS A 1 390 ? -20.795 33.176 55.548 1.00 38.69 390 LYS A O 1
ATOM 3168 N N . ASN A 1 391 ? -21.765 35.196 55.242 1.00 30.78 391 ASN A N 1
ATOM 3169 C CA . ASN A 1 391 ? -21.679 35.752 56.581 1.00 30.78 391 ASN A CA 1
ATOM 3170 C C . ASN A 1 391 ? -22.321 34.785 57.602 1.00 30.78 391 ASN A C 1
ATOM 3172 O O . ASN A 1 391 ? -23.538 34.591 57.605 1.00 30.78 391 ASN A O 1
ATOM 3176 N N . LYS A 1 392 ? -21.507 34.151 58.455 1.00 37.09 392 LYS A N 1
ATOM 3177 C CA . LYS A 1 392 ? -21.988 33.439 59.646 1.00 37.09 392 LYS A CA 1
ATOM 3178 C C . LYS A 1 392 ? -22.318 34.484 60.712 1.00 37.09 392 LYS A C 1
ATOM 3180 O O . LYS A 1 392 ? -21.416 35.048 61.323 1.00 37.09 392 LYS A O 1
ATOM 3185 N N . ARG A 1 393 ? -23.608 34.710 60.965 1.00 32.22 393 ARG A N 1
ATOM 3186 C CA . ARG A 1 393 ? -24.092 35.241 62.246 1.00 32.22 393 ARG A CA 1
ATOM 3187 C C . ARG A 1 393 ? -24.930 34.173 62.939 1.00 32.22 393 ARG A C 1
ATOM 3189 O O . ARG A 1 393 ? -25.683 33.445 62.303 1.00 32.22 393 ARG A O 1
ATOM 3196 N N . ASN A 1 394 ? -24.691 34.069 64.237 1.00 33.56 394 ASN A N 1
ATOM 3197 C CA . ASN A 1 394 ? -25.105 33.009 65.141 1.00 33.56 394 ASN A CA 1
ATOM 3198 C C . ASN A 1 394 ? -26.623 32.778 65.168 1.00 33.56 394 ASN A C 1
ATOM 3200 O O . ASN A 1 394 ? -27.387 33.710 65.396 1.00 33.56 394 ASN A O 1
ATOM 3204 N N . ALA A 1 395 ? -27.026 31.513 65.071 1.00 30.17 395 ALA A N 1
ATOM 3205 C CA . ALA A 1 395 ? -28.199 30.986 65.755 1.00 30.17 395 ALA A CA 1
ATOM 3206 C C . ALA A 1 395 ? -27.809 29.609 66.305 1.00 30.17 395 ALA A C 1
ATOM 3208 O O . ALA A 1 395 ? -27.491 28.687 65.556 1.00 30.17 395 ALA A O 1
ATOM 3209 N N . ILE A 1 396 ? -27.744 29.520 67.630 1.00 44.12 396 ILE A N 1
ATOM 3210 C CA . ILE A 1 396 ? -27.559 28.282 68.382 1.00 44.12 396 ILE A CA 1
ATOM 3211 C C . ILE A 1 396 ? -28.826 27.447 68.170 1.00 44.12 396 ILE A C 1
ATOM 3213 O O . ILE A 1 396 ? -29.885 27.822 68.661 1.00 44.12 396 ILE A O 1
ATOM 3217 N N . LEU A 1 397 ? -28.719 26.341 67.435 1.00 35.25 397 LEU A N 1
ATOM 3218 C CA . LEU A 1 397 ? -29.715 25.267 67.352 1.00 35.25 397 LEU A CA 1
ATOM 3219 C C . LEU A 1 397 ? -28.958 23.924 67.330 1.00 35.25 397 LEU A C 1
ATOM 3221 O O . LEU A 1 397 ? -27.851 23.869 66.788 1.00 35.25 397 LEU A O 1
ATOM 3225 N N . PRO A 1 398 ? -29.482 22.873 67.984 1.00 32.91 398 PRO A N 1
ATOM 3226 C CA . PRO A 1 398 ? -28.688 21.725 68.414 1.00 32.91 398 PRO A CA 1
ATOM 3227 C C . PRO A 1 398 ? -28.262 20.814 67.252 1.00 32.91 398 PRO A C 1
ATOM 3229 O O . PRO A 1 398 ? -28.867 20.801 66.183 1.00 32.91 398 PRO A O 1
ATOM 3232 N N . SER A 1 399 ? -27.197 20.048 67.504 1.00 32.28 399 SER A N 1
ATOM 3233 C CA . SER A 1 399 ? -26.577 19.051 66.619 1.00 32.28 399 SER A CA 1
ATOM 3234 C C . SER A 1 399 ? -27.583 18.117 65.927 1.00 32.28 399 SER A C 1
ATOM 3236 O O . SER A 1 399 ? -28.571 17.735 66.563 1.00 32.28 399 SER A O 1
ATOM 3238 N N . PRO A 1 400 ? -27.313 17.643 64.693 1.00 35.28 400 PRO A N 1
ATOM 3239 C CA . PRO A 1 400 ? -28.154 16.637 64.058 1.00 35.28 400 PRO A CA 1
ATOM 3240 C C . PRO A 1 400 ? -28.101 15.349 64.885 1.00 35.28 400 PRO A C 1
ATOM 3242 O O . PRO A 1 400 ? -27.029 14.771 65.070 1.00 35.28 400 PRO A O 1
ATOM 3245 N N . ARG A 1 401 ? -29.256 14.900 65.388 1.00 34.78 401 ARG A N 1
ATOM 3246 C CA . ARG A 1 401 ? -29.421 13.525 65.868 1.00 34.78 401 ARG A CA 1
ATOM 3247 C C . ARG A 1 401 ? -29.097 12.588 64.705 1.00 34.78 401 ARG A C 1
ATOM 3249 O O . ARG A 1 401 ? -29.709 12.685 63.644 1.00 34.78 401 ARG A O 1
ATOM 3256 N N . THR A 1 402 ? -28.149 11.683 64.910 1.00 39.19 402 THR A N 1
ATOM 3257 C CA . THR A 1 402 ? -28.050 10.440 64.140 1.00 39.19 402 THR A CA 1
ATOM 3258 C C . THR A 1 402 ? -29.417 9.760 64.172 1.00 39.19 402 THR A C 1
ATOM 3260 O O . THR A 1 402 ? -29.898 9.433 65.256 1.00 39.19 402 THR A O 1
ATOM 3263 N N . ARG A 1 403 ? -30.057 9.612 63.002 1.00 40.19 403 ARG A N 1
ATOM 3264 C CA . ARG A 1 403 ? -31.306 8.852 62.837 1.00 40.19 403 ARG A CA 1
ATOM 3265 C C . ARG A 1 403 ? -31.078 7.436 63.363 1.00 40.19 403 ARG A C 1
ATOM 3267 O O . ARG A 1 403 ? -30.180 6.749 62.878 1.00 40.19 403 ARG A O 1
ATOM 3274 N N . SER A 1 404 ? -31.834 7.041 64.383 1.00 49.94 404 SER A N 1
ATOM 3275 C CA . SER A 1 404 ? -31.823 5.674 64.900 1.00 49.94 404 SER A CA 1
ATOM 3276 C C . SER A 1 404 ? -32.499 4.737 63.907 1.00 49.94 404 SER A C 1
ATOM 3278 O O . SER A 1 404 ? -33.386 5.149 63.163 1.00 49.94 404 SER A O 1
ATOM 3280 N N . SER A 1 405 ? -32.089 3.471 63.913 1.00 44.56 405 SER A N 1
ATOM 3281 C CA . SER A 1 405 ? -32.606 2.396 63.058 1.00 44.56 405 SER A CA 1
ATOM 3282 C C . SER A 1 405 ? -34.139 2.303 63.050 1.00 44.56 405 SER A C 1
ATOM 3284 O O . SER A 1 405 ? -34.721 1.964 62.026 1.00 44.56 405 SER A O 1
ATOM 3286 N N . ASP A 1 406 ? -34.786 2.680 64.154 1.00 47.00 406 ASP A N 1
ATOM 3287 C CA . ASP A 1 406 ? -36.244 2.676 64.297 1.00 47.00 406 ASP A CA 1
ATOM 3288 C C . ASP A 1 406 ? -36.941 3.725 63.406 1.00 47.00 406 ASP A C 1
ATOM 3290 O O . ASP A 1 406 ? -38.023 3.457 62.885 1.00 47.00 406 ASP A O 1
ATOM 3294 N N . ASP A 1 407 ? -36.294 4.866 63.124 1.00 49.50 407 ASP A N 1
ATOM 3295 C CA . ASP A 1 407 ? -36.849 5.915 62.249 1.00 49.50 407 ASP A CA 1
ATOM 3296 C C . ASP A 1 407 ? -36.837 5.485 60.771 1.00 49.50 407 ASP A C 1
ATOM 3298 O O . ASP A 1 407 ? -37.721 5.857 60.001 1.00 49.50 407 ASP A O 1
ATOM 3302 N N . LEU A 1 408 ? -35.839 4.685 60.368 1.00 56.78 408 LEU A N 1
ATOM 3303 C CA . LEU A 1 408 ? -35.753 4.112 59.018 1.00 56.78 408 LEU A CA 1
ATOM 3304 C C . LEU A 1 408 ? -36.793 3.005 58.819 1.00 56.78 408 LEU A C 1
ATOM 3306 O O . LEU A 1 408 ? -37.391 2.912 57.751 1.00 56.78 408 LEU A O 1
ATOM 3310 N N . ILE A 1 409 ? -37.050 2.208 59.861 1.00 54.06 409 ILE A N 1
ATOM 3311 C CA . ILE A 1 409 ? -38.077 1.163 59.834 1.00 54.06 409 ILE A CA 1
ATOM 3312 C C . ILE A 1 409 ? -39.473 1.793 59.759 1.00 54.06 409 ILE A C 1
ATOM 3314 O O . ILE A 1 409 ? -40.303 1.318 58.987 1.00 54.06 409 ILE A O 1
ATOM 3318 N N . GLU A 1 410 ? -39.753 2.881 60.484 1.00 63.06 410 GLU A N 1
ATOM 3319 C CA . GLU A 1 410 ? -41.063 3.548 60.411 1.00 63.06 410 GLU A CA 1
ATOM 3320 C C . GLU A 1 410 ? -41.309 4.210 59.037 1.00 63.06 410 GLU A C 1
ATOM 3322 O O . GLU A 1 410 ? -42.433 4.183 58.523 1.00 63.06 410 GLU A O 1
ATOM 3327 N N . GLU A 1 411 ? -40.263 4.746 58.396 1.00 62.97 411 GLU A N 1
ATOM 3328 C CA . GLU A 1 411 ? -40.342 5.345 57.057 1.00 62.97 411 GLU A CA 1
ATOM 3329 C C . GLU A 1 411 ? -40.548 4.275 55.961 1.00 62.97 411 GLU A C 1
ATOM 3331 O O . GLU A 1 411 ? -41.438 4.437 55.119 1.00 62.97 411 GLU A O 1
ATOM 3336 N N . ASP A 1 412 ? -39.847 3.134 56.037 1.00 58.19 412 ASP A N 1
ATOM 3337 C CA . ASP A 1 412 ? -40.075 1.971 55.158 1.00 58.19 412 ASP A CA 1
ATOM 3338 C C . ASP A 1 412 ? -41.467 1.358 55.369 1.00 58.19 412 ASP A C 1
ATOM 3340 O O . ASP A 1 412 ? -42.171 1.044 54.405 1.00 58.19 412 ASP A O 1
ATOM 3344 N N . THR A 1 413 ? -41.929 1.261 56.620 1.00 62.06 413 THR A N 1
ATOM 3345 C CA . THR A 1 413 ? -43.269 0.736 56.930 1.00 62.06 413 THR A CA 1
ATOM 3346 C C . THR A 1 413 ? -44.361 1.651 56.364 1.00 62.06 413 THR A C 1
ATOM 3348 O O . THR A 1 413 ? -45.368 1.158 55.852 1.00 62.06 413 THR A O 1
ATOM 3351 N N . ARG A 1 414 ? -44.154 2.979 56.365 1.00 65.00 414 ARG A N 1
ATOM 3352 C CA . ARG A 1 414 ? -45.059 3.951 55.719 1.00 65.00 414 ARG A CA 1
ATOM 3353 C C . ARG A 1 414 ? -45.036 3.893 54.191 1.00 65.00 414 ARG A C 1
ATOM 3355 O O . ARG A 1 414 ? -46.063 4.156 53.563 1.00 65.00 414 ARG A O 1
ATOM 3362 N N . GLN A 1 415 ? -43.898 3.579 53.574 1.00 63.62 415 GLN A N 1
ATOM 3363 C CA . GLN A 1 415 ? -43.828 3.394 52.120 1.00 63.62 415 GLN A CA 1
ATOM 3364 C C . GLN A 1 415 ? -44.475 2.075 51.681 1.00 63.62 415 GLN A C 1
ATOM 3366 O O . GLN A 1 415 ? -45.170 2.039 50.659 1.00 63.62 415 GLN A O 1
ATOM 3371 N N . MET A 1 416 ? -44.325 1.015 52.480 1.00 56.53 416 MET A N 1
ATOM 3372 C CA . MET A 1 416 ? -44.987 -0.266 52.239 1.00 56.53 416 MET A CA 1
ATOM 3373 C C . MET A 1 416 ? -46.508 -0.176 52.410 1.00 56.53 416 MET A C 1
ATOM 3375 O O . MET A 1 416 ? -47.230 -0.726 51.578 1.00 56.53 416 MET A O 1
ATOM 3379 N N . THR A 1 417 ? -47.023 0.551 53.412 1.00 67.44 417 THR A N 1
ATOM 3380 C CA . THR A 1 417 ? -48.477 0.765 53.552 1.00 67.44 417 THR A CA 1
ATOM 3381 C C . THR A 1 417 ? -49.046 1.597 52.408 1.00 67.44 417 THR A C 1
ATOM 3383 O O . THR A 1 417 ? -50.028 1.172 51.809 1.00 67.44 417 THR A O 1
ATOM 3386 N N . LYS A 1 418 ? -48.378 2.682 51.987 1.00 67.88 418 LYS A N 1
ATOM 3387 C CA . LYS A 1 418 ? -48.797 3.451 50.798 1.00 67.88 418 LYS A CA 1
ATOM 3388 C C . LYS A 1 418 ? -48.817 2.623 49.511 1.00 67.88 418 LYS A C 1
ATOM 3390 O O . LYS A 1 418 ? -49.738 2.764 48.711 1.00 67.88 418 LYS A O 1
ATOM 3395 N N . SER A 1 419 ? -47.824 1.755 49.307 1.00 63.25 419 SER A N 1
ATOM 3396 C CA . SER A 1 419 ? -47.798 0.863 48.138 1.00 63.25 419 SER A CA 1
ATOM 3397 C C . SER A 1 419 ? -48.905 -0.190 48.203 1.00 63.25 419 SER A C 1
ATOM 3399 O O . SER A 1 419 ? -49.509 -0.508 47.180 1.00 63.25 419 SER A O 1
ATOM 3401 N N . ARG A 1 420 ? -49.211 -0.708 49.399 1.00 67.75 420 ARG A N 1
ATOM 3402 C CA . ARG A 1 420 ? -50.304 -1.664 49.605 1.00 67.75 420 ARG A CA 1
ATOM 3403 C C . ARG A 1 420 ? -51.670 -1.032 49.342 1.00 67.75 420 ARG A C 1
ATOM 3405 O O . ARG A 1 420 ? -52.479 -1.652 48.659 1.00 67.75 420 ARG A O 1
ATOM 3412 N N . ASP A 1 421 ? -51.883 0.192 49.818 1.00 69.56 421 ASP A N 1
ATOM 3413 C CA . ASP A 1 421 ? -53.140 0.923 49.640 1.00 69.56 421 ASP A CA 1
ATOM 3414 C C . ASP A 1 421 ? -53.357 1.300 48.158 1.00 69.56 421 ASP A C 1
ATOM 3416 O O . ASP A 1 421 ? -54.452 1.137 47.620 1.00 69.56 421 ASP A O 1
ATOM 3420 N N . SER A 1 422 ? -52.283 1.664 47.441 1.00 70.12 422 SER A N 1
ATOM 3421 C CA . SER A 1 422 ? -52.313 1.877 45.984 1.00 70.12 422 SER A CA 1
ATOM 3422 C C . SER A 1 422 ? -52.660 0.604 45.198 1.00 70.12 422 SER A C 1
ATOM 3424 O O . SER A 1 422 ? -53.422 0.664 44.232 1.00 70.12 422 SER A O 1
ATOM 3426 N N . TRP A 1 423 ? -52.146 -0.558 45.613 1.00 58.25 423 TRP A N 1
ATOM 3427 C CA . TRP A 1 423 ? -52.482 -1.846 44.995 1.00 58.25 423 TRP A CA 1
ATOM 3428 C C . TRP A 1 423 ? -53.925 -2.285 45.277 1.00 58.25 423 TRP A C 1
ATOM 3430 O O . TRP A 1 423 ? -54.541 -2.943 44.434 1.00 58.25 423 TRP A O 1
ATOM 3440 N N . THR A 1 424 ? -54.485 -1.941 46.442 1.00 66.25 424 THR A N 1
ATOM 3441 C CA . THR A 1 424 ? -55.897 -2.216 46.744 1.00 66.25 424 THR A CA 1
ATOM 3442 C C . THR A 1 424 ? -56.846 -1.313 45.963 1.00 66.25 424 THR A C 1
ATOM 3444 O O . THR A 1 424 ? -57.862 -1.813 45.480 1.00 66.25 424 THR A O 1
ATOM 3447 N N . ASP A 1 425 ? -56.496 -0.042 45.747 1.00 69.44 425 ASP A N 1
ATOM 3448 C CA . ASP A 1 425 ? -57.261 0.857 44.870 1.00 69.44 425 ASP A CA 1
ATOM 3449 C C . ASP A 1 425 ? -57.250 0.364 43.419 1.00 69.44 425 ASP A C 1
ATOM 3451 O O . ASP A 1 425 ? -58.303 0.292 42.784 1.00 69.44 425 ASP A O 1
ATOM 3455 N N . PHE A 1 426 ? -56.096 -0.091 42.919 1.00 68.12 426 PHE A N 1
ATOM 3456 C CA . PHE A 1 426 ? -55.988 -0.655 41.570 1.00 68.12 426 PHE A CA 1
ATOM 3457 C C . PHE A 1 426 ? -56.874 -1.899 41.385 1.00 68.12 426 PHE A C 1
ATOM 3459 O O . PHE A 1 426 ? -57.618 -1.994 40.412 1.00 68.12 426 PHE A O 1
ATOM 3466 N N . LYS A 1 427 ? -56.885 -2.823 42.359 1.00 64.75 427 LYS A N 1
ATOM 3467 C CA . LYS A 1 427 ? -57.774 -4.002 42.326 1.00 64.75 427 LYS A CA 1
ATOM 3468 C C . LYS A 1 427 ? -59.259 -3.652 42.432 1.00 64.75 427 LYS A C 1
ATOM 3470 O O . LYS A 1 427 ? -60.097 -4.431 41.980 1.00 64.75 427 LYS A O 1
ATOM 3475 N N . THR A 1 428 ? -59.593 -2.528 43.058 1.00 68.38 428 THR A N 1
ATOM 3476 C CA . THR A 1 428 ? -60.983 -2.068 43.185 1.00 68.38 428 THR A CA 1
ATOM 3477 C C . THR A 1 428 ? -61.456 -1.454 41.866 1.00 68.38 428 THR A C 1
ATOM 3479 O O . THR A 1 428 ? -62.527 -1.819 41.388 1.00 68.38 428 THR A O 1
ATOM 3482 N N . GLN A 1 429 ? -60.605 -0.663 41.199 1.00 63.22 429 GLN A N 1
ATOM 3483 C CA . GLN A 1 429 ? -60.862 -0.153 39.845 1.00 63.22 429 GLN A CA 1
ATOM 3484 C C . GLN A 1 429 ? -60.957 -1.269 38.794 1.00 63.22 429 GLN A C 1
ATOM 3486 O O . GLN A 1 429 ? -61.825 -1.224 37.924 1.00 63.22 429 GLN A O 1
ATOM 3491 N N . GLU A 1 430 ? -60.116 -2.301 38.890 1.00 65.50 430 GLU A N 1
ATOM 3492 C CA . GLU A 1 430 ? -60.162 -3.453 37.981 1.00 65.50 430 GLU A CA 1
ATOM 3493 C C . GLU A 1 430 ? -61.478 -4.238 38.135 1.00 65.50 430 GLU A C 1
ATOM 3495 O O . GLU A 1 430 ? -62.097 -4.626 37.144 1.00 65.50 430 GLU A O 1
ATOM 3500 N N . LYS A 1 431 ? -61.981 -4.403 39.368 1.00 61.47 431 LYS A N 1
ATOM 3501 C CA . LYS A 1 431 ? -63.289 -5.034 39.614 1.00 61.47 431 LYS A CA 1
ATOM 3502 C C . LYS A 1 431 ? -64.459 -4.200 39.086 1.00 61.47 431 LYS A C 1
ATOM 3504 O O . LYS A 1 431 ? -65.376 -4.775 38.503 1.00 61.47 431 LYS A O 1
ATOM 3509 N N . GLU A 1 432 ? -64.418 -2.876 39.226 1.00 66.75 432 GLU A N 1
ATOM 3510 C CA . GLU A 1 432 ? -65.444 -1.981 38.667 1.00 66.75 432 GLU A CA 1
ATOM 3511 C C . GLU A 1 432 ? -65.443 -1.979 37.126 1.00 66.75 432 GLU A C 1
ATOM 3513 O O . GLU A 1 432 ? -66.515 -1.975 36.512 1.00 66.75 432 GLU A O 1
ATOM 3518 N N . GLN A 1 433 ? -64.270 -2.072 36.482 1.00 55.19 433 GLN A N 1
ATOM 3519 C CA . GLN A 1 433 ? -64.146 -2.192 35.020 1.00 55.19 433 GLN A CA 1
ATOM 3520 C C . GLN A 1 433 ? -64.636 -3.540 34.472 1.00 55.19 433 GLN A C 1
ATOM 3522 O O . GLN A 1 433 ? -65.257 -3.594 33.405 1.00 55.19 433 GLN A O 1
ATOM 3527 N N . VAL A 1 434 ? -64.398 -4.638 35.194 1.00 60.03 434 VAL A N 1
ATOM 3528 C CA . VAL A 1 434 ? -64.896 -5.966 34.800 1.00 60.03 434 VAL A CA 1
ATOM 3529 C C . VAL A 1 434 ? -66.420 -6.041 34.948 1.00 60.03 434 VAL A C 1
ATOM 3531 O O . VAL A 1 434 ? -67.091 -6.618 34.093 1.00 60.03 434 VAL A O 1
ATOM 3534 N N . GLN A 1 435 ? -66.989 -5.399 35.971 1.00 56.25 435 GLN A N 1
ATOM 3535 C CA . GLN A 1 435 ? -68.435 -5.398 36.209 1.00 56.25 435 GLN A CA 1
ATOM 3536 C C . GLN A 1 435 ? -69.199 -4.518 35.201 1.00 56.25 435 GLN A C 1
ATOM 3538 O O . GLN A 1 435 ? -70.242 -4.932 34.697 1.00 56.25 435 GLN A O 1
ATOM 3543 N N . THR A 1 436 ? -68.631 -3.376 34.797 1.00 55.03 436 THR A N 1
ATOM 3544 C CA . THR A 1 436 ? -69.173 -2.541 33.703 1.00 55.03 436 THR A CA 1
ATOM 3545 C C . THR A 1 436 ? -69.000 -3.170 32.314 1.00 55.03 436 THR A C 1
ATOM 3547 O O . THR A 1 436 ? -69.833 -2.955 31.433 1.00 55.03 436 THR A O 1
ATOM 3550 N N . SER A 1 437 ? -67.969 -3.998 32.107 1.00 51.25 437 SER A N 1
ATOM 3551 C CA . SER A 1 437 ? -67.801 -4.765 30.861 1.00 51.25 437 SER A CA 1
ATOM 3552 C C . SER A 1 437 ? -68.781 -5.942 30.755 1.00 51.25 437 SER A C 1
ATOM 3554 O O . SER A 1 437 ? -69.248 -6.246 29.659 1.00 51.25 437 SER A O 1
ATOM 3556 N N . ALA A 1 438 ? -69.153 -6.565 31.880 1.00 53.34 438 ALA A N 1
ATOM 3557 C CA . ALA A 1 438 ? -70.163 -7.625 31.916 1.00 53.34 438 ALA A CA 1
ATOM 3558 C C . ALA A 1 438 ? -71.584 -7.099 31.629 1.00 53.34 438 ALA A C 1
ATOM 3560 O O . ALA A 1 438 ? -72.334 -7.748 30.904 1.00 53.34 438 ALA A O 1
ATOM 3561 N N . GLU A 1 439 ? -71.940 -5.898 32.106 1.00 52.19 439 GLU A N 1
ATOM 3562 C CA . GLU A 1 439 ? -73.241 -5.272 31.802 1.00 52.19 439 GLU A CA 1
ATOM 3563 C C . GLU A 1 439 ? -73.361 -4.760 30.353 1.00 52.19 439 GLU A C 1
ATOM 3565 O O . GLU A 1 439 ? -74.467 -4.693 29.811 1.00 52.19 439 GLU A O 1
ATOM 3570 N N . ASN A 1 440 ? -72.241 -4.434 29.697 1.00 49.97 440 ASN A N 1
ATOM 3571 C CA . ASN A 1 440 ? -72.224 -4.007 28.291 1.00 49.97 440 ASN A CA 1
ATOM 3572 C C . ASN A 1 440 ? -72.100 -5.172 27.290 1.00 49.97 440 ASN A C 1
ATOM 3574 O O . ASN A 1 440 ? -72.500 -5.020 26.134 1.00 49.97 440 ASN A O 1
ATOM 3578 N N . GLY A 1 441 ? -71.589 -6.333 27.714 1.00 45.19 441 GLY A N 1
ATOM 3579 C CA . GLY A 1 441 ? -71.451 -7.526 26.868 1.00 45.19 441 GLY A CA 1
ATOM 3580 C C . GLY A 1 441 ? -72.780 -8.183 26.478 1.00 45.19 441 GLY A C 1
ATOM 3581 O O . GLY A 1 441 ? -72.881 -8.755 25.396 1.00 45.19 441 GLY A O 1
ATOM 3582 N N . ASP A 1 442 ? -73.823 -8.036 27.299 1.00 43.47 442 ASP A N 1
ATOM 3583 C CA . ASP A 1 442 ? -75.125 -8.687 27.076 1.00 43.47 442 ASP A CA 1
ATOM 3584 C C . ASP A 1 442 ? -76.051 -7.900 26.118 1.00 43.47 442 ASP A C 1
ATOM 3586 O O . ASP A 1 442 ? -77.112 -8.374 25.715 1.00 43.47 442 ASP A O 1
ATOM 3590 N N . LYS A 1 443 ? -75.655 -6.683 25.706 1.00 47.84 443 LYS A N 1
ATOM 3591 C CA . LYS A 1 443 ? -76.460 -5.814 24.822 1.00 47.84 443 LYS A CA 1
ATOM 3592 C C . LYS A 1 443 ? -76.048 -5.817 23.348 1.00 47.84 443 LYS A C 1
ATOM 3594 O O . LYS A 1 443 ? -76.823 -5.334 22.528 1.00 47.84 443 LYS A O 1
ATOM 3599 N N . ASN A 1 444 ? -74.898 -6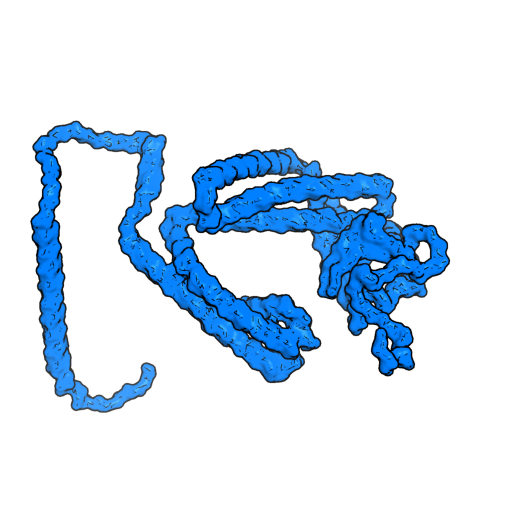.392 22.989 1.00 40.31 444 ASN A N 1
ATOM 3600 C CA . ASN A 1 444 ? -74.345 -6.299 21.626 1.00 40.31 444 ASN A CA 1
ATOM 3601 C C . ASN A 1 444 ? -74.321 -7.620 20.838 1.00 40.31 444 ASN A C 1
ATOM 3603 O O . ASN A 1 444 ? -73.728 -7.685 19.764 1.00 40.31 444 ASN A O 1
ATOM 3607 N N . MET A 1 445 ? -75.006 -8.669 21.301 1.00 39.53 445 MET A N 1
ATOM 3608 C CA . MET A 1 445 ? -75.126 -9.930 20.559 1.00 39.53 445 MET A CA 1
ATOM 3609 C C . MET A 1 445 ? -76.319 -9.915 19.583 1.00 39.53 445 MET A C 1
ATOM 3611 O O . MET A 1 445 ? -77.203 -10.765 19.643 1.00 39.53 445 MET A O 1
ATOM 3615 N N . LYS A 1 446 ? -76.355 -8.926 18.682 1.00 38.53 446 LYS A N 1
ATOM 3616 C CA . LYS A 1 446 ? -77.160 -8.936 17.448 1.00 38.53 446 LYS A CA 1
ATOM 3617 C C . LYS A 1 446 ? -76.412 -8.162 16.364 1.00 38.53 446 LYS A C 1
ATOM 3619 O O . LYS A 1 446 ? -76.515 -6.946 16.301 1.00 38.53 446 LYS A O 1
ATOM 3624 N N . ASP A 1 447 ? -75.600 -8.887 15.600 1.00 35.59 447 ASP A N 1
ATOM 3625 C CA . ASP A 1 447 ? -75.529 -8.861 14.127 1.00 35.59 447 ASP A CA 1
ATOM 3626 C C . ASP A 1 447 ? -74.114 -9.214 13.616 1.00 35.59 447 ASP A C 1
ATOM 3628 O O . ASP A 1 447 ? -73.120 -8.807 14.222 1.00 35.59 447 ASP A O 1
ATOM 3632 N N . PRO A 1 448 ? -73.983 -10.020 12.539 1.00 45.94 448 PRO A N 1
ATOM 3633 C CA . PRO A 1 448 ? -72.698 -10.529 12.069 1.00 45.94 448 PRO A CA 1
ATOM 3634 C C . PRO A 1 448 ? -72.124 -9.708 10.899 1.00 45.94 448 PRO A C 1
ATOM 3636 O O . PRO A 1 448 ? -72.837 -8.949 10.253 1.00 45.94 448 PRO A O 1
ATOM 3639 N N . PHE A 1 449 ? -70.856 -10.000 10.576 1.00 35.91 449 PHE A N 1
ATOM 3640 C CA . PHE A 1 449 ? -70.069 -9.590 9.394 1.00 35.91 449 PHE A CA 1
ATOM 3641 C C . PHE A 1 449 ? -69.286 -8.268 9.487 1.00 35.91 449 PHE A C 1
ATOM 3643 O O . PHE A 1 449 ? -69.844 -7.189 9.352 1.00 35.91 449 PHE A O 1
ATOM 3650 N N . TYR A 1 450 ? -67.952 -8.352 9.565 1.00 31.97 450 TYR A N 1
ATOM 3651 C CA . TYR A 1 450 ? -67.070 -8.313 8.383 1.00 31.97 450 TYR A CA 1
ATOM 3652 C C . TYR A 1 450 ? -65.594 -8.469 8.801 1.00 31.97 450 TYR A C 1
ATOM 3654 O O . TYR A 1 450 ? -65.115 -7.801 9.713 1.00 31.97 450 TYR A O 1
ATOM 3662 N N . CYS A 1 451 ? -64.877 -9.360 8.114 1.00 31.72 451 CYS A N 1
ATOM 3663 C CA . CYS A 1 451 ? -63.416 -9.444 8.120 1.00 31.72 451 CYS A CA 1
ATOM 3664 C C . CYS A 1 451 ? -62.813 -8.511 7.052 1.00 31.72 451 CYS A C 1
ATOM 3666 O O . CYS A 1 451 ? -63.466 -8.234 6.046 1.00 31.72 451 CYS A O 1
ATOM 3668 N N . ILE A 1 452 ? -61.511 -8.237 7.227 1.00 39.62 452 ILE A N 1
ATOM 3669 C CA . ILE A 1 452 ? -60.501 -7.749 6.262 1.00 39.62 452 ILE A CA 1
ATOM 3670 C C . ILE A 1 452 ? -60.243 -6.230 6.295 1.00 39.62 452 ILE A C 1
ATOM 3672 O O . ILE A 1 452 ? -60.921 -5.455 5.625 1.00 39.62 452 ILE A O 1
ATOM 3676 N N . LEU A 1 453 ? -59.189 -5.829 7.018 1.00 37.00 453 LEU A N 1
ATOM 3677 C CA . LEU A 1 453 ? -57.862 -5.518 6.452 1.00 37.00 453 LEU A CA 1
ATOM 3678 C C . LEU A 1 453 ? -56.787 -5.584 7.544 1.00 37.00 453 LEU A C 1
ATOM 3680 O O . LEU A 1 453 ? -57.052 -5.055 8.647 1.00 37.00 453 LEU A O 1
#

Organism: Branchiostoma floridae (NCBI:txid7739)

Radius of gyration: 37.73 Å; chains: 1; bounding box: 109×73×104 Å

InterPro domains:
  IPR003915 Polycystic kidney disease type 2 protein [PR01433] (92-114)
  IPR003915 Polycystic kidney disease type 2 protein [PR01433] (147-169)
  IPR003915 Polycystic kidney disease type 2 protein [PR01433] (178-198)
  IPR003915 Polycystic kidney disease type 2 protein [PR01433] (224-249)
  IPR003915 Polycystic kidney disease type 2 protein [PR01433] (271-292)
  IPR003915 Polycystic kidney disease type 2 protein [PR01433] (332-353)
  IPR013122 Polycystin cation channel, PKD1/PKD2 [PF08016] (136-359)
  IPR046791 Polycystin domain [PF20519] (10-134)
  IPR051223 Polycystin [PTHR10877] (5-433)

Foldseek 3Di:
DDPVCCVPDVDDEDFDDPVPDDQDFQDPDDPDVLALRGKDACVRQVFDWDDDPRDTHHRIGRDDFAAPDPVRNVVSVVVCVVSCVPDLRDAKDWDWDWDADPVVQKIKTKIWMWGAGNVGDTDIDIDIFIDRLDQQPDPCNVVVVVVVVVLVVVLVVLVVVLVVVCVVCPPVLVVDPVSVLSVLLSVLSVVLVVLVVVLNVVSVVQVVVCVVDPRGGGDCPVSRVSRVVSVVSVVVSVVSVVVVVLVVVCVDVVSVLVVQLCVQLVVVVVVLVVVVVVLLLVLLVQCLVQQLVPDVCNVDSVSSSVQLVCVLVVDDDVVSQCRSDVPSSVVSSVVSCCCVVVPSVVVSVVSSVVSSVVSVVVVVVDPDPVVVVVVVVVVVCVVVVPDPDPDDDDDDDDDDPDDDPVNVVVVVVVVVVVVVVVVVVVVVVVVVVVVVVVVVVVPPPDDDDDDDD

pLDDT: mean 82.19, std 16.58, range [30.17, 96.94]